Protein AF-0000000084982088 (afdb_homodimer)

InterPro domains:
  IPR003352 Phosphotransferase system, EIIC [PF13303] (12-335)

Radius of gyration: 28.14 Å; Cα contacts (8 Å, |Δi|>4): 1440; chains: 2; bounding box: 50×87×56 Å

Nearest PDB structures (foldseek):
  5lzr-assembly1_B  TM=1.682E-01  e=1.656E-01  Thermotoga maritima MSB8
  4av3-assembly1_B  TM=1.537E-01  e=1.515E-01  Thermotoga maritima
  4av3-assembly1_B  TM=1.585E-01  e=1.768E-01  Thermotoga maritima
  5lzr-assembly1_B  TM=1.644E-01  e=2.019E-01  Thermotoga maritima MSB8

Secondary structure (DSSP, 8-state):
-HHHHHHHHHHHHHHHHHHHHHIIIIIIHHHHHHHHHHHT-HHHHHHHHHHHHTHHHHHHHHHHHHTT--HHHHHHHHHHHHHHTT-EEE-TTS-EEE----HHHHHHHHHHHHHHHHHHTTSSTTHHHHHHHHHHHHHHHHHHHHHHHHHHHHHHHHHHHHHHHHHSHHHHHHHHHHHHHHHHTSSS-HHHHHHHH---HHHHHHHHHHHHHHHHHHHHHTTTTS-HHHHHIIIII-GGGGHHHHHH-GGGGHHHHHHHHHHHHIIIIIH-----HHHHTTTTGGGHHHHHHHHHHHHHHHHHHHIIIIIHHHHHHHHHHHHHHHTTSS-TTTT-----/-HHHHHHHHHHHHHHHHHHHHHIIIIIIHHHHHHHHHHHT-HHHHHHHHHHHHTHHHHHHHHHHHHTT--HHHHHHHHHHHHHHTT-EEE-TTS-EEE----HHHHHHHHHHHHHHHHHHTTSSTTHHHHHHHHHHHHHHHHHHHHHHHHHHHHHHHHHHHHHHHHHSHHHHHHHHHHHHHHHHTSSS-HHHHHHHH---HHHHHHHHHHHHHHHHHHHHHTTTTS-HHHHHIIIII-GGGGHHHHHH-GGGGHHHHHHHHHHHHIIIIIH-----HHHHTTTTGGGHHHHHHHHHHHHHHHHHHHIIIIIHHHHHHHHHHHHHHHTTSS-TTTT-----

Solvent-accessible surface area (backbone atoms only — not comparable to full-atom values): 30051 Å² total; per-residue (Å²): 110,67,63,60,50,50,51,52,51,49,49,51,37,37,36,50,18,39,47,50,25,45,42,46,13,46,43,47,10,45,36,39,20,46,50,11,62,72,73,64,39,63,68,42,25,50,45,9,50,53,22,28,43,41,30,23,34,30,36,7,34,20,35,22,58,55,66,65,54,57,68,53,38,23,51,23,7,17,36,5,0,25,38,2,13,53,16,63,44,78,42,92,87,68,46,28,37,44,42,49,47,35,53,61,24,9,51,53,8,14,52,51,10,35,52,51,20,57,68,48,54,84,71,49,98,53,38,85,54,50,37,33,52,52,16,31,50,56,7,20,52,43,0,48,54,33,24,68,50,44,50,58,51,31,52,51,49,19,51,51,51,38,50,53,23,68,75,36,49,55,62,32,19,18,51,46,1,33,52,33,32,49,30,46,54,38,85,54,51,26,36,54,49,26,46,41,37,49,46,43,39,53,55,15,22,7,20,22,27,5,25,19,10,40,16,36,21,54,23,62,72,24,46,86,49,34,55,72,64,55,30,48,38,18,42,34,61,38,49,43,73,47,36,70,38,40,70,76,40,58,67,72,48,52,27,39,43,50,23,10,32,58,26,10,23,49,34,29,74,67,68,60,37,60,34,50,27,79,39,9,31,46,21,42,33,77,46,29,36,52,52,46,29,37,70,75,53,29,68,62,42,34,47,48,46,44,42,34,11,30,53,48,14,36,52,45,19,50,56,43,43,54,52,33,45,72,69,62,73,45,61,95,59,56,61,45,65,80,83,125,111,68,63,58,52,49,50,53,50,50,50,50,36,37,36,51,19,40,46,50,25,45,43,44,13,47,43,48,10,46,36,38,22,46,50,11,62,71,73,63,39,63,67,43,26,50,46,9,50,53,22,28,40,40,32,21,35,30,35,7,34,21,36,23,57,57,67,66,54,58,69,54,37,23,52,22,7,17,37,4,0,27,37,1,13,54,16,60,43,78,40,94,88,67,48,30,38,45,43,47,46,34,54,62,24,9,49,53,8,12,51,50,10,35,52,52,20,57,68,49,56,83,72,48,99,53,36,85,55,51,35,34,50,50,16,30,50,54,7,23,53,47,0,48,51,34,23,68,52,45,51,58,51,33,51,50,49,20,50,52,52,38,51,52,22,69,73,37,49,54,62,32,19,18,52,47,1,33,51,32,33,49,30,45,53,40,83,52,50,25,38,52,50,26,46,40,36,50,45,43,40,53,54,17,22,7,20,22,27,5,26,19,12,39,16,36,20,53,24,61,71,24,47,85,47,34,55,72,64,53,31,47,38,19,42,34,62,38,49,45,74,48,35,69,37,40,71,77,41,57,67,71,48,52,27,37,44,51,24,10,33,57,27,10,22,48,34,27,72,66,67,61,35,59,36,51,27,79,40,10,31,47,19,43,32,77,46,28,36,52,52,46,28,39,72,75,52,29,67,62,43,32,47,46,46,43,42,36,11,31,53,48,15,36,54,45,18,50,55,45,44,56,52,33,44,72,70,63,72,43,59,94,59,56,60,45,65,82,82,125

Structure (mmCIF, N/CA/C/O backbone):
data_AF-0000000084982088-model_v1
#
loop_
_entity.id
_entity.type
_entity.pdbx_description
1 polymer 'Phosphotransferase system EIIC domain-containing protein'
#
loop_
_atom_site.group_PDB
_atom_site.id
_atom_site.type_symbol
_atom_site.label_atom_id
_atom_site.label_alt_id
_atom_site.label_comp_id
_atom_site.label_asym_id
_atom_site.label_entity_id
_atom_site.label_seq_id
_atom_site.pdbx_PDB_ins_code
_atom_site.Cartn_x
_atom_site.Cartn_y
_atom_site.Cartn_z
_atom_site.occupancy
_atom_site.B_iso_or_equiv
_atom_site.auth_seq_id
_atom_site.auth_comp_id
_atom_site.auth_asym_id
_atom_site.auth_atom_id
_atom_site.pdbx_PDB_model_num
ATOM 1 N N . MET A 1 1 ? 26.703 7.508 22.953 1 49.09 1 MET A N 1
ATOM 2 C CA . MET A 1 1 ? 26.531 8.617 22.031 1 49.09 1 MET A CA 1
ATOM 3 C C . MET A 1 1 ? 26.141 8.102 20.641 1 49.09 1 MET A C 1
ATOM 5 O O . MET A 1 1 ? 25.219 8.633 20.016 1 49.09 1 MET A O 1
ATOM 9 N N . LYS A 1 2 ? 26.688 6.973 20.234 1 59.88 2 LYS A N 1
ATOM 10 C CA . LYS A 1 2 ? 26.453 6.406 18.906 1 59.88 2 LYS A CA 1
ATOM 11 C C . LYS A 1 2 ? 25.047 5.809 18.812 1 59.88 2 LYS A C 1
ATOM 13 O O . LYS A 1 2 ? 24.344 6.012 17.828 1 59.88 2 LYS A O 1
ATOM 18 N N . ALA A 1 3 ? 24.641 5.242 19.906 1 64.31 3 ALA A N 1
ATOM 19 C CA . ALA A 1 3 ? 23.328 4.625 19.953 1 64.31 3 ALA A CA 1
ATOM 20 C C . ALA A 1 3 ? 22.219 5.684 19.906 1 64.31 3 ALA A C 1
ATOM 22 O O . ALA A 1 3 ? 21.203 5.5 19.25 1 64.31 3 ALA A O 1
ATOM 23 N N . LYS A 1 4 ? 22.359 6.664 20.656 1 67.31 4 LYS A N 1
ATOM 24 C CA . LYS A 1 4 ? 21.391 7.754 20.672 1 67.31 4 LYS A CA 1
ATOM 25 C C . LYS A 1 4 ? 21.297 8.422 19.297 1 67.31 4 LYS A C 1
ATOM 27 O O . LYS A 1 4 ? 20.203 8.734 18.828 1 67.31 4 LYS A O 1
ATOM 32 N N . GLN A 1 5 ? 22.359 8.625 18.75 1 73.88 5 GLN A N 1
ATOM 33 C CA . GLN A 1 5 ? 22.406 9.211 17.422 1 73.88 5 GLN A CA 1
ATOM 34 C C . GLN A 1 5 ? 21.734 8.305 16.391 1 73.88 5 GLN A C 1
ATOM 36 O O . GLN A 1 5 ? 21.062 8.773 15.484 1 73.88 5 GLN A O 1
ATOM 41 N N . TYR A 1 6 ? 22 7.035 16.609 1 75.12 6 TYR A N 1
ATOM 42 C CA . TYR A 1 6 ? 21.375 6.066 15.711 1 75.12 6 TYR A CA 1
ATOM 43 C C . TYR A 1 6 ? 19.859 6.086 15.844 1 75.12 6 TYR A C 1
ATOM 45 O O . TYR A 1 6 ? 19.141 6.109 14.844 1 75.12 6 TYR A O 1
ATOM 53 N N . VAL A 1 7 ? 19.422 6.199 17.047 1 77.81 7 VAL A N 1
ATOM 54 C CA . VAL A 1 7 ? 17.984 6.215 17.297 1 77.81 7 VAL A CA 1
ATOM 55 C C . VAL A 1 7 ? 17.375 7.496 16.734 1 77.81 7 VAL A C 1
ATOM 57 O O . VAL A 1 7 ? 16.297 7.469 16.141 1 77.81 7 VAL A O 1
ATOM 60 N N . GLN A 1 8 ? 18.016 8.562 16.938 1 78.44 8 GLN A N 1
ATOM 61 C CA . GLN A 1 8 ? 17.531 9.836 16.422 1 78.44 8 GLN A CA 1
ATOM 62 C C . GLN A 1 8 ? 17.469 9.828 14.891 1 78.44 8 GLN A C 1
ATOM 64 O O . GLN A 1 8 ? 16.531 10.375 14.305 1 78.44 8 GLN A O 1
ATOM 69 N N . GLU A 1 9 ? 18.406 9.242 14.344 1 78.62 9 GLU A N 1
ATOM 70 C CA . GLU A 1 9 ? 18.422 9.148 12.883 1 78.62 9 GLU A CA 1
ATOM 71 C C . GLU A 1 9 ? 17.281 8.281 12.367 1 78.62 9 GLU A C 1
ATOM 73 O O . GLU A 1 9 ? 16.672 8.594 11.344 1 78.62 9 GLU A O 1
ATOM 78 N N . GLN A 1 10 ? 17.094 7.246 13.109 1 79.75 10 GLN A N 1
ATOM 79 C CA . GLN A 1 10 ? 16.031 6.336 12.703 1 79.75 10 GLN A CA 1
ATOM 80 C C . GLN A 1 10 ? 14.656 6.984 12.883 1 79.75 10 GLN A C 1
ATOM 82 O O . GLN A 1 10 ? 13.766 6.805 12.055 1 79.75 10 GLN A O 1
ATOM 87 N N . VAL A 1 11 ? 14.57 7.73 13.891 1 79.19 11 VAL A N 1
ATOM 88 C CA . VAL A 1 11 ? 13.305 8.414 14.164 1 79.19 11 VAL A CA 1
ATOM 89 C C . VAL A 1 11 ? 13.047 9.469 13.094 1 79.19 11 VAL A C 1
ATOM 91 O O . VAL A 1 11 ? 11.914 9.633 12.641 1 79.19 11 VAL A O 1
ATOM 94 N N . MET A 1 12 ? 14 10.102 12.648 1 79.12 12 MET A N 1
ATOM 95 C CA . MET A 1 12 ? 13.852 11.125 11.617 1 79.12 12 MET A CA 1
ATOM 96 C C . MET A 1 12 ? 13.5 10.5 10.273 1 79.12 12 MET A C 1
ATOM 98 O O . MET A 1 12 ? 12.688 11.047 9.523 1 79.12 12 MET A O 1
ATOM 102 N N . LYS A 1 13 ? 14.133 9.375 10.055 1 80.38 13 LYS A N 1
ATOM 103 C CA . LYS A 1 13 ? 13.844 8.672 8.805 1 80.38 13 LYS A CA 1
ATOM 104 C C . LYS A 1 13 ? 12.391 8.203 8.766 1 80.38 13 LYS A C 1
ATOM 106 O O . LYS A 1 13 ? 11.688 8.414 7.773 1 80.38 13 LYS A O 1
ATOM 111 N N . VAL A 1 14 ? 12.039 7.637 9.875 1 83.69 14 VAL A N 1
ATOM 112 C CA . VAL A 1 14 ? 10.68 7.121 9.977 1 83.69 14 VAL A CA 1
ATOM 113 C C . VAL A 1 14 ? 9.688 8.273 9.914 1 83.69 14 VAL A C 1
ATOM 115 O O . VAL A 1 14 ? 8.656 8.18 9.234 1 83.69 14 VAL A O 1
ATOM 118 N N . SER A 1 15 ? 10.055 9.312 10.555 1 83.38 15 SER A N 1
ATOM 119 C CA . SER A 1 15 ? 9.172 10.477 10.578 1 83.38 15 SER A CA 1
ATOM 120 C C . SER A 1 15 ? 9.008 11.07 9.188 1 83.38 15 SER A C 1
ATOM 122 O O . SER A 1 15 ? 7.914 11.523 8.828 1 83.38 15 SER A O 1
ATOM 124 N N . SER A 1 16 ? 10.016 11.094 8.438 1 84.44 16 SER A N 1
ATOM 125 C CA . SER A 1 16 ? 9.938 11.617 7.078 1 84.44 16 SER A CA 1
ATOM 126 C C . SER A 1 16 ? 9.047 10.75 6.199 1 84.44 16 SER A C 1
ATOM 128 O O . SER A 1 16 ? 8.273 11.258 5.387 1 84.44 16 SER A O 1
ATOM 130 N N . GLY A 1 17 ? 9.227 9.453 6.395 1 86.94 17 GLY A N 1
ATOM 131 C CA . GLY A 1 17 ? 8.375 8.539 5.656 1 86.94 17 GLY A CA 1
ATOM 132 C C . GLY A 1 17 ? 6.902 8.711 5.973 1 86.94 17 GLY A C 1
ATOM 133 O O . GLY A 1 17 ? 6.062 8.688 5.066 1 86.94 17 GLY A O 1
ATOM 134 N N . VAL A 1 18 ? 6.656 8.914 7.18 1 89.19 18 VAL A N 1
ATOM 135 C CA . VAL A 1 18 ? 5.289 9.086 7.66 1 89.19 18 VAL A CA 1
ATOM 136 C C . VAL A 1 18 ? 4.719 10.398 7.129 1 89.19 18 VAL A C 1
ATOM 138 O O . VAL A 1 18 ? 3.58 10.445 6.66 1 89.19 18 VAL A O 1
ATOM 141 N N . ALA A 1 19 ? 5.539 11.406 7.152 1 86.88 19 ALA A N 1
ATOM 142 C CA . ALA A 1 19 ? 5.105 12.727 6.695 1 86.88 19 ALA A CA 1
ATOM 143 C C . ALA A 1 19 ? 4.754 12.703 5.211 1 86.88 19 ALA A C 1
ATOM 145 O O . ALA A 1 19 ? 3.748 13.289 4.797 1 86.88 19 ALA A O 1
ATOM 146 N N . PHE A 1 20 ? 5.551 12.055 4.469 1 91 20 PHE A N 1
ATOM 147 C CA . PHE A 1 20 ? 5.32 12 3.031 1 91 20 PHE A CA 1
ATOM 148 C C . PHE A 1 20 ? 4.07 11.188 2.711 1 91 20 PHE A C 1
ATOM 150 O O . PHE A 1 20 ? 3.314 11.539 1.803 1 91 20 PHE A O 1
ATOM 157 N N . ALA A 1 21 ? 3.893 10.125 3.451 1 93.44 21 ALA A N 1
ATOM 158 C CA . ALA A 1 21 ? 2.717 9.289 3.244 1 93.44 21 ALA A CA 1
ATOM 159 C C . ALA A 1 21 ? 1.433 10.062 3.527 1 93.44 21 ALA A C 1
ATOM 161 O O . ALA A 1 21 ? 0.47 9.984 2.76 1 93.44 21 ALA A O 1
ATOM 162 N N . ILE A 1 22 ? 1.455 10.781 4.566 1 90.88 22 ILE A N 1
ATOM 163 C CA . ILE A 1 22 ? 0.283 11.562 4.957 1 90.88 22 ILE A CA 1
ATOM 164 C C . ILE A 1 22 ? 0.061 12.695 3.957 1 90.88 22 ILE A C 1
ATOM 166 O O . ILE A 1 22 ? -1.077 12.992 3.586 1 90.88 22 ILE A O 1
ATOM 170 N N . PHE A 1 23 ? 1.141 13.281 3.559 1 91.31 23 PHE A N 1
ATOM 171 C CA . PHE A 1 23 ? 1.032 14.383 2.613 1 91.31 23 PHE A CA 1
ATOM 172 C C . PHE A 1 23 ? 0.395 13.922 1.31 1 91.31 23 PHE A C 1
ATOM 174 O O . PHE A 1 23 ? -0.474 14.602 0.76 1 91.31 23 PHE A O 1
ATOM 181 N N . VAL A 1 24 ? 0.773 12.805 0.823 1 93.31 24 VAL A N 1
ATOM 182 C CA . VAL A 1 24 ? 0.249 12.328 -0.452 1 93.31 24 VAL A CA 1
ATOM 183 C C . VAL A 1 24 ? -1.173 11.797 -0.262 1 93.31 24 VAL A C 1
ATOM 185 O O . VAL A 1 24 ? -2.084 12.18 -1.003 1 93.31 24 VAL A O 1
ATOM 188 N N . ALA A 1 25 ? -1.377 10.93 0.715 1 93 25 ALA A N 1
ATOM 189 C CA . ALA A 1 25 ? -2.658 10.25 0.883 1 93 25 ALA A CA 1
ATOM 190 C C . ALA A 1 25 ? -3.74 11.219 1.341 1 93 25 ALA A C 1
ATOM 192 O O . ALA A 1 25 ? -4.836 11.25 0.775 1 93 25 ALA A O 1
ATOM 193 N N . VAL A 1 26 ? -3.441 12.031 2.234 1 89.31 26 VAL A N 1
ATOM 194 C CA . VAL A 1 26 ? -4.465 12.898 2.803 1 89.31 26 VAL A CA 1
ATOM 195 C C . VAL A 1 26 ? -4.348 14.297 2.203 1 89.31 26 VAL A C 1
ATOM 197 O O . VAL A 1 26 ? -5.348 14.898 1.802 1 89.31 26 VAL A O 1
ATOM 200 N N . GLY A 1 27 ? -3.166 14.844 2.137 1 92.38 27 GLY A N 1
ATOM 201 C CA . GLY A 1 27 ? -3.01 16.172 1.558 1 92.38 27 GLY A CA 1
ATOM 202 C C . GLY A 1 27 ? -3.461 16.25 0.111 1 92.38 27 GLY A C 1
ATOM 203 O O . GLY A 1 27 ? -4.48 16.859 -0.194 1 92.38 27 GLY A O 1
ATOM 204 N N . ILE A 1 28 ? -2.764 15.578 -0.688 1 94 28 ILE A N 1
ATOM 205 C CA . ILE A 1 28 ? -3.021 15.648 -2.121 1 94 28 ILE A CA 1
ATOM 206 C C . ILE A 1 28 ? -4.305 14.891 -2.453 1 94 28 ILE A C 1
ATOM 208 O O . ILE A 1 28 ? -5.102 15.344 -3.281 1 94 28 ILE A O 1
ATOM 212 N N . GLY A 1 29 ? -4.504 13.734 -1.857 1 94.44 29 GLY A N 1
ATOM 213 C CA . GLY A 1 29 ? -5.734 12.984 -2.084 1 94.44 29 GLY A CA 1
ATOM 214 C C . GLY A 1 29 ? -6.984 13.781 -1.754 1 94.44 29 GLY A C 1
ATOM 215 O O . GLY A 1 29 ? -7.922 13.828 -2.549 1 94.44 29 GLY A O 1
ATOM 216 N N . PHE A 1 30 ? -6.922 14.344 -0.611 1 91.62 30 PHE A N 1
ATOM 217 C CA . PHE A 1 30 ? -8.062 15.133 -0.155 1 91.62 30 PHE A CA 1
ATOM 218 C C . PHE A 1 30 ? -8.266 16.359 -1.045 1 91.62 30 PHE A C 1
ATOM 220 O O . PHE A 1 30 ? -9.406 16.75 -1.307 1 91.62 30 PHE A O 1
ATOM 227 N N . LEU A 1 31 ? -7.223 16.938 -1.46 1 94.06 31 LEU A N 1
ATOM 228 C CA . LEU A 1 31 ? -7.289 18.078 -2.377 1 94.06 31 LEU A CA 1
ATOM 229 C C . LEU A 1 31 ? -7.98 17.688 -3.678 1 94.06 31 LEU A C 1
ATOM 231 O O . LEU A 1 31 ? -8.906 18.359 -4.125 1 94.06 31 LEU A O 1
ATOM 235 N N . ILE A 1 32 ? -7.562 16.641 -4.277 1 95.38 32 ILE A N 1
ATOM 236 C CA . ILE A 1 32 ? -8.117 16.172 -5.543 1 95.38 32 ILE A CA 1
ATOM 237 C C . ILE A 1 32 ? -9.578 15.766 -5.344 1 95.38 32 ILE A C 1
ATOM 239 O O . ILE A 1 32 ? -10.43 16.031 -6.199 1 95.38 32 ILE A O 1
ATOM 243 N N . GLN A 1 33 ? -9.836 15.141 -4.223 1 93.81 33 GLN A N 1
ATOM 244 C CA . GLN A 1 33 ? -11.211 14.766 -3.896 1 93.81 33 GLN A CA 1
ATOM 245 C C . GLN A 1 33 ? -12.117 16 -3.824 1 93.81 33 GLN A C 1
ATOM 247 O O . GLN A 1 33 ? -13.234 15.984 -4.344 1 93.81 33 GLN A O 1
ATOM 252 N N . THR A 1 34 ? -11.641 17.031 -3.172 1 93.69 34 THR A N 1
ATOM 253 C CA . THR A 1 34 ? -12.398 18.266 -3.01 1 93.69 34 THR A CA 1
ATOM 254 C C . THR A 1 34 ? -12.594 18.969 -4.352 1 93.69 34 THR A C 1
ATOM 256 O O . THR A 1 34 ? -13.672 19.5 -4.633 1 93.69 34 THR A O 1
ATOM 259 N N . LEU A 1 35 ? -11.562 18.953 -5.125 1 94.81 35 LEU A N 1
ATOM 260 C CA . LEU A 1 35 ? -11.68 19.531 -6.457 1 94.81 35 LEU A CA 1
ATOM 261 C C . LEU A 1 35 ? -12.703 18.766 -7.293 1 94.81 35 LEU A C 1
ATOM 263 O O . LEU A 1 35 ? -13.453 19.375 -8.062 1 94.81 35 LEU A O 1
ATOM 267 N N . GLY A 1 36 ? -12.672 17.5 -7.184 1 94.31 36 GLY A N 1
ATOM 268 C CA . GLY A 1 36 ? -13.695 16.703 -7.855 1 94.31 36 GLY A CA 1
ATOM 269 C C . GLY A 1 36 ? -15.102 17.047 -7.406 1 94.31 36 GLY A C 1
ATOM 270 O O . GLY A 1 36 ? -16.016 17.141 -8.227 1 94.31 36 GLY A O 1
ATOM 271 N N . ASN A 1 37 ? -15.227 17.203 -6.137 1 91.62 37 ASN A N 1
ATOM 272 C CA . ASN A 1 37 ? -16.531 17.562 -5.586 1 91.62 37 ASN A CA 1
ATOM 273 C C . ASN A 1 37 ? -16.984 18.938 -6.059 1 91.62 37 ASN A C 1
ATOM 275 O O . ASN A 1 37 ? -18.156 19.141 -6.383 1 91.62 37 ASN A O 1
ATOM 279 N N . MET A 1 38 ? -16.125 19.906 -6.121 1 93.5 38 MET A N 1
ATOM 280 C CA . MET A 1 38 ? -16.422 21.281 -6.508 1 93.5 38 MET A CA 1
ATOM 281 C C . MET A 1 38 ? -16.766 21.359 -7.988 1 93.5 38 MET A C 1
ATOM 283 O O . MET A 1 38 ? -17.656 22.109 -8.375 1 93.5 38 MET A O 1
ATOM 287 N N . THR A 1 39 ? -16.109 20.609 -8.859 1 94.06 39 THR A N 1
ATOM 288 C CA . THR A 1 39 ? -16.297 20.672 -10.305 1 94.06 39 THR A CA 1
ATOM 289 C C . THR A 1 39 ? -17.375 19.703 -10.766 1 94.06 39 THR A C 1
ATOM 291 O O . THR A 1 39 ? -17.906 19.828 -11.867 1 94.06 39 THR A O 1
ATOM 294 N N . GLY A 1 40 ? -17.641 18.688 -9.945 1 92.75 40 GLY A N 1
ATOM 295 C CA . GLY A 1 40 ? -18.641 17.688 -10.297 1 92.75 40 GLY A CA 1
ATOM 296 C C . GLY A 1 40 ? -18.094 16.578 -11.172 1 92.75 40 GLY A C 1
ATOM 297 O O . GLY A 1 40 ? -18.844 15.773 -11.719 1 92.75 40 GLY A O 1
ATOM 298 N N . ILE A 1 41 ? -16.812 16.562 -11.258 1 94.19 41 ILE A N 1
ATOM 299 C CA . ILE A 1 41 ? -16.188 15.508 -12.039 1 94.19 41 ILE A CA 1
ATOM 300 C C . ILE A 1 41 ? -16.016 14.266 -11.172 1 94.19 41 ILE A C 1
ATOM 302 O O . ILE A 1 41 ? -15.125 14.211 -10.328 1 94.19 41 ILE A O 1
ATOM 306 N N . GLU A 1 42 ? -16.766 13.266 -11.461 1 91.25 42 GLU A N 1
ATOM 307 C CA . GLU A 1 42 ? -16.797 12.047 -10.656 1 91.25 42 GLU A CA 1
ATOM 308 C C . GLU A 1 42 ? -15.453 11.336 -10.672 1 91.25 42 GLU A C 1
ATOM 310 O O . GLU A 1 42 ? -15.047 10.742 -9.672 1 91.25 42 GLU A O 1
ATOM 315 N N . MET A 1 43 ? -14.82 11.32 -11.781 1 92.56 43 MET A N 1
ATOM 316 C CA . MET A 1 43 ? -13.523 10.656 -11.906 1 92.56 43 MET A CA 1
ATOM 317 C C . MET A 1 43 ? -12.5 11.289 -10.961 1 92.56 43 MET A C 1
ATOM 319 O O . MET A 1 43 ? -11.734 10.578 -10.305 1 92.56 43 MET A O 1
ATOM 323 N N . LEU A 1 44 ? -12.523 12.562 -10.922 1 94.38 44 LEU A N 1
ATOM 324 C CA . LEU A 1 44 ? -11.609 13.273 -10.039 1 94.38 44 LEU A CA 1
ATOM 325 C C . LEU A 1 44 ? -11.914 12.961 -8.578 1 94.38 44 LEU A C 1
ATOM 327 O O . LEU A 1 44 ? -10.992 12.773 -7.773 1 94.38 44 LEU A O 1
ATOM 331 N N . PHE A 1 45 ? -13.188 12.922 -8.297 1 93.62 45 PHE A N 1
ATOM 332 C CA . PHE A 1 45 ? -13.602 12.586 -6.945 1 93.62 45 PHE A CA 1
ATOM 333 C C . PHE A 1 45 ? -13.156 11.18 -6.57 1 93.62 45 PHE A C 1
ATOM 335 O O . PHE A 1 45 ? -12.656 10.953 -5.469 1 93.62 45 PHE A O 1
ATOM 342 N N . LYS A 1 46 ? -13.312 10.273 -7.449 1 92.19 46 LYS A N 1
ATOM 343 C CA . LYS A 1 46 ? -12.938 8.883 -7.207 1 92.19 46 LYS A CA 1
ATOM 344 C C . LYS A 1 46 ? -11.43 8.75 -7 1 92.19 46 LYS A C 1
ATOM 346 O O . LYS A 1 46 ? -10.984 8.039 -6.102 1 92.19 46 LYS A O 1
ATOM 351 N N . ILE A 1 47 ? -10.664 9.406 -7.809 1 95.12 47 ILE A N 1
ATOM 352 C CA . ILE A 1 47 ? -9.203 9.367 -7.711 1 95.12 47 ILE A CA 1
ATOM 353 C C . ILE A 1 47 ? -8.766 9.891 -6.344 1 95.12 47 ILE A C 1
ATOM 355 O O . ILE A 1 47 ? -7.922 9.281 -5.68 1 95.12 47 ILE A O 1
ATOM 359 N N . GLY A 1 48 ? -9.312 10.984 -5.984 1 94.5 48 GLY A N 1
ATOM 360 C CA . GLY A 1 48 ? -8.984 11.562 -4.691 1 94.5 48 GLY A CA 1
ATOM 361 C C . GLY A 1 48 ? -9.383 10.68 -3.523 1 94.5 48 GLY A C 1
ATOM 362 O O . GLY A 1 48 ? -8.594 10.484 -2.59 1 94.5 48 GLY A O 1
ATOM 363 N N . LYS A 1 49 ? -10.578 10.172 -3.541 1 91.62 49 LYS A N 1
ATOM 364 C CA . LYS A 1 49 ? -11.094 9.344 -2.455 1 91.62 49 LYS A CA 1
ATOM 365 C C . LYS A 1 49 ? -10.258 8.086 -2.281 1 91.62 49 LYS A C 1
ATOM 367 O O . LYS A 1 49 ? -9.922 7.703 -1.157 1 91.62 49 LYS A O 1
ATOM 372 N N . VAL A 1 50 ? -9.93 7.434 -3.348 1 92 50 VAL A N 1
ATOM 373 C CA . VAL A 1 50 ? -9.125 6.215 -3.299 1 92 50 VAL A CA 1
ATOM 374 C C . VAL A 1 50 ? -7.738 6.531 -2.74 1 92 50 VAL A C 1
ATOM 376 O O . VAL A 1 50 ? -7.168 5.734 -1.989 1 92 50 VAL A O 1
ATOM 379 N N . THR A 1 51 ? -7.227 7.645 -3.139 1 94 51 THR A N 1
ATOM 380 C CA . THR A 1 51 ? -5.91 8.039 -2.645 1 94 51 THR A CA 1
ATOM 381 C C . THR A 1 51 ? -5.941 8.242 -1.132 1 94 51 THR A C 1
ATOM 383 O O . THR A 1 51 ? -5.008 7.855 -0.429 1 94 51 THR A O 1
ATOM 386 N N . THR A 1 52 ? -6.961 8.789 -0.617 1 91.12 52 THR A N 1
ATOM 387 C CA . THR A 1 52 ? -7.055 9.086 0.808 1 91.12 52 THR A CA 1
ATOM 388 C C . THR A 1 52 ? -7.133 7.805 1.629 1 91.12 52 THR A C 1
ATOM 390 O O . THR A 1 52 ? -6.598 7.738 2.738 1 91.12 52 THR A O 1
ATOM 393 N N . VAL A 1 53 ? -7.781 6.812 1.162 1 88.88 53 VAL A N 1
ATOM 394 C CA . VAL A 1 53 ? -7.992 5.598 1.941 1 88.88 53 VAL A CA 1
ATOM 395 C C . VAL A 1 53 ? -6.727 4.738 1.909 1 88.88 53 VAL A C 1
ATOM 397 O O . VAL A 1 53 ? -6.629 3.738 2.625 1 88.88 53 VAL A O 1
ATOM 400 N N . MET A 1 54 ? -5.742 5.121 1.14 1 92.75 54 MET A N 1
ATOM 401 C CA . MET A 1 54 ? -4.465 4.414 1.073 1 92.75 54 MET A CA 1
ATOM 402 C C . MET A 1 54 ? -3.529 4.875 2.186 1 92.75 54 MET A C 1
ATOM 404 O O . MET A 1 54 ? -2.369 4.461 2.24 1 92.75 54 MET A O 1
ATOM 408 N N . LEU A 1 55 ? -3.998 5.625 3.072 1 93.06 55 LEU A N 1
ATOM 409 C CA . LEU A 1 55 ? -3.158 6.188 4.125 1 93.06 55 LEU A CA 1
ATOM 410 C C . LEU A 1 55 ? -2.475 5.086 4.926 1 93.06 55 LEU A C 1
ATOM 412 O O . LEU A 1 55 ? -1.252 5.094 5.082 1 93.06 55 LEU A O 1
ATOM 416 N N . ALA A 1 56 ? -3.242 4.109 5.395 1 93.56 56 ALA A N 1
ATOM 417 C CA . ALA A 1 56 ? -2.705 3.082 6.281 1 93.56 56 ALA A CA 1
ATOM 418 C C . ALA A 1 56 ? -1.627 2.262 5.578 1 93.56 56 ALA A C 1
ATOM 420 O O . ALA A 1 56 ? -0.502 2.15 6.074 1 93.56 56 ALA A O 1
ATOM 421 N N . PRO A 1 57 ? -1.928 1.719 4.414 1 95 57 PRO A N 1
ATOM 422 C CA . PRO A 1 57 ? -0.858 0.992 3.725 1 95 57 PRO A CA 1
ATOM 423 C C . PRO A 1 57 ? 0.331 1.884 3.375 1 95 57 PRO A C 1
ATOM 425 O O . PRO A 1 57 ? 1.476 1.423 3.379 1 95 57 PRO A O 1
ATOM 428 N N . ALA A 1 58 ? 0.063 3.113 3.033 1 96.06 58 ALA A N 1
ATOM 429 C CA . ALA A 1 58 ? 1.143 4.039 2.695 1 96.06 58 ALA A CA 1
ATOM 430 C C . ALA A 1 58 ? 2.055 4.277 3.895 1 96.06 58 ALA A C 1
ATOM 432 O O . ALA A 1 58 ? 3.266 4.449 3.736 1 96.06 58 ALA A O 1
ATOM 433 N N . LEU A 1 59 ? 1.484 4.383 5.07 1 95.5 59 LEU A N 1
ATOM 434 C CA . LEU A 1 59 ? 2.287 4.535 6.277 1 95.5 59 LEU A CA 1
ATOM 435 C C . LEU A 1 59 ? 3.232 3.352 6.457 1 95.5 59 LEU A C 1
ATOM 437 O O . LEU A 1 59 ? 4.414 3.535 6.77 1 95.5 59 LEU A O 1
ATOM 441 N N . GLY A 1 60 ? 2.719 2.18 6.281 1 96.38 60 GLY A N 1
ATOM 442 C CA . GLY A 1 60 ? 3.561 0.995 6.348 1 96.38 60 GLY A CA 1
ATOM 443 C C . GLY A 1 60 ? 4.668 0.989 5.312 1 96.38 60 GLY A C 1
ATOM 444 O O . GLY A 1 60 ? 5.824 0.714 5.633 1 96.38 60 GLY A O 1
ATOM 445 N N . ALA A 1 61 ? 4.301 1.288 4.07 1 96.62 61 ALA A N 1
ATOM 446 C CA . ALA A 1 61 ? 5.277 1.338 2.986 1 96.62 61 ALA A CA 1
ATOM 447 C C . ALA A 1 61 ? 6.324 2.422 3.238 1 96.62 61 ALA A C 1
ATOM 449 O O . ALA A 1 61 ? 7.5 2.24 2.92 1 96.62 61 ALA A O 1
ATOM 450 N N . GLY A 1 62 ? 5.855 3.543 3.742 1 95.31 62 GLY A N 1
ATOM 451 C CA . GLY A 1 62 ? 6.758 4.652 4.004 1 95.31 62 GLY A CA 1
ATOM 452 C C . GLY A 1 62 ? 7.828 4.32 5.027 1 95.31 62 GLY A C 1
ATOM 453 O O . GLY A 1 62 ? 9.008 4.617 4.82 1 95.31 62 GLY A O 1
ATOM 454 N N . ILE A 1 63 ? 7.41 3.725 6.105 1 94.31 63 ILE A N 1
ATOM 455 C CA . ILE A 1 63 ? 8.367 3.326 7.137 1 94.31 63 ILE A CA 1
ATOM 456 C C . ILE A 1 63 ? 9.352 2.316 6.559 1 94.31 63 ILE A C 1
ATOM 458 O O . ILE A 1 63 ? 10.562 2.445 6.754 1 94.31 63 ILE A O 1
ATOM 462 N N . ALA A 1 64 ? 8.852 1.367 5.871 1 95.81 64 ALA A N 1
ATOM 463 C CA . ALA A 1 64 ? 9.695 0.328 5.285 1 95.81 64 ALA A CA 1
ATOM 464 C C . ALA A 1 64 ? 10.648 0.915 4.246 1 95.81 64 ALA A C 1
ATOM 466 O O . ALA A 1 64 ? 11.828 0.551 4.199 1 95.81 64 ALA A O 1
ATOM 467 N N . TYR A 1 65 ? 10.156 1.786 3.48 1 94.38 65 TYR A N 1
ATOM 468 C CA . TYR A 1 65 ? 10.938 2.414 2.422 1 94.38 65 TYR A CA 1
ATOM 469 C C . TYR A 1 65 ? 12.102 3.215 3.004 1 94.38 65 TYR A C 1
ATOM 471 O O . TYR A 1 65 ? 13.234 3.111 2.529 1 94.38 65 TYR A O 1
ATOM 479 N N . LYS A 1 66 ? 11.844 4.012 3.998 1 91.56 66 LYS A N 1
ATOM 480 C CA . LYS A 1 66 ? 12.867 4.867 4.594 1 91.56 66 LYS A CA 1
ATOM 481 C C . LYS A 1 66 ? 13.859 4.051 5.414 1 91.56 66 LYS A C 1
ATOM 483 O O . LYS A 1 66 ? 15.023 4.434 5.543 1 91.56 66 LYS A O 1
ATOM 488 N N . MET A 1 67 ? 13.391 2.932 5.926 1 92.19 67 MET A N 1
ATOM 489 C CA . MET A 1 67 ? 14.289 2.059 6.684 1 92.19 67 MET A CA 1
ATOM 490 C C . MET A 1 67 ? 15.094 1.168 5.746 1 92.19 67 MET A C 1
ATOM 492 O O . MET A 1 67 ? 15.93 0.381 6.199 1 92.19 67 MET A O 1
ATOM 496 N N . GLU A 1 68 ? 14.836 1.235 4.457 1 91.12 68 GLU A N 1
ATOM 497 C CA . GLU A 1 68 ? 15.586 0.545 3.412 1 91.12 68 GLU A CA 1
ATOM 498 C C . GLU A 1 68 ? 15.555 -0.966 3.621 1 91.12 68 GLU A C 1
ATOM 500 O O . GLU A 1 68 ? 16.609 -1.617 3.619 1 91.12 68 GLU A O 1
ATOM 505 N N . VAL A 1 69 ? 14.445 -1.44 3.914 1 92.88 69 VAL A N 1
ATOM 506 C CA . VAL A 1 69 ? 14.289 -2.885 4.039 1 92.88 69 VAL A CA 1
ATOM 507 C C . VAL A 1 69 ? 13.93 -3.484 2.68 1 92.88 69 VAL A C 1
ATOM 509 O O . VAL A 1 69 ? 13.719 -2.754 1.708 1 92.88 69 VAL A O 1
ATOM 512 N N . ASN A 1 70 ? 13.977 -4.809 2.582 1 93.44 70 ASN A N 1
ATOM 513 C CA . ASN A 1 70 ? 13.68 -5.441 1.3 1 93.44 70 ASN A CA 1
ATOM 514 C C . ASN A 1 70 ? 12.195 -5.391 0.976 1 93.44 70 ASN A C 1
ATOM 516 O O . ASN A 1 70 ? 11.383 -4.977 1.81 1 93.44 70 ASN A O 1
ATOM 520 N N . ALA A 1 71 ? 11.844 -5.777 -0.215 1 94.38 71 ALA A N 1
ATOM 521 C CA . ALA A 1 71 ? 10.492 -5.629 -0.75 1 94.38 71 ALA A CA 1
ATOM 522 C C . ALA A 1 71 ? 9.508 -6.523 -0.001 1 94.38 71 ALA A C 1
ATOM 524 O O . ALA A 1 71 ? 8.344 -6.148 0.195 1 94.38 71 ALA A O 1
ATOM 525 N N . LEU A 1 72 ? 9.953 -7.637 0.436 1 95.19 72 LEU A N 1
ATOM 526 C CA . LEU A 1 72 ? 9.086 -8.578 1.14 1 95.19 72 LEU A CA 1
ATOM 527 C C . LEU A 1 72 ? 8.617 -7.992 2.467 1 95.19 72 LEU A C 1
ATOM 529 O O . LEU A 1 72 ? 7.449 -8.133 2.83 1 95.19 72 LEU A O 1
ATOM 533 N N . VAL A 1 73 ? 9.531 -7.344 3.104 1 96.5 73 VAL A N 1
ATOM 534 C CA . VAL A 1 73 ? 9.195 -6.691 4.367 1 96.5 73 VAL A CA 1
ATOM 535 C C . VAL A 1 73 ? 8.281 -5.5 4.105 1 96.5 73 VAL A C 1
ATOM 537 O O . VAL A 1 73 ? 7.355 -5.238 4.883 1 96.5 73 VAL A O 1
ATOM 540 N N . LEU A 1 74 ? 8.523 -4.801 3.037 1 96.88 74 LEU A N 1
ATOM 541 C CA . LEU A 1 74 ? 7.734 -3.629 2.672 1 96.88 74 LEU A CA 1
ATOM 542 C C . LEU A 1 74 ? 6.266 -4.004 2.479 1 96.88 74 LEU A C 1
ATOM 544 O O . LEU A 1 74 ? 5.379 -3.359 3.043 1 96.88 74 LEU A O 1
ATOM 548 N N . PHE A 1 75 ? 5.992 -5.027 1.771 1 97.19 75 PHE A N 1
ATOM 549 C CA . PHE A 1 75 ? 4.621 -5.453 1.495 1 97.19 75 PHE A CA 1
ATOM 550 C C . PHE A 1 75 ? 3.949 -5.961 2.764 1 97.19 75 PHE A C 1
ATOM 552 O O . PHE A 1 75 ? 2.758 -5.73 2.977 1 97.19 75 PHE A O 1
ATOM 559 N N . SER A 1 76 ? 4.695 -6.645 3.541 1 97.25 76 SER A N 1
ATOM 560 C CA . SER A 1 76 ? 4.168 -7.145 4.809 1 97.25 76 SER A CA 1
ATOM 561 C C . SER A 1 76 ? 3.797 -5.996 5.742 1 97.25 76 SER A C 1
ATOM 563 O O . SER A 1 76 ? 2.793 -6.066 6.453 1 97.25 76 SER A O 1
ATOM 565 N N . ALA A 1 77 ? 4.648 -5 5.703 1 97.31 77 ALA A N 1
ATOM 566 C CA . ALA A 1 77 ? 4.398 -3.828 6.539 1 97.31 77 ALA A CA 1
ATOM 567 C C . ALA A 1 77 ? 3.137 -3.096 6.098 1 97.31 77 ALA A C 1
ATOM 569 O O . ALA A 1 77 ? 2.414 -2.537 6.926 1 97.31 77 ALA A O 1
ATOM 570 N N . MET A 1 78 ? 2.889 -3.045 4.828 1 97.12 78 MET A N 1
ATOM 571 C CA . MET A 1 78 ? 1.671 -2.434 4.305 1 97.12 78 MET A CA 1
ATOM 572 C C . MET A 1 78 ? 0.432 -3.109 4.883 1 97.12 78 MET A C 1
ATOM 574 O O . MET A 1 78 ? -0.507 -2.434 5.309 1 97.12 78 MET A O 1
ATOM 578 N N . SER A 1 79 ? 0.451 -4.391 4.879 1 96.12 79 SER A N 1
ATOM 579 C CA . SER A 1 79 ? -0.67 -5.16 5.41 1 96.12 79 SER A CA 1
ATOM 580 C C . SER A 1 79 ? -0.817 -4.961 6.914 1 96.12 79 SER A C 1
ATOM 582 O O . SER A 1 79 ? -1.929 -4.793 7.418 1 96.12 79 SER A O 1
ATOM 584 N N . SER A 1 80 ? 0.3 -5.023 7.605 1 96.75 80 SER A N 1
ATOM 585 C CA . SER A 1 80 ? 0.278 -4.863 9.055 1 96.75 80 SER A CA 1
ATOM 586 C C . SER A 1 80 ? -0.247 -3.486 9.453 1 96.75 80 SER A C 1
ATOM 588 O O . SER A 1 80 ? -1.004 -3.359 10.414 1 96.75 80 SER A O 1
ATOM 590 N N . ALA A 1 81 ? 0.235 -2.49 8.734 1 96.5 81 ALA A N 1
ATOM 591 C CA . ALA A 1 81 ? -0.222 -1.131 9.008 1 96.5 81 ALA A CA 1
ATOM 592 C C . ALA A 1 81 ? -1.726 -1.001 8.781 1 96.5 81 ALA A C 1
ATOM 594 O O . ALA A 1 81 ? -2.414 -0.299 9.523 1 96.5 81 ALA A O 1
ATOM 595 N N . THR A 1 82 ? -2.215 -1.581 7.762 1 94.94 82 THR A N 1
ATOM 596 C CA . THR A 1 82 ? -3.639 -1.546 7.445 1 94.94 82 THR A CA 1
ATOM 597 C C . THR A 1 82 ? -4.453 -2.193 8.562 1 94.94 82 THR A C 1
ATOM 599 O O . THR A 1 82 ? -5.523 -1.696 8.922 1 94.94 82 THR A O 1
ATOM 602 N N . LEU A 1 83 ? -3.98 -3.254 9.078 1 94.62 83 LEU A N 1
ATOM 603 C CA . LEU A 1 83 ? -4.629 -3.926 10.195 1 94.62 83 LEU A CA 1
ATOM 604 C C . LEU A 1 83 ? -4.578 -3.062 11.453 1 94.62 83 LEU A C 1
ATOM 606 O O . LEU A 1 83 ? -5.566 -2.961 12.18 1 94.62 83 LEU A O 1
ATOM 610 N N . GLY A 1 84 ? -3.459 -2.506 11.664 1 94.31 84 GLY A N 1
ATOM 611 C CA . GLY A 1 84 ? -3.273 -1.68 12.852 1 94.31 84 GLY A CA 1
ATOM 612 C C . GLY A 1 84 ? -4.133 -0.429 12.844 1 94.31 84 GLY A C 1
ATOM 613 O O . GLY A 1 84 ? -4.539 0.056 13.906 1 94.31 84 GLY A O 1
ATOM 614 N N . ALA A 1 85 ? -4.348 0.056 11.711 1 92.94 85 ALA A N 1
ATOM 615 C CA . ALA A 1 85 ? -5.16 1.263 11.57 1 92.94 85 ALA A CA 1
ATOM 616 C C . ALA A 1 85 ? -6.641 0.958 11.789 1 92.94 85 ALA A C 1
ATOM 618 O O . ALA A 1 85 ? -7.449 1.871 11.961 1 92.94 85 ALA A O 1
ATOM 619 N N . GLY A 1 86 ? -6.965 -0.329 11.844 1 87.56 86 GLY A N 1
ATOM 620 C CA . GLY A 1 86 ? -8.375 -0.671 11.859 1 87.56 86 GLY A CA 1
ATOM 621 C C . GLY A 1 86 ? -9.117 -0.199 10.625 1 87.56 86 GLY A C 1
ATOM 622 O O . GLY A 1 86 ? -10.289 0.189 10.703 1 87.56 86 GLY A O 1
ATOM 623 N N . ALA A 1 87 ? -8.445 -0.18 9.539 1 82.19 87 ALA A N 1
ATOM 624 C CA . ALA A 1 87 ? -8.953 0.424 8.312 1 82.19 87 ALA A CA 1
ATOM 625 C C . ALA A 1 87 ? -9.875 -0.536 7.57 1 82.19 87 ALA A C 1
ATOM 627 O O . ALA A 1 87 ? -10.617 -0.125 6.672 1 82.19 87 ALA A O 1
ATOM 628 N N . VAL A 1 88 ? -9.836 -1.777 7.961 1 83.44 88 VAL A N 1
ATOM 629 C CA . VAL A 1 88 ? -10.602 -2.748 7.184 1 83.44 88 VAL A CA 1
ATOM 630 C C . VAL A 1 88 ? -11.609 -3.455 8.086 1 83.44 88 VAL A C 1
ATOM 632 O O . VAL A 1 88 ? -11.281 -3.838 9.211 1 83.44 88 VAL A O 1
ATOM 635 N N . THR A 1 89 ? -12.789 -3.539 7.598 1 79.06 89 THR A N 1
ATOM 636 C CA . THR A 1 89 ? -13.836 -4.316 8.25 1 79.06 89 THR A CA 1
ATOM 637 C C . THR A 1 89 ? -14.453 -5.32 7.285 1 79.06 89 THR A C 1
ATOM 639 O O . THR A 1 89 ? -14.734 -4.992 6.133 1 79.06 89 THR A O 1
ATOM 642 N N . ILE A 1 90 ? -14.555 -6.496 7.742 1 77.69 90 ILE A N 1
ATOM 643 C CA . ILE A 1 90 ? -15.148 -7.539 6.914 1 77.69 90 ILE A CA 1
ATOM 644 C C . ILE A 1 90 ? -16.672 -7.414 6.941 1 77.69 90 ILE A C 1
ATOM 646 O O . ILE A 1 90 ? -17.281 -7.387 8.016 1 77.69 90 ILE A O 1
ATOM 650 N N . LEU A 1 91 ? -17.203 -7.258 5.809 1 75.56 91 LEU A N 1
ATOM 651 C CA . LEU A 1 91 ? -18.656 -7.125 5.688 1 75.56 91 LEU A CA 1
ATOM 652 C C . LEU A 1 91 ? -19.328 -8.492 5.629 1 75.56 91 LEU A C 1
ATOM 654 O O . LEU A 1 91 ? -18.641 -9.516 5.523 1 75.56 91 LEU A O 1
ATOM 658 N N . GLU A 1 92 ? -20.609 -8.484 5.754 1 67.38 92 GLU A N 1
ATOM 659 C CA . GLU A 1 92 ? -21.391 -9.719 5.812 1 67.38 92 GLU A CA 1
ATOM 660 C C . GLU A 1 92 ? -21.25 -10.523 4.523 1 67.38 92 GLU A C 1
ATOM 662 O O . GLU A 1 92 ? -21.25 -11.758 4.551 1 67.38 92 GLU A O 1
ATOM 667 N N . ASP A 1 93 ? -21.094 -9.812 3.455 1 61.62 93 ASP A N 1
ATOM 668 C CA . ASP A 1 93 ? -21 -10.508 2.174 1 61.62 93 ASP A CA 1
ATOM 669 C C . ASP A 1 93 ? -19.578 -10.992 1.915 1 61.62 93 ASP A C 1
ATOM 671 O O . ASP A 1 93 ? -19.297 -11.594 0.878 1 61.62 93 ASP A O 1
ATOM 675 N N . GLY A 1 94 ? -18.734 -10.742 2.877 1 64.62 94 GLY A N 1
ATOM 676 C CA . GLY A 1 94 ? -17.359 -11.203 2.711 1 64.62 94 GLY A CA 1
ATOM 677 C C . GLY A 1 94 ? -16.453 -10.156 2.121 1 64.62 94 GLY A C 1
ATOM 678 O O . GLY A 1 94 ? -15.227 -10.305 2.146 1 64.62 94 GLY A O 1
ATOM 679 N N . SER A 1 95 ? -17.094 -9.102 1.604 1 68.94 95 SER A N 1
ATOM 680 C CA . SER A 1 95 ? -16.266 -8 1.103 1 68.94 95 SER A CA 1
ATOM 681 C C . SER A 1 95 ? -15.711 -7.16 2.246 1 68.94 95 SER A C 1
ATOM 683 O O . SER A 1 95 ? -16.094 -7.352 3.404 1 68.94 95 SER A O 1
ATOM 685 N N . LEU A 1 96 ? -14.602 -6.414 1.863 1 80.88 96 LEU A N 1
ATOM 686 C CA . LEU A 1 96 ? -13.977 -5.617 2.912 1 80.88 96 LEU A CA 1
ATOM 687 C C . LEU A 1 96 ? -14.25 -4.129 2.701 1 80.88 96 LEU A C 1
ATOM 689 O O . LEU A 1 96 ? -14.25 -3.65 1.565 1 80.88 96 LEU A O 1
ATOM 693 N N . SER A 1 97 ? -14.688 -3.504 3.77 1 79 97 SER A N 1
ATOM 694 C CA . SER A 1 97 ? -14.812 -2.049 3.746 1 79 97 SER A CA 1
ATOM 695 C C . SER A 1 97 ? -13.5 -1.38 4.145 1 79 97 SER A C 1
ATOM 697 O O . SER A 1 97 ? -12.844 -1.812 5.094 1 79 97 SER A O 1
ATOM 699 N N . LEU A 1 98 ? -13.062 -0.498 3.338 1 79.69 98 LEU A N 1
ATOM 700 C CA . LEU A 1 98 ? -11.82 0.219 3.598 1 79.69 98 LEU A CA 1
ATOM 701 C C . LEU A 1 98 ? -12.094 1.667 3.988 1 79.69 98 LEU A C 1
ATOM 703 O O . LEU A 1 98 ? -12.844 2.365 3.303 1 79.69 98 LEU A O 1
ATOM 707 N N . VAL A 1 99 ? -11.594 2.051 5.102 1 76.25 99 VAL A N 1
ATOM 708 C CA . VAL A 1 99 ? -11.648 3.432 5.57 1 76.25 99 VAL A CA 1
ATOM 709 C C . VAL A 1 99 ? -10.234 3.943 5.844 1 76.25 99 VAL A C 1
ATOM 711 O O . VAL A 1 99 ? -9.266 3.193 5.727 1 76.25 99 VAL A O 1
ATOM 714 N N . GLY A 1 100 ? -10.016 5.246 6.016 1 76.5 100 GLY A N 1
ATOM 715 C CA . GLY A 1 100 ? -8.711 5.816 6.297 1 76.5 100 GLY A CA 1
ATOM 716 C C . GLY A 1 100 ? -8.055 5.234 7.535 1 76.5 100 GLY A C 1
ATOM 717 O O . GLY A 1 100 ? -6.844 5.004 7.551 1 76.5 100 GLY A O 1
ATOM 718 N N . GLY A 1 101 ? -8.719 4.859 8.562 1 80.88 101 GLY A N 1
ATOM 719 C CA . GLY A 1 101 ? -8.234 4.238 9.789 1 80.88 101 GLY A CA 1
ATOM 720 C C . GLY A 1 101 ? -7.43 5.184 10.656 1 80.88 101 GLY A C 1
ATOM 721 O O . GLY A 1 101 ? -7.281 6.363 10.336 1 80.88 101 GLY A O 1
ATOM 722 N N . ASP A 1 102 ? -6.938 4.723 11.75 1 87 102 ASP A N 1
ATOM 723 C CA . ASP A 1 102 ? -6.164 5.508 12.711 1 87 102 ASP A CA 1
ATOM 724 C C . ASP A 1 102 ? -4.664 5.387 12.438 1 87 102 ASP A C 1
ATOM 726 O O . ASP A 1 102 ? -4.125 4.277 12.398 1 87 102 ASP A O 1
ATOM 730 N N . PRO A 1 103 ? -4.047 6.562 12.242 1 90.12 103 PRO A N 1
ATOM 731 C CA . PRO A 1 103 ? -2.621 6.52 11.898 1 90.12 103 PRO A CA 1
ATOM 732 C C . PRO A 1 103 ? -1.757 5.992 13.047 1 90.12 103 PRO A C 1
ATOM 734 O O . PRO A 1 103 ? -0.674 5.449 12.805 1 90.12 103 PRO A O 1
ATOM 737 N N . VAL A 1 104 ? -2.158 6.137 14.258 1 91.62 104 VAL A N 1
ATOM 738 C CA . VAL A 1 104 ? -1.345 5.734 15.398 1 91.62 104 VAL A CA 1
ATOM 739 C C . VAL A 1 104 ? -1.223 4.215 15.438 1 91.62 104 VAL A C 1
ATOM 741 O O . VAL A 1 104 ? -0.118 3.676 15.547 1 91.62 104 VAL A O 1
ATOM 744 N N . GLY A 1 105 ? -2.318 3.566 15.406 1 93.12 105 GLY A N 1
ATOM 745 C CA . GLY A 1 105 ? -2.273 2.115 15.344 1 93.12 105 GLY A CA 1
ATOM 746 C C . GLY A 1 105 ? -1.488 1.592 14.156 1 93.12 105 GLY A C 1
ATOM 747 O O . GLY A 1 105 ? -0.771 0.596 14.266 1 93.12 105 GLY A O 1
ATOM 748 N N . ALA A 1 106 ? -1.674 2.211 13.031 1 94.56 106 ALA A N 1
ATOM 749 C CA . ALA A 1 106 ? -0.942 1.834 11.828 1 94.56 106 ALA A CA 1
ATOM 750 C C . ALA A 1 106 ? 0.564 1.948 12.039 1 94.56 106 ALA A C 1
ATOM 752 O O . ALA A 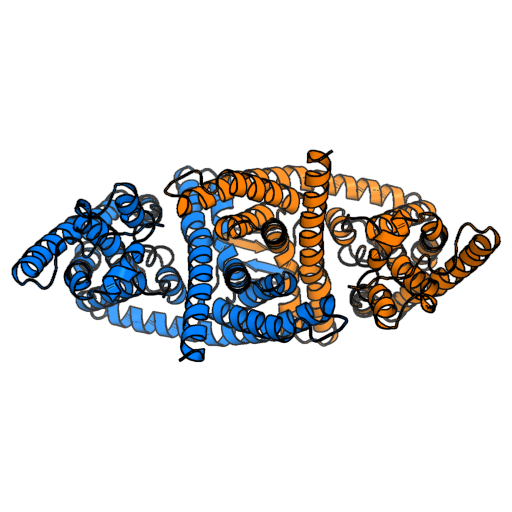1 106 ? 1.327 1.084 11.602 1 94.56 106 ALA A O 1
ATOM 753 N N . LEU A 1 107 ? 0.96 3.018 12.695 1 93.62 107 LEU A N 1
ATOM 754 C CA . LEU A 1 107 ? 2.381 3.271 12.906 1 93.62 107 LEU A CA 1
ATOM 755 C C . LEU A 1 107 ? 2.988 2.227 13.836 1 93.62 107 LEU A C 1
ATOM 757 O O . LEU A 1 107 ? 4.105 1.763 13.609 1 93.62 107 LEU A O 1
ATOM 761 N N . ILE A 1 108 ? 2.297 1.89 14.828 1 93.88 108 ILE A N 1
ATOM 762 C CA . ILE A 1 108 ? 2.785 0.892 15.773 1 93.88 108 ILE A CA 1
ATOM 763 C C . ILE A 1 108 ? 2.949 -0.451 15.07 1 93.88 108 ILE A C 1
ATOM 765 O O . ILE A 1 108 ? 4.004 -1.082 15.164 1 93.88 108 ILE A O 1
ATOM 769 N N . ALA A 1 109 ? 1.926 -0.877 14.398 1 96.19 109 ALA A N 1
ATOM 770 C CA . ALA A 1 109 ? 1.948 -2.164 13.703 1 96.19 109 ALA A CA 1
ATOM 771 C C . ALA A 1 109 ? 3.035 -2.193 12.633 1 96.19 109 ALA A C 1
ATOM 773 O O . ALA A 1 109 ? 3.76 -3.184 12.508 1 96.19 109 ALA A O 1
ATOM 774 N N . ALA A 1 110 ? 3.133 -1.139 11.867 1 96.19 110 ALA A N 1
ATOM 775 C CA . ALA A 1 110 ? 4.121 -1.056 10.797 1 96.19 110 ALA A CA 1
ATOM 776 C C . ALA A 1 110 ? 5.539 -1.076 11.359 1 96.19 110 ALA A C 1
ATOM 778 O O . ALA A 1 110 ? 6.43 -1.713 10.789 1 96.19 110 ALA A O 1
ATOM 779 N N . THR A 1 111 ? 5.773 -0.358 12.445 1 94.5 111 THR A N 1
ATOM 780 C CA . THR A 1 111 ? 7.102 -0.295 13.047 1 94.5 111 THR A CA 1
ATOM 781 C C . THR A 1 111 ? 7.535 -1.672 13.539 1 94.5 111 THR A C 1
ATOM 783 O O . THR A 1 111 ? 8.672 -2.086 13.312 1 94.5 111 THR A O 1
ATOM 786 N N . VAL A 1 112 ? 6.676 -2.336 14.148 1 96.19 112 VAL A N 1
ATOM 787 C CA . VAL A 1 112 ? 6.996 -3.674 14.641 1 96.19 112 VAL A CA 1
ATOM 788 C C . VAL A 1 112 ? 7.258 -4.609 13.469 1 96.19 112 VAL A C 1
ATOM 790 O O . VAL A 1 112 ? 8.211 -5.391 13.492 1 96.19 112 VAL A O 1
ATOM 793 N N . ALA A 1 113 ? 6.387 -4.566 12.484 1 96.88 113 ALA A N 1
ATOM 794 C CA . ALA A 1 113 ? 6.551 -5.414 11.305 1 96.88 113 ALA A CA 1
ATOM 795 C C . ALA A 1 113 ? 7.91 -5.184 10.648 1 96.88 113 ALA A C 1
ATOM 797 O O . ALA A 1 113 ? 8.609 -6.137 10.297 1 96.88 113 ALA A O 1
ATOM 798 N N . VAL A 1 114 ? 8.25 -3.936 10.477 1 96 114 VAL A N 1
ATOM 799 C CA . VAL A 1 114 ? 9.5 -3.586 9.812 1 96 114 VAL A CA 1
ATOM 800 C C . VAL A 1 114 ? 10.688 -4.039 10.664 1 96 114 VAL A C 1
ATOM 802 O O . VAL A 1 114 ? 11.68 -4.551 10.141 1 96 114 VAL A O 1
ATOM 805 N N . PHE A 1 115 ? 10.609 -3.852 11.953 1 94.81 115 PHE A N 1
ATOM 806 C CA . PHE A 1 115 ? 11.688 -4.238 12.852 1 94.81 115 PHE A CA 1
ATOM 807 C C . PHE A 1 115 ? 11.883 -5.75 12.844 1 94.81 115 PHE A C 1
ATOM 809 O O . PHE A 1 115 ? 13.016 -6.234 12.758 1 94.81 115 PHE A O 1
ATOM 816 N N . VAL A 1 116 ? 10.828 -6.469 12.922 1 96.38 116 VAL A N 1
ATOM 817 C CA . VAL A 1 116 ? 10.891 -7.926 12.914 1 96.38 116 VAL A CA 1
ATOM 818 C C . VAL A 1 116 ? 11.391 -8.414 11.555 1 96.38 116 VAL A C 1
ATOM 820 O O . VAL A 1 116 ? 12.227 -9.312 11.484 1 96.38 116 VAL A O 1
ATOM 823 N N . GLY A 1 117 ? 10.797 -7.867 10.5 1 95.81 117 GLY A N 1
ATOM 824 C CA . GLY A 1 117 ? 11.227 -8.242 9.164 1 95.81 117 GLY A CA 1
ATOM 825 C C . GLY A 1 117 ? 12.703 -8.008 8.922 1 95.81 117 GLY A C 1
ATOM 826 O O . GLY A 1 117 ? 13.383 -8.844 8.312 1 95.81 117 GLY A O 1
ATOM 827 N N . LYS A 1 118 ? 13.18 -6.883 9.383 1 93.75 118 LYS A N 1
ATOM 828 C CA . LYS A 1 118 ? 14.594 -6.555 9.242 1 93.75 118 LYS A CA 1
ATOM 829 C C . LYS A 1 118 ? 15.469 -7.535 10.008 1 93.75 118 LYS A C 1
ATOM 831 O O . LYS A 1 118 ? 16.531 -7.953 9.523 1 93.75 118 LYS A O 1
ATOM 836 N N . LYS A 1 119 ? 15.07 -7.922 11.156 1 94.25 119 LYS A N 1
ATOM 837 C CA . LYS A 1 119 ? 15.844 -8.812 12.023 1 94.25 119 LYS A CA 1
ATOM 838 C C . LYS A 1 119 ? 15.93 -10.219 11.43 1 94.25 119 LYS A C 1
ATOM 840 O O . LYS A 1 119 ? 16.938 -10.898 11.586 1 94.25 119 LYS A O 1
ATOM 845 N N . ILE A 1 120 ? 14.953 -10.617 10.75 1 94.19 120 ILE A N 1
ATOM 846 C CA . ILE A 1 120 ? 14.906 -12 10.289 1 94.19 120 ILE A CA 1
ATOM 847 C C . ILE A 1 120 ? 15.531 -12.102 8.898 1 94.19 120 ILE A C 1
ATOM 849 O O . ILE A 1 120 ? 15.82 -13.203 8.422 1 94.19 120 ILE A O 1
ATOM 853 N N . THR A 1 121 ? 15.641 -11.023 8.289 1 92.75 121 THR A N 1
ATOM 854 C CA . THR A 1 121 ? 16.219 -11.016 6.953 1 92.75 121 THR A CA 1
ATOM 855 C C . THR A 1 121 ? 17.641 -11.562 6.98 1 92.75 121 THR A C 1
ATOM 857 O O . THR A 1 121 ? 18.469 -11.117 7.77 1 92.75 121 THR A O 1
ATOM 860 N N . GLY A 1 122 ? 18 -12.562 6.172 1 89.5 122 GLY A N 1
ATOM 861 C CA . GLY A 1 122 ? 19.344 -13.133 6.066 1 89.5 122 GLY A CA 1
ATOM 862 C C . GLY A 1 122 ? 19.594 -14.25 7.062 1 89.5 122 GLY A C 1
ATOM 863 O O . GLY A 1 122 ? 20.688 -14.789 7.129 1 89.5 122 GLY A O 1
ATOM 864 N N . THR A 1 123 ? 18.578 -14.656 7.801 1 88.81 123 THR A N 1
ATOM 865 C CA . THR A 1 123 ? 18.781 -15.641 8.859 1 88.81 123 THR A CA 1
ATOM 866 C C . THR A 1 123 ? 18.422 -17.047 8.359 1 88.81 123 THR A C 1
ATOM 868 O O . THR A 1 123 ? 18.859 -18.031 8.938 1 88.81 123 THR A O 1
ATOM 871 N N . SER A 1 124 ? 17.641 -17.172 7.309 1 84.56 124 SER A N 1
ATOM 872 C CA . SER A 1 124 ? 17.188 -18.469 6.805 1 84.56 124 SER A CA 1
ATOM 873 C C . SER A 1 124 ? 17.531 -18.641 5.332 1 84.56 124 SER A C 1
ATOM 875 O O . SER A 1 124 ? 17.625 -17.656 4.594 1 84.56 124 SER A O 1
ATOM 877 N N . LYS A 1 125 ? 17.766 -19.859 4.945 1 82.5 125 LYS A N 1
ATOM 878 C CA . LYS A 1 125 ? 18 -20.188 3.541 1 82.5 125 LYS A CA 1
ATOM 879 C C . LYS A 1 125 ? 16.719 -20 2.715 1 82.5 125 LYS A C 1
ATOM 881 O O . LYS A 1 125 ? 16.781 -19.891 1.49 1 82.5 125 LYS A O 1
ATOM 886 N N . LEU A 1 126 ? 15.602 -19.922 3.363 1 88.62 126 LEU A N 1
ATOM 887 C CA . LEU A 1 126 ? 14.305 -19.719 2.725 1 88.62 126 LEU A CA 1
ATOM 888 C C . LEU A 1 126 ? 13.719 -18.359 3.092 1 88.62 126 LEU A C 1
ATOM 890 O O . LEU A 1 126 ? 12.547 -18.266 3.461 1 88.62 126 LEU A O 1
ATOM 894 N N . ASP A 1 127 ? 14.516 -17.422 3.08 1 88 127 ASP A N 1
ATOM 895 C CA . ASP A 1 127 ? 14.164 -16.062 3.482 1 88 127 ASP A CA 1
ATOM 896 C C . ASP A 1 127 ? 12.953 -15.562 2.703 1 88 127 ASP A C 1
ATOM 898 O O . ASP A 1 127 ? 12.133 -14.812 3.238 1 88 127 ASP A O 1
ATOM 902 N N . MET A 1 128 ? 12.836 -16.047 1.479 1 86.88 128 MET A N 1
ATOM 903 C CA . MET A 1 128 ? 11.75 -15.562 0.631 1 86.88 128 MET A CA 1
ATOM 904 C C . MET A 1 128 ? 10.391 -15.945 1.216 1 86.88 128 MET A C 1
ATOM 906 O O . MET A 1 128 ? 9.398 -15.25 0.997 1 86.88 128 MET A O 1
ATOM 910 N N . ILE A 1 129 ? 10.375 -16.984 1.97 1 90.56 129 ILE A N 1
ATOM 911 C CA . ILE A 1 129 ? 9.125 -17.453 2.549 1 90.56 129 ILE A CA 1
ATOM 912 C C . ILE A 1 129 ? 9.023 -17.016 4.008 1 90.56 129 ILE A C 1
ATOM 914 O O . ILE A 1 129 ? 7.98 -16.531 4.449 1 90.56 129 ILE A O 1
ATOM 918 N N . THR A 1 130 ? 10.07 -17.188 4.695 1 92.62 130 THR A N 1
ATOM 919 C CA . THR A 1 130 ? 10.07 -16.953 6.137 1 92.62 130 THR A CA 1
ATOM 920 C C . THR A 1 130 ? 9.805 -15.484 6.449 1 92.62 130 THR A C 1
ATOM 922 O O . THR A 1 130 ? 9.078 -15.164 7.391 1 92.62 130 THR A O 1
ATOM 925 N N . ILE A 1 131 ? 10.367 -14.602 5.668 1 94.25 131 ILE A N 1
ATOM 926 C CA . ILE A 1 131 ? 10.266 -13.172 5.938 1 94.25 131 ILE A CA 1
ATOM 927 C C . ILE A 1 131 ? 8.805 -12.734 5.895 1 94.25 131 ILE A C 1
ATOM 929 O O . ILE A 1 131 ? 8.273 -12.219 6.879 1 94.25 131 ILE A O 1
ATOM 933 N N . PRO A 1 132 ? 8.148 -13 4.805 1 94.31 132 PRO A N 1
ATOM 934 C CA . PRO A 1 132 ? 6.77 -12.516 4.746 1 94.31 132 PRO A CA 1
ATOM 935 C C . PRO A 1 132 ? 5.848 -13.234 5.73 1 94.31 132 PRO A C 1
ATOM 937 O O . PRO A 1 132 ? 4.93 -12.625 6.281 1 94.31 132 PRO A O 1
ATOM 940 N N . ILE A 1 133 ? 6.039 -14.508 5.98 1 95.56 133 ILE A N 1
ATOM 941 C CA . ILE A 1 133 ? 5.18 -15.242 6.902 1 95.56 133 ILE A CA 1
ATOM 942 C C . ILE A 1 133 ? 5.324 -14.672 8.312 1 95.56 133 ILE A C 1
ATOM 944 O O . ILE A 1 133 ? 4.328 -14.344 8.953 1 95.56 133 ILE A O 1
ATOM 948 N N . VAL A 1 134 ? 6.508 -14.516 8.742 1 96.06 134 VAL A N 1
ATOM 949 C CA . VAL A 1 134 ? 6.766 -14.055 10.102 1 96.06 134 VAL A CA 1
ATOM 950 C C . VAL A 1 134 ? 6.355 -12.594 10.234 1 96.06 134 VAL A C 1
ATOM 952 O O . VAL A 1 134 ? 5.746 -12.203 11.234 1 96.06 134 VAL A O 1
ATOM 955 N N . THR A 1 135 ? 6.699 -11.773 9.266 1 96.19 135 THR A N 1
ATOM 956 C CA . THR A 1 135 ? 6.441 -10.344 9.32 1 96.19 135 THR A CA 1
ATOM 957 C C . THR A 1 135 ? 4.941 -10.062 9.281 1 96.19 135 THR A C 1
ATOM 959 O O . THR A 1 135 ? 4.434 -9.242 10.039 1 96.19 135 THR A O 1
ATOM 962 N N . VAL A 1 136 ? 4.246 -10.734 8.406 1 96.19 136 VAL A N 1
ATOM 963 C CA . VAL A 1 136 ? 2.803 -10.539 8.289 1 96.19 136 VAL A CA 1
ATOM 964 C C . VAL A 1 136 ? 2.109 -11.047 9.547 1 96.19 136 VAL A C 1
ATOM 966 O O . VAL A 1 136 ? 1.183 -10.406 10.055 1 96.19 136 VAL A O 1
ATOM 969 N N . LEU A 1 137 ? 2.561 -12.164 10.047 1 97.06 137 LEU A N 1
ATOM 970 C CA . LEU A 1 137 ? 1.913 -12.75 11.219 1 97.06 137 LEU A CA 1
ATOM 971 C C . LEU A 1 137 ? 2.154 -11.898 12.461 1 97.06 137 LEU A C 1
ATOM 973 O O . LEU A 1 137 ? 1.208 -11.516 13.148 1 97.06 137 LEU A O 1
ATOM 977 N N . ILE A 1 138 ? 3.395 -11.594 12.734 1 97.12 138 ILE A N 1
ATOM 978 C CA . ILE A 1 138 ? 3.705 -10.812 13.93 1 97.12 138 ILE A CA 1
ATOM 979 C C . ILE A 1 138 ? 3.17 -9.391 13.766 1 97.12 138 ILE A C 1
ATOM 981 O O . ILE A 1 138 ? 2.551 -8.844 14.688 1 97.12 138 ILE A O 1
ATOM 985 N N . GLY A 1 139 ? 3.463 -8.781 12.633 1 95.75 139 GLY A N 1
ATOM 986 C CA . GLY A 1 139 ? 2.92 -7.453 12.375 1 95.75 139 GLY A CA 1
ATOM 987 C C . GLY A 1 139 ? 1.403 -7.414 12.406 1 95.75 139 GLY A C 1
ATOM 988 O O . GLY A 1 139 ? 0.809 -6.453 12.898 1 95.75 139 GLY A O 1
ATOM 989 N N . GLY A 1 140 ? 0.823 -8.422 11.82 1 96.06 140 GLY A N 1
ATOM 990 C CA . GLY A 1 140 ? -0.628 -8.516 11.797 1 96.06 140 GLY A CA 1
ATOM 991 C C . GLY A 1 140 ? -1.237 -8.672 13.18 1 96.06 140 GLY A C 1
ATOM 992 O O . GLY A 1 140 ? -2.242 -8.031 13.492 1 96.06 140 GLY A O 1
ATOM 993 N N . VAL A 1 141 ? -0.669 -9.5 13.984 1 96.69 141 VAL A N 1
ATOM 994 C CA . VAL A 1 141 ? -1.162 -9.711 15.344 1 96.69 141 VAL A CA 1
ATOM 995 C C . VAL A 1 141 ? -1.048 -8.414 16.141 1 96.69 141 VAL A C 1
ATOM 997 O O . VAL A 1 141 ? -1.994 -8.008 16.828 1 96.69 141 VAL A O 1
ATOM 1000 N N . VAL A 1 142 ? 0.056 -7.793 16.016 1 96.31 142 VAL A N 1
ATOM 1001 C CA . VAL A 1 142 ? 0.246 -6.516 16.703 1 96.31 142 VAL A CA 1
ATOM 1002 C C . VAL A 1 142 ? -0.733 -5.484 16.141 1 96.31 142 VAL A C 1
ATOM 1004 O O . VAL A 1 142 ? -1.246 -4.645 16.891 1 96.31 142 VAL A O 1
ATOM 1007 N N . GLY A 1 143 ? -0.899 -5.543 14.875 1 95.06 143 GLY A N 1
ATOM 1008 C CA . GLY A 1 143 ? -1.846 -4.633 14.25 1 95.06 143 GLY A CA 1
ATOM 1009 C C . GLY A 1 143 ? -3.258 -4.781 14.789 1 95.06 143 GLY A C 1
ATOM 101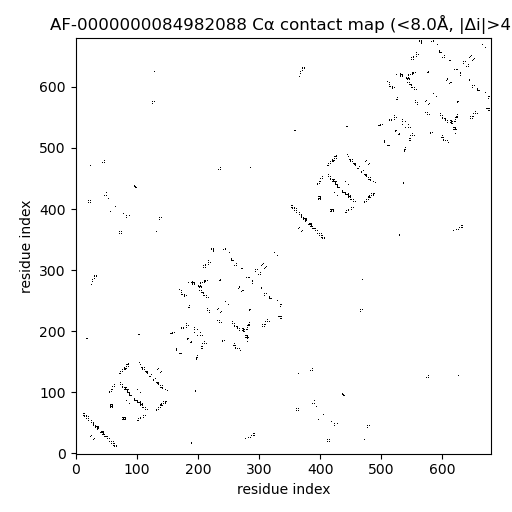0 O O . GLY A 1 143 ? -3.883 -3.797 15.188 1 95.06 143 GLY A O 1
ATOM 1011 N N . VAL A 1 144 ? -3.719 -5.984 14.875 1 92.69 144 VAL A N 1
ATOM 1012 C CA . VAL A 1 144 ? -5.074 -6.254 15.344 1 92.69 144 VAL A CA 1
ATOM 1013 C C . VAL A 1 144 ? -5.195 -5.859 16.812 1 92.69 144 VAL A C 1
ATOM 1015 O O . VAL A 1 144 ? -6.195 -5.266 17.219 1 92.69 144 VAL A O 1
ATOM 1018 N N . LEU A 1 145 ? -4.207 -6.133 17.578 1 92.69 145 LEU A N 1
ATOM 1019 C CA . LEU A 1 145 ? -4.223 -5.809 19 1 92.69 145 LEU A CA 1
ATOM 1020 C C . LEU A 1 145 ? -4.125 -4.301 19.219 1 92.69 145 LEU A C 1
ATOM 1022 O O . LEU A 1 145 ? -4.801 -3.748 20.078 1 92.69 145 LEU A O 1
ATOM 1026 N N . SER A 1 146 ? -3.273 -3.711 18.469 1 91.12 146 SER A N 1
ATOM 1027 C CA . SER A 1 146 ? -3.113 -2.266 18.578 1 91.12 146 SER A CA 1
ATOM 1028 C C . SER A 1 146 ? -4.402 -1.535 18.219 1 91.12 146 SER A C 1
ATOM 1030 O O . SER A 1 146 ? -4.793 -0.585 18.906 1 91.12 146 SER A O 1
ATOM 1032 N N . SER A 1 147 ? -4.977 -1.934 17.125 1 88.25 147 SER A N 1
ATOM 1033 C CA . SER A 1 147 ? -6.219 -1.278 16.734 1 88.25 147 SER A CA 1
ATOM 1034 C C . SER A 1 147 ? -7.297 -1.429 17.797 1 88.25 147 SER A C 1
ATOM 1036 O O . SER A 1 147 ? -8.07 -0.5 18.047 1 88.25 147 SER A O 1
ATOM 1038 N N . GLY A 1 148 ? -7.422 -2.572 18.422 1 88.19 148 GLY A N 1
ATOM 1039 C CA . GLY A 1 148 ? -8.414 -2.816 19.453 1 88.19 148 GLY A CA 1
ATOM 1040 C C . GLY A 1 148 ? -8.172 -2 20.703 1 88.19 148 GLY A C 1
ATOM 1041 O O . GLY A 1 148 ? -9.117 -1.656 21.422 1 88.19 148 GLY A O 1
ATOM 1042 N N . VAL A 1 149 ? -6.949 -1.633 20.906 1 89.81 149 VAL A N 1
ATOM 1043 C CA . VAL A 1 149 ? -6.598 -0.93 22.141 1 89.81 149 VAL A CA 1
ATOM 1044 C C . VAL A 1 149 ? -6.504 0.57 21.859 1 89.81 149 VAL A C 1
ATOM 1046 O O . VAL A 1 149 ? -7.004 1.382 22.641 1 89.81 149 VAL A O 1
ATOM 1049 N N . ILE A 1 150 ? -5.871 0.94 20.828 1 90.12 150 ILE A N 1
ATOM 1050 C CA . ILE A 1 150 ? -5.547 2.334 20.547 1 90.12 150 ILE A CA 1
ATOM 1051 C C . ILE A 1 150 ? -6.812 3.094 20.172 1 90.12 150 ILE A C 1
ATOM 1053 O O . ILE A 1 150 ? -6.996 4.25 20.562 1 90.12 150 ILE A O 1
ATOM 1057 N N . GLN A 1 151 ? -7.629 2.451 19.391 1 87.5 151 GLN A N 1
ATOM 1058 C CA . GLN A 1 151 ? -8.805 3.148 18.875 1 87.5 151 GLN A CA 1
ATOM 1059 C C . GLN A 1 151 ? -9.688 3.643 20.016 1 87.5 151 GLN A C 1
ATOM 1061 O O . GLN A 1 151 ? -10.078 4.812 20.047 1 87.5 151 GLN A O 1
ATOM 1066 N N . PRO A 1 152 ? -10.039 2.807 21 1 89.69 152 PRO A N 1
ATOM 1067 C CA . PRO A 1 152 ? -10.836 3.297 22.125 1 89.69 152 PRO A CA 1
ATOM 1068 C C . PRO A 1 152 ? -10.125 4.375 22.938 1 89.69 152 PRO A C 1
ATOM 1070 O O . PRO A 1 152 ? -10.766 5.293 23.453 1 89.69 152 PRO A O 1
ATOM 1073 N N . ILE A 1 153 ? -8.867 4.27 23.078 1 91.94 153 ILE A N 1
ATOM 1074 C CA . ILE A 1 153 ? -8.102 5.258 23.812 1 91.94 153 ILE A CA 1
ATOM 1075 C C . ILE A 1 153 ? -8.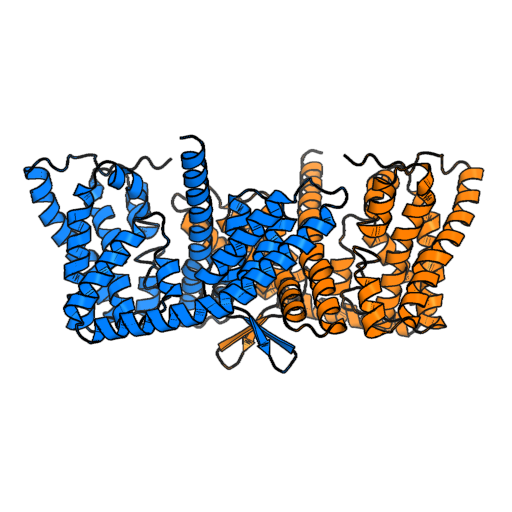172 6.609 23.109 1 91.94 153 ILE A C 1
ATOM 1077 O O . ILE A 1 153 ? -8.383 7.641 23.75 1 91.94 153 ILE A O 1
ATOM 1081 N N . LEU A 1 154 ? -7.992 6.59 21.828 1 90.75 154 LEU A N 1
ATOM 1082 C CA . LEU A 1 154 ? -8.047 7.824 21.047 1 90.75 154 LEU A CA 1
ATOM 1083 C C . LEU A 1 154 ? -9.445 8.445 21.125 1 90.75 154 LEU A C 1
ATOM 1085 O O . LEU A 1 154 ? -9.578 9.672 21.188 1 90.75 154 LEU A O 1
ATOM 1089 N N . LEU A 1 155 ? -10.422 7.609 21.062 1 90.5 155 LEU A N 1
ATOM 1090 C CA . LEU A 1 155 ? -11.797 8.094 21.156 1 90.5 155 LEU A CA 1
ATOM 1091 C C . LEU A 1 155 ? -12.039 8.766 22.516 1 90.5 155 LEU A C 1
ATOM 1093 O O . LEU A 1 155 ? -12.68 9.82 22.578 1 90.5 155 LEU A O 1
ATOM 1097 N N . GLN A 1 156 ? -11.594 8.164 23.516 1 93.44 156 GLN A N 1
ATOM 1098 C CA . GLN A 1 156 ? -11.734 8.75 24.859 1 93.44 156 GLN A CA 1
ATOM 1099 C C . GLN A 1 156 ? -10.977 10.062 24.969 1 93.44 156 GLN A C 1
ATOM 1101 O O . GLN A 1 156 ? -11.477 11.031 25.547 1 93.44 156 GLN A O 1
ATOM 1106 N N . LEU A 1 157 ? -9.797 10.07 24.453 1 92.75 157 LEU A N 1
ATOM 1107 C CA . LEU A 1 157 ? -9.008 11.297 24.453 1 92.75 157 LEU A CA 1
ATOM 1108 C C . LEU A 1 157 ? -9.695 12.398 23.672 1 92.75 157 LEU A C 1
ATOM 1110 O O . LEU A 1 157 ? -9.695 13.562 24.078 1 92.75 157 LEU A O 1
ATOM 1114 N N . SER A 1 158 ? -10.133 12.023 22.547 1 92.25 158 SER A N 1
ATOM 1115 C CA . SER A 1 158 ? -10.859 12.969 21.703 1 92.25 158 SER A CA 1
ATOM 1116 C C . SER A 1 158 ? -12.023 13.602 22.453 1 92.25 158 SER A C 1
ATOM 1118 O O . SER A 1 158 ? -12.203 14.82 22.422 1 92.25 158 SER A O 1
ATOM 1120 N N . GLN A 1 159 ? -12.82 12.789 23.156 1 93.88 159 GLN A N 1
ATOM 1121 C CA . GLN A 1 159 ? -13.977 13.266 23.906 1 93.88 159 GLN A CA 1
ATOM 1122 C C . GLN A 1 159 ? -13.547 14.156 25.078 1 93.88 159 GLN A C 1
ATOM 1124 O O . GLN A 1 159 ? -14.164 15.188 25.328 1 93.88 159 GLN A O 1
ATOM 1129 N N . MET A 1 160 ? -12.531 13.766 25.719 1 94.38 160 MET A N 1
ATOM 1130 C CA . MET A 1 160 ? -12.031 14.516 26.859 1 94.38 160 MET A CA 1
ATOM 1131 C C . MET A 1 160 ? -11.516 15.891 26.422 1 94.38 160 MET A C 1
ATOM 1133 O O . MET A 1 160 ? -11.844 16.906 27.047 1 94.38 160 MET A O 1
ATOM 1137 N N . ILE A 1 161 ? -10.773 15.93 25.391 1 93.44 161 ILE A N 1
ATOM 1138 C CA . ILE A 1 161 ? -10.188 17.172 24.922 1 93.44 161 ILE A CA 1
ATOM 1139 C C . ILE A 1 161 ? -11.273 18.078 24.359 1 93.44 161 ILE A C 1
ATOM 1141 O O . ILE A 1 161 ? -11.328 19.281 24.672 1 93.44 161 ILE A O 1
ATOM 1145 N N . SER A 1 162 ? -12.07 17.547 23.531 1 94.38 162 SER A N 1
ATOM 1146 C CA . SER A 1 162 ? -13.148 18.328 22.938 1 94.38 162 SER A CA 1
ATOM 1147 C C . SER A 1 162 ? -14.094 18.875 24 1 94.38 162 SER A C 1
ATOM 1149 O O . SER A 1 162 ? -14.547 20.016 23.891 1 94.38 162 SER A O 1
ATOM 1151 N N . GLY A 1 163 ? -14.406 18.047 24.953 1 93 163 GLY A N 1
ATOM 1152 C CA . GLY A 1 163 ? -15.234 18.5 26.062 1 93 163 GLY A CA 1
ATOM 1153 C C . GLY A 1 163 ? -14.602 19.625 26.859 1 93 163 GLY A C 1
ATOM 1154 O O . GLY A 1 163 ? -15.289 20.578 27.25 1 93 163 GLY A O 1
ATOM 1155 N N . ALA A 1 164 ? -13.359 19.516 27.078 1 90.69 164 ALA A N 1
ATOM 1156 C CA . ALA A 1 164 ? -12.633 20.547 27.828 1 90.69 164 ALA A CA 1
ATOM 1157 C C . ALA A 1 164 ? -12.602 21.859 27.062 1 90.69 164 ALA A C 1
ATOM 1159 O O . ALA A 1 164 ? -12.75 22.938 27.656 1 90.69 164 ALA A O 1
ATOM 1160 N N . VAL A 1 165 ? -12.414 21.812 25.859 1 91.38 165 VAL A N 1
ATOM 1161 C CA . VAL A 1 165 ? -12.344 23 25.031 1 91.38 165 VAL A CA 1
ATOM 1162 C C . VAL A 1 165 ? -13.719 23.656 24.922 1 91.38 165 VAL A C 1
ATOM 1164 O O . VAL A 1 165 ? -13.836 24.891 24.938 1 91.38 165 VAL A O 1
ATOM 1167 N N . GLU A 1 166 ? -14.695 22.859 24.797 1 90.25 166 GLU A N 1
ATOM 1168 C CA . GLU A 1 166 ? -16.047 23.391 24.703 1 90.25 166 GLU A CA 1
ATOM 1169 C C . GLU A 1 166 ? -16.484 24.031 26.016 1 90.25 166 GLU A C 1
ATOM 1171 O O . GLU A 1 166 ? -17.328 24.938 26.031 1 90.25 166 GLU A O 1
ATOM 1176 N N . GLY A 1 167 ? -15.961 23.531 27.094 1 92 167 GLY A N 1
ATOM 1177 C CA . GLY A 1 167 ? -16.219 24.156 28.391 1 92 167 GLY A CA 1
ATOM 1178 C C . GLY A 1 167 ? -15.602 25.531 28.516 1 92 167 GLY A C 1
ATOM 1179 O O . GLY A 1 167 ? -16.125 26.406 29.219 1 92 167 GLY A O 1
ATOM 1180 N N . SER A 1 168 ? -14.43 25.719 27.938 1 95.81 168 SER A N 1
ATOM 1181 C CA . SER A 1 168 ? -13.727 27 27.844 1 95.81 168 SER A CA 1
ATOM 1182 C C . SER A 1 168 ? -13.172 27.234 26.453 1 95.81 168 SER A C 1
ATOM 1184 O O . SER A 1 168 ? -11.969 27.156 26.234 1 95.81 168 SER A O 1
ATOM 1186 N N . PRO A 1 169 ? -14.07 27.688 25.656 1 94.94 169 PRO A N 1
ATOM 1187 C CA . PRO A 1 169 ? -13.711 27.719 24.234 1 94.94 169 PRO A CA 1
ATOM 1188 C C . PRO A 1 169 ? -12.555 28.672 23.938 1 94.94 169 PRO A C 1
ATOM 1190 O O . PRO A 1 169 ? -11.727 28.391 23.078 1 94.94 169 PRO A O 1
ATOM 1193 N N . VAL A 1 170 ? -12.477 29.75 24.609 1 96.81 170 VAL A N 1
ATOM 1194 C CA . VAL A 1 170 ? -11.43 30.734 24.359 1 96.81 170 VAL A CA 1
ATOM 1195 C C . VAL A 1 170 ? -10.078 30.156 24.766 1 96.81 170 VAL A C 1
ATOM 1197 O O . VAL A 1 170 ? -9.156 30.078 23.953 1 96.81 170 VAL A O 1
ATOM 1200 N N . VAL A 1 171 ? -9.945 29.672 25.969 1 97.06 171 VAL A N 1
ATOM 1201 C CA . VAL A 1 171 ? -8.688 29.141 26.484 1 97.06 171 VAL A CA 1
ATOM 1202 C C . VAL A 1 171 ? -8.336 27.844 25.766 1 97.06 171 VAL A C 1
ATOM 1204 O O . VAL A 1 171 ? -7.168 27.609 25.438 1 97.06 171 VAL A O 1
ATOM 1207 N N . GLY A 1 172 ? -9.328 27.078 25.578 1 96.62 172 GLY A N 1
ATOM 1208 C CA . GLY A 1 172 ? -9.109 25.812 24.875 1 96.62 172 GLY A CA 1
ATOM 1209 C C . GLY A 1 172 ? -8.562 25.984 23.484 1 96.62 172 GLY A C 1
ATOM 1210 O O . GLY A 1 172 ? -7.613 25.312 23.094 1 96.62 172 GLY A O 1
ATOM 1211 N N . SER A 1 173 ? -9.203 26.875 22.797 1 97.12 173 SER A N 1
ATOM 1212 C CA . SER A 1 173 ? -8.75 27.141 21.438 1 97.12 173 SER A CA 1
ATOM 1213 C C . SER A 1 173 ? -7.324 27.688 21.422 1 97.12 173 SER A C 1
ATOM 1215 O O . SER A 1 173 ? -6.531 27.344 20.531 1 97.12 173 SER A O 1
ATOM 1217 N N . MET A 1 174 ? -7.039 28.484 22.391 1 97.56 174 MET A N 1
ATOM 1218 C CA . MET A 1 174 ? -5.703 29.078 22.5 1 97.56 174 MET A CA 1
ATOM 1219 C C . MET A 1 174 ? -4.652 27.984 22.719 1 97.56 174 MET A C 1
ATOM 1221 O O . MET A 1 174 ? -3.637 27.953 22.016 1 97.56 174 MET A O 1
ATOM 1225 N N . ILE A 1 175 ? -4.883 27.141 23.578 1 97.31 175 ILE A N 1
ATOM 1226 C CA . ILE A 1 175 ? -3.928 26.094 23.953 1 97.31 175 ILE A CA 1
ATOM 1227 C C . ILE A 1 175 ? -3.742 25.125 22.797 1 97.31 175 ILE A C 1
ATOM 1229 O O . ILE A 1 175 ? -2.613 24.781 22.438 1 97.31 175 ILE A O 1
ATOM 1233 N N . MET A 1 176 ? -4.816 24.703 22.234 1 97.25 176 MET A N 1
ATOM 1234 C CA . MET A 1 176 ? -4.75 23.703 21.172 1 97.25 176 MET A CA 1
ATOM 1235 C C . MET A 1 176 ? -4.066 24.281 19.938 1 97.25 176 MET A C 1
ATOM 1237 O O . MET A 1 176 ? -3.324 23.578 19.25 1 97.25 176 MET A O 1
ATOM 1241 N N . SER A 1 177 ? -4.371 25.438 19.672 1 97.94 177 SER A N 1
ATOM 1242 C CA . SER A 1 177 ? -3.729 26.125 18.547 1 97.94 177 SER A CA 1
ATOM 1243 C C . SER A 1 177 ? -2.217 26.188 18.734 1 97.94 177 SER A C 1
ATOM 1245 O O . SER A 1 177 ? -1.461 25.875 17.812 1 97.94 177 SER A O 1
ATOM 1247 N N . VAL A 1 178 ? -1.778 26.562 19.906 1 97.25 178 VAL A N 1
ATOM 1248 C CA . VAL A 1 178 ? -0.353 26.688 20.188 1 97.25 178 VAL A CA 1
ATOM 1249 C C . VAL A 1 178 ? 0.306 25.312 20.141 1 97.25 178 VAL A C 1
ATOM 1251 O O . VAL A 1 178 ? 1.406 25.156 19.609 1 97.25 178 VAL A O 1
ATOM 1254 N N . LEU A 1 179 ? -0.365 24.375 20.672 1 96.31 179 LEU A N 1
ATOM 1255 C CA . LEU A 1 179 ? 0.166 23.016 20.688 1 96.31 179 LEU A CA 1
ATOM 1256 C C . LEU A 1 179 ? 0.381 22.516 19.266 1 96.31 179 LEU A C 1
ATOM 1258 O O . LEU A 1 179 ? 1.405 21.891 18.969 1 96.31 179 LEU A O 1
ATOM 1262 N N . PHE A 1 180 ? -0.542 22.75 18.438 1 96.62 180 PHE A N 1
ATOM 1263 C CA . PHE A 1 180 ? -0.438 22.234 17.078 1 96.62 180 PHE A CA 1
ATOM 1264 C C . PHE A 1 180 ? 0.514 23.094 16.25 1 96.62 180 PHE A C 1
ATOM 1266 O O . PHE A 1 180 ? 1.124 22.609 15.289 1 96.62 180 PHE A O 1
ATOM 1273 N N . ALA A 1 181 ? 0.645 24.344 16.625 1 96.12 181 ALA A N 1
ATOM 1274 C CA . ALA A 1 181 ? 1.694 25.156 16.016 1 96.12 181 ALA A CA 1
ATOM 1275 C C . ALA A 1 181 ? 3.076 24.594 16.312 1 96.12 181 ALA A C 1
ATOM 1277 O O . ALA A 1 181 ? 3.938 24.531 15.438 1 96.12 181 ALA A O 1
ATOM 1278 N N . ILE A 1 182 ? 3.215 24.156 17.531 1 93.81 182 ILE A N 1
ATOM 1279 C CA . ILE A 1 182 ? 4.477 23.547 17.953 1 93.81 182 ILE A CA 1
ATOM 1280 C C . ILE A 1 182 ? 4.664 22.203 17.281 1 93.81 182 ILE A C 1
ATOM 1282 O O . ILE A 1 182 ? 5.762 21.859 16.828 1 93.81 182 ILE A O 1
ATOM 1286 N N . ALA A 1 183 ? 3.6 21.453 17.234 1 92.25 183 ALA A N 1
ATOM 1287 C CA . ALA A 1 183 ? 3.662 20.141 16.609 1 92.25 183 ALA A CA 1
ATOM 1288 C C . ALA A 1 183 ? 4.062 20.25 15.141 1 92.25 183 ALA A C 1
ATOM 1290 O O . ALA A 1 183 ? 4.824 19.422 14.641 1 92.25 183 ALA A O 1
ATOM 1291 N N . LEU A 1 184 ? 3.527 21.188 14.484 1 91.5 184 LEU A N 1
ATOM 1292 C CA . LEU A 1 184 ? 3.848 21.406 13.078 1 91.5 184 LEU A CA 1
ATOM 1293 C C . LEU A 1 184 ? 5.34 21.641 12.891 1 91.5 184 LEU A C 1
ATOM 1295 O O . LEU A 1 184 ? 5.93 21.203 11.906 1 91.5 184 LEU A O 1
ATOM 1299 N N . MET A 1 185 ? 5.93 22.344 13.852 1 89.94 185 MET A N 1
ATOM 1300 C CA . MET A 1 185 ? 7.336 22.734 13.75 1 89.94 185 MET A CA 1
ATOM 1301 C C . MET A 1 185 ? 8.234 21.672 14.375 1 89.94 185 MET A C 1
ATOM 1303 O O . MET A 1 185 ? 9.453 21.844 14.445 1 89.94 185 MET A O 1
ATOM 1307 N N . SER A 1 186 ? 7.738 20.594 14.82 1 84.12 186 SER A N 1
ATOM 1308 C CA . SER A 1 186 ? 8.477 19.484 15.406 1 84.12 186 SER A CA 1
ATOM 1309 C C . SER A 1 186 ? 8.562 18.312 14.43 1 84.12 186 SER A C 1
ATOM 1311 O O . SER A 1 186 ? 7.984 18.344 13.352 1 84.12 186 SER A O 1
ATOM 1313 N N . PRO A 1 187 ? 9.375 17.375 14.805 1 79.31 187 PRO A N 1
ATOM 1314 C CA . PRO A 1 187 ? 9.469 16.203 13.938 1 79.31 187 PRO A CA 1
ATOM 1315 C C . PRO A 1 187 ? 8.195 15.352 13.953 1 79.31 187 PRO A C 1
ATOM 1317 O O . PRO A 1 187 ? 8.062 14.422 13.156 1 79.31 187 PRO A O 1
ATOM 1320 N N . LEU A 1 188 ? 7.258 15.758 14.711 1 81.5 188 LEU A N 1
ATOM 1321 C CA . LEU A 1 188 ? 5.961 15.086 14.719 1 81.5 188 LEU A CA 1
ATOM 1322 C C . LEU A 1 188 ? 5.098 15.547 13.555 1 81.5 188 LEU A C 1
ATOM 1324 O O . LEU A 1 188 ? 5.352 16.609 12.961 1 81.5 188 LEU A O 1
ATOM 1328 N N . SER A 1 189 ? 4.23 14.711 13.109 1 85.31 189 SER A N 1
ATOM 1329 C CA . SER A 1 189 ? 3.289 15.094 12.062 1 85.31 189 SER A CA 1
ATOM 1330 C C . SER A 1 189 ? 1.979 15.602 12.656 1 85.31 189 SER A C 1
ATOM 1332 O O . SER A 1 189 ? 1.176 14.82 13.164 1 85.31 189 SER A O 1
ATOM 1334 N N . SER A 1 190 ? 1.859 16.938 12.57 1 91.19 190 SER A N 1
ATOM 1335 C CA . SER A 1 190 ? 0.626 17.531 13.07 1 91.19 190 SER A CA 1
ATOM 1336 C C . SER A 1 190 ? -0.59 17 12.32 1 91.19 190 SER A C 1
ATOM 1338 O O . SER A 1 190 ? -1.671 16.859 12.898 1 91.19 190 SER A O 1
ATOM 1340 N N . ALA A 1 191 ? -0.406 16.703 11.055 1 89.69 191 ALA A N 1
ATOM 1341 C CA . ALA A 1 191 ? -1.496 16.141 10.258 1 89.69 191 ALA A CA 1
ATOM 1342 C C . ALA A 1 191 ? -1.898 14.758 10.773 1 89.69 191 ALA A C 1
ATOM 1344 O O . ALA A 1 191 ? -3.088 14.461 10.906 1 89.69 191 ALA A O 1
ATOM 1345 N N . ALA A 1 192 ? -0.907 13.977 11.062 1 88 192 ALA A N 1
ATOM 1346 C CA . ALA A 1 192 ? -1.171 12.641 11.602 1 88 192 ALA A CA 1
ATOM 1347 C C . ALA A 1 192 ? -1.908 12.727 12.93 1 88 192 ALA A C 1
ATOM 1349 O O . ALA A 1 192 ? -2.84 11.953 13.18 1 88 192 ALA A O 1
ATOM 1350 N N . LEU A 1 193 ? -1.485 13.688 13.758 1 90.94 193 LEU A N 1
ATOM 1351 C CA . LEU A 1 193 ? -2.074 13.844 15.078 1 90.94 193 LEU A CA 1
ATOM 1352 C C . LEU A 1 193 ? -3.52 14.32 14.984 1 90.94 193 LEU A C 1
ATOM 1354 O O . LEU A 1 193 ? -4.383 13.867 15.734 1 90.94 193 LEU A O 1
ATOM 1358 N N . SER A 1 194 ? -3.703 15.227 14.109 1 94.31 194 SER A N 1
ATOM 1359 C CA . SER A 1 194 ? -5.051 15.758 13.914 1 94.31 194 SER A CA 1
ATOM 1360 C C . SER A 1 194 ? -6.02 14.664 13.484 1 94.31 194 SER A C 1
ATOM 1362 O O . SER A 1 194 ? -7.133 14.578 14.008 1 94.31 194 SER A O 1
ATOM 1364 N N . ILE A 1 195 ? -5.586 13.852 12.609 1 90.81 195 ILE A N 1
ATOM 1365 C CA . ILE A 1 195 ? -6.43 12.766 12.133 1 90.81 195 ILE A CA 1
ATOM 1366 C C . ILE A 1 195 ? -6.625 11.734 13.25 1 90.81 195 ILE A C 1
ATOM 1368 O O . ILE A 1 195 ? -7.734 11.242 13.461 1 90.81 195 ILE A O 1
ATOM 1372 N N . ALA A 1 196 ? -5.594 11.461 13.938 1 90.31 196 ALA A N 1
ATOM 1373 C CA . ALA A 1 196 ? -5.633 10.453 14.992 1 90.31 196 ALA A CA 1
ATOM 1374 C C . ALA A 1 196 ? -6.59 10.859 16.109 1 90.31 196 ALA A C 1
ATOM 1376 O O . ALA A 1 196 ? -7.332 10.023 16.625 1 90.31 196 ALA A O 1
ATOM 1377 N N . LEU A 1 197 ? -6.598 12.117 16.484 1 92.19 197 LEU A N 1
ATOM 1378 C CA . LEU A 1 197 ? -7.395 12.562 17.625 1 92.19 197 LEU A CA 1
ATOM 1379 C C . LEU A 1 197 ? -8.828 12.852 17.203 1 92.19 197 LEU A C 1
ATOM 1381 O O . LEU A 1 197 ? -9.758 12.727 18 1 92.19 197 LEU A O 1
ATOM 1385 N N . ALA A 1 198 ? -8.953 13.18 15.922 1 92.44 198 ALA A N 1
ATOM 1386 C CA . ALA A 1 198 ? -10.281 13.414 15.375 1 92.44 198 ALA A CA 1
ATOM 1387 C C . ALA A 1 198 ? -11.141 14.227 16.328 1 92.44 198 ALA A C 1
ATOM 1389 O O . ALA A 1 198 ? -12.242 13.812 16.703 1 92.44 198 ALA A O 1
ATOM 1390 N N . LEU A 1 199 ? -10.711 15.43 16.672 1 95.12 199 LEU A N 1
ATOM 1391 C CA . LEU A 1 199 ? -11.391 16.266 17.656 1 95.12 199 LEU A CA 1
ATOM 1392 C C . LEU A 1 199 ? -12.625 16.922 17.062 1 95.12 199 LEU A C 1
ATOM 1394 O O . LEU A 1 199 ? -12.961 16.688 15.898 1 95.12 199 LEU A O 1
ATOM 1398 N N . SER A 1 200 ? -13.328 17.641 17.891 1 96.06 200 SER A N 1
ATOM 1399 C CA . SER A 1 200 ? -14.547 18.297 17.453 1 96.06 200 SER A CA 1
ATOM 1400 C C . SER A 1 200 ? -14.25 19.359 16.391 1 96.06 200 SER A C 1
ATOM 1402 O O . SER A 1 200 ? -13.125 19.844 16.297 1 96.06 200 SER A O 1
ATOM 1404 N N . PRO A 1 201 ? -15.172 19.688 15.594 1 96.44 201 PRO A N 1
ATOM 1405 C CA . PRO A 1 201 ? -14.969 20.656 14.516 1 96.44 201 PRO A CA 1
ATOM 1406 C C . PRO A 1 201 ? -14.43 22 15.016 1 96.44 201 PRO A C 1
ATOM 1408 O O . PRO A 1 201 ? -13.578 22.609 14.359 1 96.44 201 PRO A O 1
ATOM 1411 N N . LEU A 1 202 ? -14.938 22.406 16.094 1 96.38 202 LEU A N 1
ATOM 1412 C CA . LEU A 1 202 ? -14.477 23.672 16.672 1 96.38 202 LEU A CA 1
ATOM 1413 C C . LEU A 1 202 ? -12.992 23.594 17.031 1 96.38 202 LEU A C 1
ATOM 1415 O O . LEU A 1 202 ? -12.234 24.531 16.75 1 96.38 202 LEU A O 1
ATOM 1419 N N . VAL A 1 203 ? -12.625 22.5 17.656 1 97.12 203 VAL A N 1
ATOM 1420 C CA . VAL A 1 203 ? -11.234 22.312 18.062 1 97.12 203 VAL A CA 1
ATOM 1421 C C . VAL A 1 203 ? -10.344 22.188 16.812 1 97.12 203 VAL A C 1
ATOM 1423 O O . VAL A 1 203 ? -9.258 22.766 16.766 1 97.12 203 VAL A O 1
ATOM 1426 N N . ASN A 1 204 ? -10.844 21.484 15.828 1 97.75 204 ASN A N 1
ATOM 1427 C CA . ASN A 1 204 ? -10.094 21.344 14.586 1 97.75 204 ASN A CA 1
ATOM 1428 C C . ASN A 1 204 ? -9.891 22.688 13.898 1 97.75 204 ASN A C 1
ATOM 1430 O O . ASN A 1 204 ? -8.867 22.922 13.25 1 97.75 204 ASN A O 1
ATOM 1434 N N . GLY A 1 205 ? -10.914 23.516 14.039 1 97.69 205 GLY A N 1
ATOM 1435 C CA . GLY A 1 205 ? -10.75 24.859 13.531 1 97.69 205 GLY A CA 1
ATOM 1436 C C . GLY A 1 205 ? -9.602 25.609 14.188 1 97.69 205 GLY A C 1
ATOM 1437 O O . GLY A 1 205 ? -8.844 26.312 13.516 1 97.69 205 GLY A O 1
ATOM 1438 N N . ALA A 1 206 ? -9.5 25.453 15.445 1 97.88 206 ALA A N 1
ATOM 1439 C CA . ALA A 1 206 ? -8.414 26.094 16.203 1 97.88 206 ALA A CA 1
ATOM 1440 C C . ALA A 1 206 ? -7.059 25.547 15.766 1 97.88 206 ALA A C 1
ATOM 1442 O O . ALA A 1 206 ? -6.098 26.312 15.625 1 97.88 206 ALA A O 1
ATOM 1443 N N . LEU A 1 207 ? -6.996 24.219 15.594 1 98.06 207 LEU A N 1
ATOM 1444 C CA . LEU A 1 207 ? -5.762 23.594 15.133 1 98.06 207 LEU A CA 1
ATOM 1445 C C . LEU A 1 207 ? -5.32 24.172 13.797 1 98.06 207 LEU A C 1
ATOM 1447 O O . LEU A 1 207 ? -4.141 24.5 13.617 1 98.06 207 LEU A O 1
ATOM 1451 N N . LEU A 1 208 ? -6.262 24.297 12.922 1 98.19 208 LEU A N 1
ATOM 1452 C CA . LEU A 1 208 ? -5.977 24.766 11.57 1 98.19 208 LEU A CA 1
ATOM 1453 C C . LEU A 1 208 ? -5.449 26.203 11.586 1 98.19 208 LEU A C 1
ATOM 1455 O O . LEU A 1 208 ? -4.523 26.531 10.844 1 98.19 208 LEU A O 1
ATOM 1459 N N . ILE A 1 209 ? -6.031 27.047 12.398 1 98.12 209 ILE A N 1
ATOM 1460 C CA . ILE A 1 209 ? -5.582 28.422 12.5 1 98.12 209 ILE A CA 1
ATOM 1461 C C . ILE A 1 209 ? -4.16 28.469 13.055 1 98.12 209 ILE A C 1
ATOM 1463 O O . ILE A 1 209 ? -3.314 29.219 12.562 1 98.12 209 ILE A O 1
ATOM 1467 N N . GLY A 1 210 ? -3.904 27.703 14.031 1 97.44 210 GLY A N 1
ATOM 1468 C CA . GLY A 1 210 ? -2.574 27.641 14.617 1 97.44 210 GLY A CA 1
ATOM 1469 C C . GLY A 1 210 ? -1.512 27.188 13.625 1 97.44 210 GLY A C 1
ATOM 1470 O O . GLY A 1 210 ? -0.424 27.766 13.57 1 97.44 210 GLY A O 1
ATOM 1471 N N . THR A 1 211 ? -1.837 26.203 12.922 1 96.75 211 THR A N 1
ATOM 1472 C CA . THR A 1 211 ? -0.871 25.688 11.961 1 96.75 211 THR A CA 1
ATOM 1473 C C . THR A 1 211 ? -0.727 26.625 10.773 1 96.75 211 THR A C 1
ATOM 1475 O O . THR A 1 211 ? 0.383 26.859 10.281 1 96.75 211 THR A O 1
ATOM 1478 N N . THR A 1 212 ? -1.792 27.141 10.312 1 97.44 212 THR A N 1
ATOM 1479 C CA . THR A 1 212 ? -1.752 28.078 9.188 1 97.44 212 THR A CA 1
ATOM 1480 C C . THR A 1 212 ? -0.925 29.312 9.539 1 97.44 212 THR A C 1
ATOM 1482 O O . THR A 1 212 ? -0.181 29.828 8.703 1 97.44 212 THR A O 1
ATOM 1485 N N . SER A 1 213 ? -1.076 29.797 10.727 1 96.88 213 SER A N 1
ATOM 1486 C CA . SER A 1 213 ? -0.358 30.984 11.164 1 96.88 213 SER A CA 1
ATOM 1487 C C . SER A 1 213 ? 1.151 30.797 11.07 1 96.88 213 SER A C 1
ATOM 1489 O O . SER A 1 213 ? 1.892 31.734 10.781 1 96.88 213 SER A O 1
ATOM 1491 N N . GLN A 1 214 ? 1.605 29.562 11.266 1 95.69 214 GLN A N 1
ATOM 1492 C CA . GLN A 1 214 ? 3.037 29.281 11.188 1 95.69 214 GLN A CA 1
ATOM 1493 C C . GLN A 1 214 ? 3.543 29.422 9.758 1 95.69 214 GLN A C 1
ATOM 1495 O O . GLN A 1 214 ? 4.645 29.938 9.531 1 95.69 214 GLN A O 1
ATOM 1500 N N . PHE A 1 215 ? 2.781 29.016 8.805 1 95.56 215 PHE A N 1
ATOM 1501 C CA . PHE A 1 215 ? 3.16 29.109 7.402 1 95.56 215 PHE A CA 1
ATOM 1502 C C . PHE A 1 215 ? 3.393 30.562 7.004 1 95.56 215 PHE A C 1
ATOM 1504 O O . PHE A 1 215 ? 4.43 30.891 6.426 1 95.56 215 PHE A O 1
ATOM 1511 N N . PHE A 1 216 ? 2.537 31.406 7.355 1 95.81 216 PHE A N 1
ATOM 1512 C CA . PHE A 1 216 ? 2.586 32.781 6.922 1 95.81 216 PHE A CA 1
ATOM 1513 C C . PHE A 1 216 ? 3.555 33.594 7.781 1 95.81 216 PHE A C 1
ATOM 1515 O O . PHE A 1 216 ? 4.301 34.438 7.27 1 95.81 216 PHE A O 1
ATOM 1522 N N . ALA A 1 217 ? 3.551 33.312 9.031 1 93.75 217 ALA A N 1
ATOM 1523 C CA . ALA A 1 217 ? 4.43 34.062 9.93 1 93.75 217 ALA A CA 1
ATOM 1524 C C . ALA A 1 217 ? 5.895 33.844 9.562 1 93.75 217 ALA A C 1
ATOM 1526 O O . ALA A 1 217 ? 6.648 34.812 9.391 1 93.75 217 ALA A O 1
ATOM 1527 N N . TYR A 1 218 ? 6.27 32.656 9.383 1 92.25 218 TYR A N 1
ATOM 1528 C CA . TYR A 1 218 ? 7.668 32.375 9.086 1 92.25 218 TYR A CA 1
ATOM 1529 C C . TYR A 1 218 ? 8.031 32.812 7.672 1 92.25 218 TYR A C 1
ATOM 1531 O O . TYR A 1 218 ? 9.133 33.312 7.434 1 92.25 218 TYR A O 1
ATOM 1539 N N . ALA A 1 219 ? 7.156 32.594 6.746 1 92.12 219 ALA A N 1
ATOM 1540 C CA . ALA A 1 219 ? 7.43 32.938 5.359 1 92.12 219 ALA A CA 1
ATOM 1541 C C . ALA A 1 219 ? 7.629 34.469 5.215 1 92.12 219 ALA A C 1
ATOM 1543 O O . ALA A 1 219 ? 8.562 34.906 4.547 1 92.12 219 ALA A O 1
ATOM 1544 N N . PHE A 1 220 ? 6.828 35.25 5.844 1 91.44 220 PHE A N 1
ATOM 1545 C CA . PHE A 1 220 ? 6.863 36.688 5.641 1 91.44 220 PHE A CA 1
ATOM 1546 C C . PHE A 1 220 ? 7.922 37.344 6.531 1 91.44 220 PHE A C 1
ATOM 1548 O O . PHE A 1 220 ? 8.516 38.344 6.16 1 91.44 220 PHE A O 1
ATOM 1555 N N . VAL A 1 221 ? 8.148 36.781 7.652 1 84.75 221 VAL A N 1
ATOM 1556 C CA . VAL A 1 221 ? 9.172 37.312 8.531 1 84.75 221 VAL A CA 1
ATOM 1557 C C . VAL A 1 221 ? 10.555 37.031 7.957 1 84.75 221 VAL A C 1
ATOM 1559 O O . VAL A 1 221 ? 11.484 37.812 8.133 1 84.75 221 VAL A O 1
ATOM 1562 N N . SER A 1 222 ? 10.648 35.938 7.246 1 85.06 222 SER A N 1
ATOM 1563 C CA . SER A 1 222 ? 11.945 35.562 6.691 1 85.06 222 SER A CA 1
ATOM 1564 C C . SER A 1 222 ? 12.062 36 5.234 1 85.06 222 SER A C 1
ATOM 1566 O O . SER A 1 222 ? 12.938 35.531 4.508 1 85.06 222 SER A O 1
ATOM 1568 N N . TRP A 1 223 ? 11.188 36.812 4.793 1 85.25 223 TRP A N 1
ATOM 1569 C CA . TRP A 1 223 ? 11.133 37.219 3.389 1 85.25 223 TRP A CA 1
ATOM 1570 C C . TRP A 1 223 ? 12.43 37.875 2.959 1 85.25 223 TRP A C 1
ATOM 1572 O O . TRP A 1 223 ? 12.852 37.75 1.806 1 85.25 223 TRP A O 1
ATOM 1582 N N . ARG A 1 224 ? 13.117 38.531 3.818 1 81.31 224 ARG A N 1
ATOM 1583 C CA . ARG A 1 224 ? 14.336 39.25 3.49 1 81.31 224 ARG A CA 1
ATOM 1584 C C . ARG A 1 224 ? 15.547 38.312 3.508 1 81.31 224 ARG A C 1
ATOM 1586 O O . ARG A 1 224 ? 16.547 38.594 2.85 1 81.31 224 ARG A O 1
ATOM 1593 N N . ASP A 1 225 ? 15.414 37.281 4.164 1 84.81 225 ASP A N 1
ATOM 1594 C CA . ASP A 1 225 ? 16.547 36.375 4.355 1 84.81 225 ASP A CA 1
ATOM 1595 C C . ASP A 1 225 ? 16.547 35.281 3.301 1 84.81 225 ASP A C 1
ATOM 1597 O O . ASP A 1 225 ? 17.562 34.594 3.107 1 84.81 225 ASP A O 1
ATOM 1601 N N . ASN A 1 226 ? 15.453 35.094 2.574 1 85.69 226 ASN A N 1
ATOM 1602 C CA . ASN A 1 226 ? 15.336 33.938 1.711 1 85.69 226 ASN A CA 1
ATOM 1603 C C . ASN A 1 226 ? 14.969 34.312 0.281 1 85.69 226 ASN A C 1
ATOM 1605 O O . ASN A 1 226 ? 14.469 35.406 0.044 1 85.69 226 ASN A O 1
ATOM 1609 N N . ASP A 1 227 ? 15.297 33.5 -0.659 1 85.62 227 ASP A N 1
ATOM 1610 C CA . ASP A 1 227 ? 14.922 33.719 -2.055 1 85.62 227 ASP A CA 1
ATOM 1611 C C . ASP A 1 227 ? 13.477 33.281 -2.301 1 85.62 227 ASP A C 1
ATOM 1613 O O . ASP A 1 227 ? 12.781 32.875 -1.372 1 85.62 227 ASP A O 1
ATOM 1617 N N . MET A 1 228 ? 13.016 33.469 -3.459 1 86.56 228 MET A N 1
ATOM 1618 C CA . MET A 1 228 ? 11.625 33.156 -3.809 1 86.56 228 MET A CA 1
ATOM 1619 C C . MET A 1 228 ? 11.312 31.688 -3.602 1 86.56 228 MET A C 1
ATOM 1621 O O . MET A 1 228 ? 10.195 31.328 -3.227 1 86.56 228 MET A O 1
ATOM 1625 N N . GLY A 1 229 ? 12.305 30.844 -3.795 1 82.25 229 GLY A N 1
ATOM 1626 C CA . GLY A 1 229 ? 12.117 29.422 -3.557 1 82.25 229 GLY A CA 1
ATOM 1627 C C . GLY A 1 229 ? 11.883 29.094 -2.096 1 82.25 229 GLY A C 1
ATOM 1628 O O . GLY A 1 229 ? 11 28.281 -1.769 1 82.25 229 GLY A O 1
ATOM 1629 N N . GLY A 1 230 ? 12.727 29.641 -1.355 1 84.94 230 GLY A N 1
ATOM 1630 C CA . GLY A 1 230 ? 12.555 29.453 0.076 1 84.94 230 GLY A CA 1
ATOM 1631 C C . GLY A 1 230 ? 11.25 30.016 0.604 1 84.94 230 GLY A C 1
ATOM 1632 O O . GLY A 1 230 ? 10.609 29.406 1.459 1 84.94 230 GLY A O 1
ATOM 1633 N N . PHE A 1 231 ? 10.93 31.203 0.082 1 91.12 231 PHE A N 1
ATOM 1634 C CA . PHE A 1 231 ? 9.695 31.859 0.494 1 91.12 231 PHE A CA 1
ATOM 1635 C C . PHE A 1 231 ? 8.484 31 0.132 1 91.12 231 PHE A C 1
ATOM 1637 O O . PHE A 1 231 ? 7.637 30.734 0.983 1 91.12 231 PHE A O 1
ATOM 1644 N N . LEU A 1 232 ? 8.445 30.516 -1.056 1 90.19 232 LEU A N 1
ATOM 1645 C CA . LEU A 1 232 ? 7.312 29.719 -1.515 1 90.19 232 LEU A CA 1
ATOM 1646 C C . LEU A 1 232 ? 7.316 28.344 -0.861 1 90.19 232 LEU A C 1
ATOM 1648 O O . LEU A 1 232 ? 6.254 27.781 -0.597 1 90.19 232 LEU A O 1
ATOM 1652 N N . GLY A 1 233 ? 8.492 27.875 -0.66 1 88.94 233 GLY A N 1
ATOM 1653 C CA . GLY A 1 233 ? 8.594 26.594 0.016 1 88.94 233 GLY A CA 1
ATOM 1654 C C . GLY A 1 233 ? 7.973 26.594 1.399 1 88.94 233 GLY A C 1
ATOM 1655 O O . GLY A 1 233 ? 7.254 25.656 1.765 1 88.94 233 GLY A O 1
ATOM 1656 N N . GLN A 1 234 ? 8.234 27.656 2.072 1 90.38 234 GLN A N 1
ATOM 1657 C CA . GLN A 1 234 ? 7.688 27.766 3.422 1 90.38 234 GLN A CA 1
ATOM 1658 C C . GLN A 1 234 ? 6.191 28.062 3.389 1 90.38 234 GLN A C 1
ATOM 1660 O O . GLN A 1 234 ? 5.434 27.547 4.215 1 90.38 234 GLN A O 1
ATOM 1665 N N . LEU A 1 235 ? 5.766 28.844 2.459 1 91.69 235 LEU A N 1
ATOM 1666 C CA . LEU A 1 235 ? 4.391 29.328 2.395 1 91.69 235 LEU A CA 1
ATOM 1667 C C . LEU A 1 235 ? 3.455 28.234 1.898 1 91.69 235 LEU A C 1
ATOM 1669 O O . LEU A 1 235 ? 2.324 28.109 2.373 1 91.69 235 LEU A O 1
ATOM 1673 N N . ILE A 1 236 ? 3.965 27.391 1.027 1 90.81 236 ILE A N 1
ATOM 1674 C CA . ILE A 1 236 ? 3.053 26.5 0.312 1 90.81 236 ILE A CA 1
ATOM 1675 C C . ILE A 1 236 ? 3.354 25.047 0.68 1 90.81 236 ILE A C 1
ATOM 1677 O O . ILE A 1 236 ? 2.451 24.203 0.695 1 90.81 236 ILE A O 1
ATOM 1681 N N . VAL A 1 237 ? 4.613 24.766 0.968 1 86.94 237 VAL A N 1
ATOM 1682 C CA . VAL A 1 237 ? 4.984 23.375 1.194 1 86.94 237 VAL A CA 1
ATOM 1683 C C . VAL A 1 237 ? 4.961 23.062 2.689 1 86.94 237 VAL A C 1
ATOM 1685 O O . VAL A 1 237 ? 4.145 22.266 3.154 1 86.94 237 VAL A O 1
ATOM 1688 N N . THR A 1 238 ? 5.875 23.688 3.402 1 87.19 238 THR A N 1
ATOM 1689 C CA . THR A 1 238 ? 5.922 23.406 4.832 1 87.19 238 THR A CA 1
ATOM 1690 C C . THR A 1 238 ? 6.734 24.469 5.562 1 87.19 238 THR A C 1
ATOM 1692 O O . THR A 1 238 ? 7.758 24.938 5.059 1 87.19 238 THR A O 1
ATOM 1695 N N . ALA A 1 239 ? 6.145 24.812 6.676 1 89.94 239 ALA A N 1
ATOM 1696 C CA . ALA A 1 239 ? 6.859 25.75 7.539 1 89.94 239 ALA A CA 1
ATOM 1697 C C . ALA A 1 239 ? 8.023 25.062 8.25 1 89.94 239 ALA A C 1
ATOM 1699 O O . ALA A 1 239 ? 8.914 25.719 8.781 1 89.94 239 ALA A O 1
ATOM 1700 N N . LYS A 1 240 ? 8.07 23.812 8.195 1 85.06 240 LYS A N 1
ATOM 1701 C CA . LYS A 1 240 ? 9.078 23.016 8.883 1 85.06 240 LYS A CA 1
ATOM 1702 C C . LYS A 1 240 ? 10.477 23.297 8.336 1 85.06 240 LYS A C 1
ATOM 1704 O O . LYS A 1 240 ? 11.477 22.969 8.969 1 85.06 240 LYS A O 1
ATOM 1709 N N . LEU A 1 241 ? 10.57 23.906 7.215 1 83.56 241 LEU A N 1
ATOM 1710 C CA . LEU A 1 241 ? 11.867 24.25 6.629 1 83.56 241 LEU A CA 1
ATOM 1711 C C . LEU A 1 241 ? 12.688 25.109 7.578 1 83.56 241 LEU A C 1
ATOM 1713 O O . LEU A 1 241 ? 13.914 25.141 7.492 1 83.56 241 LEU A O 1
ATOM 1717 N N . GLN A 1 242 ? 12.039 25.672 8.492 1 87.06 242 GLN A N 1
ATOM 1718 C CA . GLN A 1 242 ? 12.703 26.578 9.422 1 87.06 242 GLN A CA 1
ATOM 1719 C C . GLN A 1 242 ? 13.133 25.859 10.688 1 87.06 242 GLN A C 1
ATOM 1721 O O . GLN A 1 242 ? 13.758 26.453 11.57 1 87.06 242 GLN A O 1
ATOM 1726 N N . LEU A 1 243 ? 12.938 24.578 10.695 1 84.12 243 LEU A N 1
ATOM 1727 C CA . LEU A 1 243 ? 13.188 23.828 11.914 1 84.12 243 LEU A CA 1
ATOM 1728 C C . LEU A 1 243 ? 14.648 23.938 12.336 1 84.12 243 LEU A C 1
ATOM 1730 O O . LEU A 1 243 ? 14.938 24.125 13.523 1 84.12 243 LEU A O 1
ATOM 1734 N N . PRO A 1 244 ? 15.586 23.844 11.453 1 83.31 244 PRO A N 1
ATOM 1735 C CA . PRO A 1 244 ? 16.984 23.984 11.875 1 83.31 244 PRO A CA 1
ATOM 1736 C C . PRO A 1 244 ? 17.281 25.328 12.508 1 83.31 244 PRO A C 1
ATOM 1738 O O . PRO A 1 244 ? 18.062 25.422 13.461 1 83.31 244 PRO A O 1
ATOM 1741 N N . ASN A 1 245 ? 16.672 26.312 11.992 1 86.88 245 ASN A N 1
ATOM 1742 C CA . ASN A 1 245 ? 16.875 27.656 12.531 1 86.88 245 ASN A CA 1
ATOM 1743 C C . ASN A 1 245 ? 16.219 27.812 13.898 1 86.88 245 ASN A C 1
ATOM 1745 O O . ASN A 1 245 ? 16.719 28.547 14.75 1 86.88 245 ASN A O 1
ATOM 1749 N N . LEU A 1 246 ? 15.117 27.109 14.023 1 87.38 246 LEU A N 1
ATOM 1750 C CA . LEU A 1 246 ? 14.414 27.156 15.305 1 87.38 246 LEU A CA 1
ATOM 1751 C C . LEU A 1 246 ? 15.219 26.469 16.406 1 87.38 246 LEU A C 1
ATOM 1753 O O . LEU A 1 246 ? 15.156 26.875 17.562 1 87.38 246 LEU A O 1
ATOM 1757 N N . ILE A 1 247 ? 15.891 25.516 16.016 1 83.88 247 ILE A N 1
ATOM 1758 C CA . ILE A 1 247 ? 16.719 24.797 16.984 1 83.88 247 ILE A CA 1
ATOM 1759 C C . ILE A 1 247 ? 17.906 25.656 17.391 1 83.88 247 ILE A C 1
ATOM 1761 O O . ILE A 1 247 ? 18.312 25.656 18.562 1 83.88 247 ILE A O 1
ATOM 1765 N N . LYS A 1 248 ? 18.438 26.406 16.484 1 84.56 248 LYS A N 1
ATOM 1766 C CA . LYS A 1 248 ? 19.578 27.297 16.75 1 84.56 248 LYS A CA 1
ATOM 1767 C C . LYS A 1 248 ? 19.172 28.469 17.625 1 84.56 248 LYS A C 1
ATOM 1769 O O . LYS A 1 248 ? 19.875 28.828 18.562 1 84.56 248 LYS A O 1
ATOM 1774 N N . ASN A 1 249 ? 18 29 17.219 1 88.19 249 ASN A N 1
ATOM 1775 C CA . ASN A 1 249 ? 17.5 30.141 17.984 1 88.19 249 ASN A CA 1
ATOM 1776 C C . ASN A 1 249 ? 16 30.016 18.266 1 88.19 249 ASN A C 1
ATOM 1778 O O . ASN A 1 249 ? 15.18 30.547 17.5 1 88.19 249 ASN A O 1
ATOM 1782 N N . PRO A 1 250 ? 15.625 29.531 19.375 1 89.56 250 PRO A N 1
ATOM 1783 C CA . PRO A 1 250 ? 14.211 29.297 19.719 1 89.56 250 PRO A CA 1
ATOM 1784 C C . PRO A 1 250 ? 13.445 30.609 19.938 1 89.56 250 PRO A C 1
ATOM 1786 O O . PRO A 1 250 ? 12.211 30.609 19.922 1 89.56 250 PRO A O 1
ATOM 1789 N N . THR A 1 251 ? 14.055 31.688 20.047 1 89.19 251 THR A N 1
ATOM 1790 C CA . THR A 1 251 ? 13.383 32.969 20.297 1 89.19 251 THR A CA 1
ATOM 1791 C C . THR A 1 251 ? 12.562 33.375 19.094 1 89.19 251 THR A C 1
ATOM 1793 O O . THR A 1 251 ? 11.617 34.156 19.219 1 89.19 251 THR A O 1
ATOM 1796 N N . VAL A 1 252 ? 12.914 32.812 17.969 1 87.25 252 VAL A N 1
ATOM 1797 C CA . VAL A 1 252 ? 12.242 33.219 16.734 1 87.25 252 VAL A CA 1
ATOM 1798 C C . VAL A 1 252 ? 10.82 32.656 16.719 1 87.25 252 VAL A C 1
ATOM 1800 O O . VAL A 1 252 ? 9.969 33.094 15.969 1 87.25 252 VAL A O 1
ATOM 1803 N N . MET A 1 253 ? 10.523 31.719 17.656 1 92.25 253 MET A N 1
ATOM 1804 C CA . MET A 1 253 ? 9.219 31.062 17.688 1 92.25 253 MET A CA 1
ATOM 1805 C C . MET A 1 253 ? 8.219 31.891 18.5 1 92.25 253 MET A C 1
ATOM 1807 O O . MET A 1 253 ? 7.008 31.672 18.391 1 92.25 253 MET A O 1
ATOM 1811 N N . ILE A 1 254 ? 8.664 32.812 19.234 1 92.88 254 ILE A N 1
ATOM 1812 C CA . ILE A 1 254 ? 7.812 33.531 20.156 1 92.88 254 ILE A CA 1
ATOM 1813 C C . ILE A 1 254 ? 6.727 34.281 19.391 1 92.88 254 ILE A C 1
ATOM 1815 O O . ILE A 1 254 ? 5.547 34.219 19.75 1 92.88 254 ILE A O 1
ATOM 1819 N N . GLY A 1 255 ? 7.086 35.031 18.375 1 93 255 GLY A N 1
ATOM 1820 C CA . GLY A 1 255 ? 6.137 35.812 17.578 1 93 255 GLY A CA 1
ATOM 1821 C C . GLY A 1 255 ? 5.039 34.938 16.969 1 93 255 GLY A C 1
ATOM 1822 O O . GLY A 1 255 ? 3.857 35.156 17.25 1 93 255 GLY A O 1
ATOM 1823 N N . PRO A 1 256 ? 5.504 33.938 16.219 1 94.88 256 PRO A N 1
ATOM 1824 C CA . PRO A 1 256 ? 4.52 33.062 15.562 1 94.88 256 PRO A CA 1
ATOM 1825 C C . PRO A 1 256 ? 3.635 32.312 16.562 1 94.88 256 PRO A C 1
ATOM 1827 O O . PRO A 1 256 ? 2.443 32.125 16.312 1 94.88 256 PRO A O 1
ATOM 1830 N N . LEU A 1 257 ? 4.121 31.906 17.703 1 96.12 257 LEU A N 1
ATOM 1831 C CA . LEU A 1 257 ? 3.332 31.172 18.688 1 96.12 257 LEU A CA 1
ATOM 1832 C C . LEU A 1 257 ? 2.314 32.094 19.344 1 96.12 257 LEU A C 1
ATOM 1834 O O . LEU A 1 257 ? 1.189 31.688 19.641 1 96.12 257 LEU A O 1
ATOM 1838 N N . LEU A 1 258 ? 2.736 33.281 19.594 1 96.44 258 LEU A N 1
ATOM 1839 C CA . LEU A 1 258 ? 1.817 34.25 20.172 1 96.44 258 LEU A CA 1
ATOM 1840 C C . LEU A 1 258 ? 0.682 34.562 19.188 1 96.44 258 LEU A C 1
ATOM 1842 O O . LEU A 1 258 ? -0.462 34.75 19.609 1 96.44 258 LEU A O 1
ATOM 1846 N N . SER A 1 259 ? 1.05 34.688 17.984 1 96.5 259 SER A N 1
ATOM 1847 C CA . SER A 1 259 ? 0.02 34.938 16.969 1 96.5 259 SER A CA 1
ATOM 1848 C C . SER A 1 259 ? -0.989 33.781 16.922 1 96.5 259 SER A C 1
ATOM 1850 O O . SER A 1 259 ? -2.189 34.031 16.781 1 96.5 259 SER A O 1
ATOM 1852 N N . ALA A 1 260 ? -0.511 32.562 17 1 97.25 260 ALA A N 1
ATOM 1853 C CA . ALA A 1 260 ? -1.392 31.406 17 1 97.25 260 ALA A CA 1
ATOM 1854 C C . ALA A 1 260 ? -2.328 31.438 18.203 1 97.25 260 ALA A C 1
ATOM 1856 O O . ALA A 1 260 ? -3.508 31.094 18.094 1 97.25 260 ALA A O 1
ATOM 1857 N N . ALA A 1 261 ? -1.846 31.828 19.328 1 97.5 261 ALA A N 1
ATOM 1858 C CA . ALA A 1 261 ? -2.613 31.859 20.578 1 97.5 261 ALA A CA 1
ATOM 1859 C C . ALA A 1 261 ? -3.73 32.906 20.5 1 97.5 261 ALA A C 1
ATOM 1861 O O . ALA A 1 261 ? -4.844 32.656 20.984 1 97.5 261 ALA A O 1
ATOM 1862 N N . ILE A 1 262 ? -3.484 34 19.906 1 97.19 262 ILE A N 1
ATOM 1863 C CA . ILE A 1 262 ? -4.422 35.094 19.906 1 97.19 262 ILE A CA 1
ATOM 1864 C C . ILE A 1 262 ? -5.457 34.906 18.797 1 97.19 262 ILE A C 1
ATOM 1866 O O . ILE A 1 262 ? -6.645 35.188 19 1 97.19 262 ILE A O 1
ATOM 1870 N N . CYS A 1 263 ? -5.09 34.469 17.672 1 97.75 263 CYS A N 1
ATOM 1871 C CA . CYS A 1 263 ? -5.941 34.438 16.484 1 97.75 263 CYS A CA 1
ATOM 1872 C C . CYS A 1 263 ? -6.906 33.25 16.516 1 97.75 263 CYS A C 1
ATOM 1874 O O . CYS A 1 263 ? -7.988 33.312 15.938 1 97.75 263 CYS A O 1
ATOM 1876 N N . ALA A 1 264 ? -6.504 32.188 17.172 1 97.81 264 ALA A N 1
ATOM 1877 C CA . ALA A 1 264 ? -7.336 30.969 17.156 1 97.81 264 ALA A CA 1
ATOM 1878 C C . ALA A 1 264 ? -8.68 31.234 17.828 1 97.81 264 ALA A C 1
ATOM 1880 O O . ALA A 1 264 ? -9.734 30.922 17.281 1 97.81 264 ALA A O 1
ATOM 1881 N N . PRO A 1 265 ? -8.734 31.828 19.094 1 97.31 265 PRO A N 1
ATOM 1882 C CA . PRO A 1 265 ? -10.039 32.125 19.703 1 97.31 265 PRO A CA 1
ATOM 1883 C C . PRO A 1 265 ? -10.836 33.156 18.922 1 97.31 265 PRO A C 1
ATOM 1885 O O . PRO A 1 265 ? -12.07 33.125 18.906 1 97.31 265 PRO A O 1
ATOM 1888 N N . LEU A 1 266 ? -10.172 34.062 18.312 1 97.56 266 LEU A N 1
ATOM 1889 C CA . LEU A 1 266 ? -10.852 35.031 17.484 1 97.56 266 LEU A CA 1
ATOM 1890 C C . LEU A 1 266 ? -11.594 34.344 16.344 1 97.56 266 LEU A C 1
ATOM 1892 O O . LEU A 1 266 ? -12.727 34.719 16.016 1 97.56 266 LEU A O 1
ATOM 1896 N N . ALA A 1 267 ? -11.008 33.406 15.719 1 97.94 267 ALA A N 1
ATOM 1897 C CA . ALA A 1 267 ? -11.602 32.719 14.586 1 97.94 267 ALA A CA 1
ATOM 1898 C C . ALA A 1 267 ? -12.695 31.75 15.055 1 97.94 267 ALA A C 1
ATOM 1900 O O . ALA A 1 267 ? -13.781 31.719 14.469 1 97.94 267 ALA A O 1
ATOM 1901 N N . THR A 1 268 ? -12.43 30.969 16.078 1 96.69 268 THR A N 1
ATOM 1902 C CA . THR A 1 268 ? -13.352 29.906 16.484 1 96.69 268 THR A CA 1
ATOM 1903 C C . THR A 1 268 ? -14.531 30.484 17.266 1 96.69 268 THR A C 1
ATOM 1905 O O . THR A 1 268 ? -15.688 30.219 16.938 1 96.69 268 THR A O 1
ATOM 1908 N N . VAL A 1 269 ? -14.234 31.266 18.312 1 95.88 269 VAL A N 1
ATOM 1909 C CA . VAL A 1 269 ? -15.281 31.812 19.156 1 95.88 269 VAL A CA 1
ATOM 1910 C C . VAL A 1 269 ? -15.898 33.031 18.5 1 95.88 269 VAL A C 1
ATOM 1912 O O . VAL A 1 269 ? 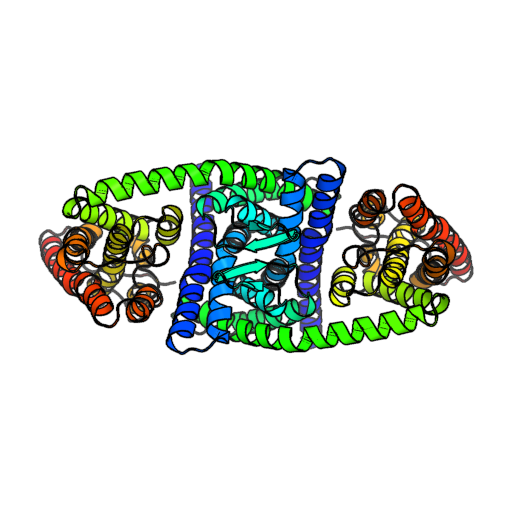-17.109 33.25 18.562 1 95.88 269 VAL A O 1
ATOM 1915 N N . GLY A 1 270 ? -15.117 33.812 17.875 1 96.25 270 GLY A N 1
ATOM 1916 C CA . GLY A 1 270 ? -15.602 35.031 17.266 1 96.25 270 GLY A CA 1
ATOM 1917 C C . GLY A 1 270 ? -16.375 34.781 15.984 1 96.25 270 GLY A C 1
ATOM 1918 O O . GLY A 1 270 ? -17.453 35.375 15.789 1 96.25 270 GLY A O 1
ATOM 1919 N N . PHE A 1 271 ? -15.875 33.969 15.125 1 96.88 271 PHE A N 1
ATOM 1920 C CA . PHE A 1 271 ? -16.484 33.812 13.805 1 96.88 271 PHE A CA 1
ATOM 1921 C C . PHE A 1 271 ? -17.078 32.406 13.641 1 96.88 271 PHE A C 1
ATOM 1923 O O . PHE A 1 271 ? -17.688 32.125 12.617 1 96.88 271 PHE A O 1
ATOM 1930 N N . GLY A 1 272 ? -16.906 31.516 14.562 1 95.06 272 GLY A N 1
ATOM 1931 C CA . GLY A 1 272 ? -17.438 30.172 14.469 1 95.06 272 GLY A CA 1
ATOM 1932 C C . GLY A 1 272 ? -16.703 29.297 13.477 1 95.06 272 GLY A C 1
ATOM 1933 O O . GLY A 1 272 ? -17.312 28.453 12.805 1 95.06 272 GLY A O 1
ATOM 1934 N N . PHE A 1 273 ? -15.484 29.516 13.367 1 96.81 273 PHE A N 1
ATOM 1935 C CA . PHE A 1 273 ? -14.641 28.812 12.414 1 96.81 273 PHE A CA 1
ATOM 1936 C C . PHE A 1 273 ? -14.492 27.344 12.805 1 96.81 273 PHE A C 1
ATOM 1938 O O . PHE A 1 273 ? -14.195 27.031 13.961 1 96.81 273 PHE A O 1
ATOM 1945 N N . GLN A 1 274 ? -14.781 26.438 11.859 1 96.62 274 GLN A N 1
ATOM 1946 C CA . GLN A 1 274 ? -14.719 24.984 12.086 1 96.62 274 GLN A CA 1
ATOM 1947 C C . GLN A 1 274 ? -13.977 24.281 10.961 1 96.62 274 GLN A C 1
ATOM 1949 O O . GLN A 1 274 ? -13.82 24.844 9.867 1 96.62 274 GLN A O 1
ATOM 1954 N N . ALA A 1 275 ? -13.43 23.141 11.234 1 96.44 275 ALA A N 1
ATOM 1955 C CA . ALA A 1 275 ? -12.719 22.344 10.242 1 96.44 275 ALA A CA 1
ATOM 1956 C C . ALA A 1 275 ? -12.82 20.859 10.57 1 96.44 275 ALA A C 1
ATOM 1958 O O . ALA A 1 275 ? -13.32 20.484 11.633 1 96.44 275 ALA A O 1
ATOM 1959 N N . VAL A 1 276 ? -12.43 20.031 9.625 1 94.62 276 VAL A N 1
ATOM 1960 C CA . VAL A 1 276 ? -12.43 18.594 9.82 1 94.62 276 VAL A CA 1
ATOM 1961 C C . VAL A 1 276 ? -11.031 18.125 10.211 1 94.62 276 VAL A C 1
ATOM 1963 O O . VAL A 1 276 ? -10.055 18.828 10 1 94.62 276 VAL A O 1
ATOM 1966 N N . PRO A 1 277 ? -10.93 16.969 10.797 1 93.94 277 PRO A N 1
ATOM 1967 C CA . PRO A 1 277 ? -9.641 16.453 11.258 1 93.94 277 PRO A CA 1
ATOM 1968 C C . PRO A 1 277 ? -8.602 16.375 10.148 1 93.94 277 PRO A C 1
ATOM 1970 O O . PRO A 1 277 ? -7.406 16.578 10.398 1 93.94 277 PRO A O 1
ATOM 1973 N N . GLU A 1 278 ? -8.992 16.172 8.938 1 90.75 278 GLU A N 1
ATOM 1974 C CA . GLU A 1 278 ? -8.078 15.984 7.805 1 90.75 278 GLU A CA 1
ATOM 1975 C C . GLU A 1 278 ? -7.324 17.266 7.492 1 90.75 278 GLU A C 1
ATOM 1977 O O . GLU A 1 278 ? -6.184 17.234 7.031 1 90.75 278 GLU A O 1
ATOM 1982 N N . VAL A 1 279 ? -7.949 18.422 7.797 1 94.94 279 VAL A N 1
ATOM 1983 C CA . VAL A 1 279 ? -7.297 19.672 7.426 1 94.94 279 VAL A CA 1
ATOM 1984 C C . VAL A 1 279 ? -6.746 20.359 8.672 1 94.94 279 VAL A C 1
ATOM 1986 O O . VAL A 1 279 ? -5.898 21.25 8.578 1 94.94 279 VAL A O 1
ATOM 1989 N N . GLY A 1 280 ? -7.195 19.906 9.805 1 94.75 280 GLY A N 1
ATOM 1990 C CA . GLY A 1 280 ? -6.828 20.562 11.047 1 94.75 280 GLY A CA 1
ATOM 1991 C C . GLY A 1 280 ? -5.328 20.688 11.234 1 94.75 280 GLY A C 1
ATOM 1992 O O . GLY A 1 280 ? -4.84 21.734 11.695 1 94.75 280 GLY A O 1
ATOM 1993 N N . GLY A 1 281 ? -4.641 19.656 10.859 1 93.44 281 GLY A N 1
ATOM 1994 C CA . GLY A 1 281 ? -3.201 19.656 11.078 1 93.44 281 GLY A CA 1
ATOM 1995 C C . GLY A 1 281 ? -2.406 19.969 9.82 1 93.44 281 GLY A C 1
ATOM 1996 O O . GLY A 1 281 ? -1.18 19.844 9.812 1 93.44 281 GLY A O 1
ATOM 1997 N N . MET A 1 282 ? -3.004 20.438 8.781 1 91.75 282 MET A N 1
ATOM 1998 C CA . MET A 1 282 ? -2.334 20.578 7.488 1 91.75 282 MET A CA 1
ATOM 1999 C C . MET A 1 282 ? -1.823 22.016 7.297 1 91.75 282 MET A C 1
ATOM 2001 O O . MET A 1 282 ? -0.919 22.25 6.496 1 91.75 282 MET A O 1
ATOM 2005 N N . GLY A 1 283 ? -2.438 22.969 8.008 1 94.25 283 GLY A N 1
ATOM 2006 C CA . GLY A 1 283 ? -2.088 24.359 7.789 1 94.25 283 GLY A CA 1
ATOM 2007 C C . GLY A 1 283 ? -2.48 24.859 6.418 1 94.25 283 GLY A C 1
ATOM 2008 O O . GLY A 1 283 ? -3.629 24.719 5.996 1 94.25 283 GLY A O 1
ATOM 2009 N N . PHE A 1 284 ? -1.535 25.453 5.738 1 94.62 284 PHE A N 1
ATOM 2010 C CA . PHE A 1 284 ? -1.787 26.031 4.418 1 94.62 284 PHE A CA 1
ATOM 2011 C C . PHE A 1 284 ? -1.131 25.188 3.33 1 94.62 284 PHE A C 1
ATOM 2013 O O . PHE A 1 284 ? -1.041 25.609 2.178 1 94.62 284 PHE A O 1
ATOM 2020 N N . SER A 1 285 ? -0.742 23.984 3.639 1 91.62 285 SER A N 1
ATOM 2021 C CA . SER A 1 285 ? 0.058 23.125 2.773 1 91.62 285 SER A CA 1
ATOM 2022 C C . SER A 1 285 ? -0.69 22.781 1.489 1 91.62 285 SER A C 1
ATOM 2024 O O . SER A 1 285 ? -1.83 22.312 1.534 1 91.62 285 SER A O 1
ATOM 2026 N N . ALA A 1 286 ? -0.074 23.078 0.32 1 91.12 286 ALA A N 1
ATOM 2027 C CA . ALA A 1 286 ? -0.551 22.734 -1.015 1 91.12 286 ALA A CA 1
ATOM 2028 C C . ALA A 1 286 ? -1.964 23.25 -1.249 1 91.12 286 ALA A C 1
ATOM 2030 O O . ALA A 1 286 ? -2.717 22.703 -2.051 1 91.12 286 ALA A O 1
ATOM 2031 N N . PHE A 1 287 ? -2.418 24.219 -0.427 1 94.25 287 PHE A N 1
ATOM 2032 C CA . PHE A 1 287 ? -3.709 24.875 -0.551 1 94.25 287 PHE A CA 1
ATOM 2033 C C . PHE A 1 287 ? -4.848 23.906 -0.282 1 94.25 287 PHE A C 1
ATOM 2035 O O . PHE A 1 287 ? -5.957 24.078 -0.796 1 94.25 287 PHE A O 1
ATOM 2042 N N . VAL A 1 288 ? -4.531 22.922 0.454 1 93.38 288 VAL A N 1
ATOM 2043 C CA . VAL A 1 288 ? -5.535 21.922 0.765 1 93.38 288 VAL A CA 1
ATOM 2044 C C . VAL A 1 288 ? -6.648 22.531 1.608 1 93.38 288 VAL A C 1
ATOM 2046 O O . VAL A 1 288 ? -7.832 22.406 1.279 1 93.38 288 VAL A O 1
ATOM 2049 N N . SER A 1 289 ? -6.227 23.188 2.648 1 95.5 289 SER A N 1
ATOM 2050 C CA . SER A 1 289 ? -7.211 23.75 3.574 1 95.5 289 SER A CA 1
ATOM 2051 C C . SER A 1 289 ? -8.008 24.875 2.924 1 95.5 289 SER A C 1
ATOM 2053 O O . SER A 1 289 ? -9.234 24.938 3.068 1 95.5 289 SER A O 1
ATOM 2055 N N . PRO A 1 290 ? -7.371 25.797 2.113 1 95.75 290 PRO A N 1
ATOM 2056 C CA . PRO A 1 290 ? -8.148 26.844 1.47 1 95.75 290 PRO A CA 1
ATOM 2057 C C . PRO A 1 290 ? -9.203 26.312 0.503 1 95.75 290 PRO A C 1
ATOM 2059 O O . PRO A 1 290 ? -10.328 26.812 0.461 1 95.75 290 PRO A O 1
ATOM 2062 N N . ILE A 1 291 ? -8.797 25.344 -0.187 1 95.12 291 ILE A N 1
ATOM 2063 C CA . ILE A 1 291 ? -9.719 24.781 -1.174 1 95.12 291 ILE A CA 1
ATOM 2064 C C . ILE A 1 291 ? -10.852 24.047 -0.466 1 95.12 291 ILE A C 1
ATOM 2066 O O . ILE A 1 291 ? -12.016 24.141 -0.872 1 95.12 291 ILE A O 1
ATOM 2070 N N . TRP A 1 292 ? -10.531 23.328 0.531 1 94.69 292 TRP A N 1
ATOM 2071 C CA . TRP A 1 292 ? -11.57 22.641 1.289 1 94.69 292 TRP A CA 1
ATOM 2072 C C . TRP A 1 292 ? -12.531 23.625 1.929 1 94.69 292 TRP A C 1
ATOM 2074 O O . TRP A 1 292 ? -13.75 23.422 1.915 1 94.69 292 TRP A O 1
ATOM 2084 N N . LEU A 1 293 ? -12 24.672 2.502 1 96.38 293 LEU A N 1
ATOM 2085 C CA . LEU A 1 293 ? -12.828 25.688 3.15 1 96.38 293 LEU A CA 1
ATOM 2086 C C . LEU A 1 293 ? -13.734 26.391 2.139 1 96.38 293 LEU A C 1
ATOM 2088 O O . LEU A 1 293 ? -14.883 26.703 2.441 1 96.38 293 LEU A O 1
ATOM 2092 N N . LEU A 1 294 ? -13.156 26.641 1.019 1 95.31 294 LEU A N 1
ATOM 2093 C CA . LEU A 1 294 ? -13.945 27.266 -0.037 1 95.31 294 LEU A CA 1
ATOM 2094 C C . LEU A 1 294 ? -15.117 26.375 -0.432 1 95.31 294 LEU A C 1
ATOM 2096 O O . LEU A 1 294 ? -16.234 26.859 -0.655 1 95.31 294 LEU A O 1
ATOM 2100 N N . ASN A 1 295 ? -14.883 25.125 -0.534 1 94.44 295 ASN A N 1
ATOM 2101 C CA . ASN A 1 295 ? -15.906 24.172 -0.946 1 94.44 295 ASN A CA 1
ATOM 2102 C C . ASN A 1 295 ? -16.969 23.984 0.137 1 94.44 295 ASN A C 1
ATOM 2104 O O . ASN A 1 295 ? -18.141 23.766 -0.168 1 94.44 295 ASN A O 1
ATOM 2108 N N . ASN A 1 296 ? -16.609 24.031 1.409 1 92.25 296 ASN A N 1
ATOM 2109 C CA . ASN A 1 296 ? -17.531 23.656 2.48 1 92.25 296 ASN A CA 1
ATOM 2110 C C . ASN A 1 296 ? -18.094 24.891 3.186 1 92.25 296 ASN A C 1
ATOM 2112 O O . ASN A 1 296 ? -19.203 24.844 3.721 1 92.25 296 ASN A O 1
ATOM 2116 N N . GLY A 1 297 ? -17.359 25.984 3.34 1 93.31 297 GLY A N 1
ATOM 2117 C CA . GLY A 1 297 ? -17.797 27.188 4.043 1 93.31 297 GLY A CA 1
ATOM 2118 C C . GLY A 1 297 ? -17.859 28.406 3.154 1 93.31 297 GLY A C 1
ATOM 2119 O O . GLY A 1 297 ? -18.281 29.484 3.592 1 93.31 297 GLY A O 1
ATOM 2120 N N . GLY A 1 298 ? -17.453 28.234 1.963 1 93.38 298 GLY A N 1
ATOM 2121 C CA . GLY A 1 298 ? -17.5 29.344 1.02 1 93.38 298 GLY A CA 1
ATOM 2122 C C . GLY A 1 298 ? -16.406 30.375 1.246 1 93.38 298 GLY A C 1
ATOM 2123 O O . GLY A 1 298 ? -15.391 30.078 1.871 1 93.38 298 GLY A O 1
ATOM 2124 N N . LEU A 1 299 ? -16.641 31.547 0.768 1 94.69 299 LEU A N 1
ATOM 2125 C CA . LEU A 1 299 ? -15.664 32.625 0.833 1 94.69 299 LEU A CA 1
ATOM 2126 C C . LEU A 1 299 ? -15.523 33.156 2.262 1 94.69 299 LEU A C 1
ATOM 2128 O O . LEU A 1 299 ? -14.461 33.656 2.641 1 94.69 299 LEU A O 1
ATOM 2132 N N . SER A 1 300 ? -16.562 32.969 2.977 1 96.06 300 SER A N 1
ATOM 2133 C CA . SER A 1 300 ? -16.516 33.438 4.363 1 96.06 300 SER A CA 1
ATOM 2134 C C . SER A 1 300 ? -15.5 32.625 5.176 1 96.06 300 SER A C 1
ATOM 2136 O O . SER A 1 300 ? -14.695 33.188 5.91 1 96.06 300 SER A O 1
ATOM 2138 N N . ALA A 1 301 ? -15.578 31.312 5.008 1 96.19 301 ALA A N 1
ATOM 2139 C CA . ALA A 1 301 ? -14.648 30.453 5.742 1 96.19 301 ALA A CA 1
ATOM 2140 C C . ALA A 1 301 ? -13.211 30.703 5.297 1 96.19 301 ALA A C 1
ATOM 2142 O O . ALA A 1 301 ? -12.297 30.734 6.125 1 96.19 301 ALA A O 1
ATOM 2143 N N . LEU A 1 302 ? -13.031 30.844 4.031 1 97.06 302 LEU A N 1
ATOM 2144 C CA . LEU A 1 302 ? -11.703 31.141 3.498 1 97.06 302 LEU A CA 1
ATOM 2145 C C . LEU A 1 302 ? -11.211 32.5 3.996 1 97.06 302 LEU A C 1
ATOM 2147 O O . LEU A 1 302 ? -10.039 32.656 4.332 1 97.06 302 LEU A O 1
ATOM 2151 N N . GLY A 1 303 ? -12.094 33.438 4.012 1 97.19 303 GLY A N 1
ATOM 2152 C CA . GLY A 1 303 ? -11.742 34.75 4.504 1 97.19 303 GLY A CA 1
ATOM 2153 C C . GLY A 1 303 ? -11.289 34.75 5.949 1 97.19 303 GLY A C 1
ATOM 2154 O O . GLY A 1 303 ? -10.359 35.469 6.316 1 97.19 303 GLY A O 1
ATOM 2155 N N . ILE A 1 304 ? -11.977 33.969 6.719 1 97.31 304 ILE A N 1
ATOM 2156 C CA . ILE A 1 304 ? -11.625 33.875 8.133 1 97.31 304 ILE A CA 1
ATOM 2157 C C . ILE A 1 304 ? -10.234 33.281 8.273 1 97.31 304 ILE A C 1
ATOM 2159 O O . ILE A 1 304 ? -9.438 33.719 9.109 1 97.31 304 ILE A O 1
ATOM 2163 N N . GLN A 1 305 ? -9.984 32.188 7.492 1 97.38 305 GLN A N 1
ATOM 2164 C CA . GLN A 1 305 ? -8.656 31.578 7.566 1 97.38 305 GLN A CA 1
ATOM 2165 C C . GLN A 1 305 ? -7.574 32.594 7.18 1 97.38 305 GLN A C 1
ATOM 2167 O O . GLN A 1 305 ? -6.512 32.625 7.805 1 97.38 305 GLN A O 1
ATOM 2172 N N . LEU A 1 306 ? -7.832 33.344 6.129 1 97.25 306 LEU A N 1
ATOM 2173 C CA . LEU A 1 306 ? -6.832 34.312 5.645 1 97.25 306 LEU A CA 1
ATOM 2174 C C . LEU A 1 306 ? -6.66 35.469 6.621 1 97.25 306 LEU A C 1
ATOM 2176 O O . LEU A 1 306 ? -5.543 35.938 6.824 1 97.25 306 LEU A O 1
ATOM 2180 N N . LEU A 1 307 ? -7.688 35.844 7.191 1 97.56 307 LEU A N 1
ATOM 2181 C CA . LEU A 1 307 ? -7.621 36.938 8.141 1 97.56 307 LEU A CA 1
ATOM 2182 C C . LEU A 1 307 ? -6.93 36.531 9.43 1 97.56 307 LEU A C 1
ATOM 2184 O O . LEU A 1 307 ? -5.965 37.156 9.867 1 97.56 307 LEU A O 1
ATOM 2188 N N . CYS A 1 308 ? -7.43 35.406 10 1 97.56 308 CYS A N 1
ATOM 2189 C CA . CYS A 1 308 ? -6.957 34.969 11.305 1 97.56 308 CYS A CA 1
ATOM 2190 C C . CYS A 1 308 ? -5.727 34.094 11.18 1 97.56 308 CYS A C 1
ATOM 2192 O O . CYS A 1 308 ? -4.973 33.906 12.141 1 97.56 308 CYS A O 1
ATOM 2194 N N . GLY A 1 309 ? -5.555 33.5 10.031 1 96.75 309 GLY A N 1
ATOM 2195 C CA . GLY A 1 309 ? -4.43 32.594 9.836 1 96.75 309 GLY A CA 1
ATOM 2196 C C . GLY A 1 309 ? -3.271 33.25 9.094 1 96.75 309 GLY A C 1
ATOM 2197 O O . GLY A 1 309 ? -2.146 32.75 9.141 1 96.75 309 GLY A O 1
ATOM 2198 N N . ALA A 1 310 ? -3.488 34.281 8.43 1 96.75 310 ALA A N 1
ATOM 2199 C CA . ALA A 1 310 ? -2.436 34.875 7.598 1 96.75 310 ALA A CA 1
ATOM 2200 C C . ALA A 1 310 ? -2.195 36.344 7.961 1 96.75 310 ALA A C 1
ATOM 2202 O O . ALA A 1 310 ? -1.199 36.656 8.609 1 96.75 310 ALA A O 1
ATOM 2203 N N . VAL A 1 311 ? -3.186 37.219 7.801 1 97.12 311 VAL A N 1
ATOM 2204 C CA . VAL A 1 311 ? -3.02 38.688 7.926 1 97.12 311 VAL A CA 1
ATOM 2205 C C . VAL A 1 311 ? -2.674 39.031 9.367 1 97.12 311 VAL A C 1
ATOM 2207 O O . VAL A 1 311 ? -1.656 39.688 9.625 1 97.12 311 VAL A O 1
ATOM 2210 N N . LEU A 1 312 ? -3.471 38.656 10.258 1 97.31 312 LEU A N 1
ATOM 2211 C CA . LEU A 1 312 ? -3.27 39.031 11.656 1 97.31 312 LEU A CA 1
ATOM 2212 C C . LEU A 1 312 ? -1.98 38.406 12.195 1 97.31 312 LEU A C 1
ATOM 2214 O O . LEU A 1 312 ? -1.215 39.094 12.891 1 97.31 312 LEU A O 1
ATOM 2218 N N . PRO A 1 313 ? -1.795 37.188 11.891 1 96.88 313 PRO A N 1
ATOM 2219 C CA . PRO A 1 313 ? -0.548 36.594 12.383 1 96.88 313 PRO A CA 1
ATOM 2220 C C . PRO A 1 313 ? 0.693 37.281 11.836 1 96.88 313 PRO A C 1
ATOM 2222 O O . PRO A 1 313 ? 1.696 37.406 12.539 1 96.88 313 PRO A O 1
ATOM 2225 N N . ILE A 1 314 ? 0.674 37.688 10.578 1 96.25 314 ILE A N 1
ATOM 2226 C CA . ILE A 1 314 ? 1.794 38.406 10 1 96.25 314 ILE A CA 1
ATOM 2227 C C . ILE A 1 314 ? 2.016 39.719 10.773 1 96.25 314 ILE A C 1
ATOM 2229 O O . ILE A 1 314 ? 3.148 40.031 11.141 1 96.25 314 ILE A O 1
ATOM 2233 N N . LEU A 1 315 ? 0.97 40.406 11.07 1 95.75 315 LEU A N 1
ATOM 2234 C CA . LEU A 1 315 ? 1.046 41.688 11.766 1 95.75 315 LEU A CA 1
ATOM 2235 C C . LEU A 1 315 ? 1.537 41.531 13.195 1 95.75 315 LEU A C 1
ATOM 2237 O O . LEU A 1 315 ? 2.387 42.281 13.664 1 95.75 315 LEU A O 1
ATOM 2241 N N . ILE A 1 316 ? 0.988 40.531 13.844 1 95.56 316 ILE A N 1
ATOM 2242 C CA . ILE A 1 316 ? 1.365 40.312 15.234 1 95.56 316 ILE A CA 1
ATOM 2243 C C . ILE A 1 316 ? 2.834 39.875 15.305 1 95.56 316 ILE A C 1
ATOM 2245 O O . ILE A 1 316 ? 3.586 40.375 16.141 1 95.56 316 ILE A O 1
ATOM 2249 N N . THR A 1 317 ? 3.215 38.938 14.461 1 94 317 THR A N 1
ATOM 2250 C CA . THR A 1 317 ? 4.59 38.469 14.469 1 94 317 THR A CA 1
ATOM 2251 C C . THR A 1 317 ? 5.562 39.594 14.109 1 94 317 THR A C 1
ATOM 2253 O O . THR A 1 317 ? 6.664 39.656 14.664 1 94 317 THR A O 1
ATOM 2256 N N . TYR A 1 318 ? 5.164 40.438 13.18 1 91.69 318 TYR A N 1
ATOM 2257 C CA . TYR A 1 318 ? 5.996 41.562 12.82 1 91.69 318 TYR A CA 1
ATOM 2258 C C . TYR A 1 318 ? 6.176 42.5 14.008 1 91.69 318 TYR A C 1
ATOM 2260 O O . TYR A 1 318 ? 7.27 43.031 14.227 1 91.69 318 TYR A O 1
ATOM 2268 N N . GLY A 1 319 ? 5.133 42.781 14.656 1 92.62 319 GLY A N 1
ATOM 2269 C CA . GLY A 1 319 ? 5.223 43.594 15.844 1 92.62 319 GLY A CA 1
ATOM 2270 C C . GLY A 1 319 ? 6.125 43.031 16.922 1 92.62 319 GLY A C 1
ATOM 2271 O O . GLY A 1 319 ? 6.938 43.75 17.5 1 92.62 319 GLY A O 1
ATOM 2272 N N . VAL A 1 320 ? 5.973 41.781 17.156 1 91.62 320 VAL A N 1
ATOM 2273 C CA . VAL A 1 320 ? 6.766 41.125 18.172 1 91.62 320 VAL A CA 1
ATOM 2274 C C . VAL A 1 320 ? 8.227 41.062 17.75 1 91.62 320 VAL A C 1
ATOM 2276 O O . VAL A 1 320 ? 9.133 41.25 18.562 1 91.62 320 VAL A O 1
ATOM 2279 N N . ASN A 1 321 ? 8.477 40.781 16.516 1 87.94 321 ASN A N 1
ATOM 2280 C CA . ASN A 1 321 ? 9.844 40.656 16.016 1 87.94 321 ASN A CA 1
ATOM 2281 C C . ASN A 1 321 ? 10.578 42 16.078 1 87.94 321 ASN A C 1
ATOM 2283 O O . ASN A 1 321 ? 11.797 42.031 16.25 1 87.94 321 ASN A O 1
ATOM 2287 N N . LYS A 1 322 ? 9.844 43.094 15.859 1 87.69 322 LYS A N 1
ATOM 2288 C CA . LYS A 1 322 ? 10.469 44.406 16 1 87.69 322 LYS A CA 1
ATOM 2289 C C . LYS A 1 322 ? 11.047 44.594 17.406 1 87.69 322 LYS A C 1
ATOM 2291 O O . LYS A 1 322 ? 12.133 45.156 17.562 1 87.69 322 LYS A O 1
ATOM 2296 N N . VAL A 1 323 ? 10.312 44.031 18.344 1 88.88 323 VAL A N 1
ATOM 2297 C CA . VAL A 1 323 ? 10.766 44.125 19.719 1 88.88 323 VAL A CA 1
ATOM 2298 C C . VAL A 1 323 ? 11.953 43.188 19.938 1 88.88 323 VAL A C 1
ATOM 2300 O O . VAL A 1 323 ? 12.906 43.531 20.641 1 88.88 323 VAL A O 1
ATOM 2303 N N . LEU A 1 324 ? 11.898 42.031 19.328 1 87.06 324 LEU A N 1
ATOM 2304 C CA . LEU A 1 324 ? 12.961 41.062 19.516 1 87.06 324 LEU A CA 1
ATOM 2305 C C . LEU A 1 324 ? 14.25 41.5 18.828 1 87.06 324 LEU A C 1
ATOM 2307 O O . LEU A 1 324 ? 15.344 41.219 19.328 1 87.06 324 LEU A O 1
ATOM 2311 N N . TYR A 1 325 ? 14.125 42.188 17.734 1 83.06 325 TYR A N 1
ATOM 2312 C CA . TYR A 1 325 ? 15.305 42.75 17.078 1 83.06 325 TYR A CA 1
ATOM 2313 C C . TYR A 1 325 ? 15.914 43.875 17.906 1 83.06 325 TYR A C 1
ATOM 2315 O O . TYR A 1 325 ? 17.141 44 18 1 83.06 325 TYR A O 1
ATOM 2323 N N . ALA A 1 326 ? 15.078 44.594 18.469 1 84.75 326 ALA A N 1
ATOM 2324 C CA . ALA A 1 326 ? 15.539 45.75 19.266 1 84.75 326 ALA A CA 1
ATOM 2325 C C . ALA A 1 326 ? 16.25 45.25 20.531 1 84.75 326 ALA A C 1
ATOM 2327 O O . ALA A 1 326 ? 17.188 45.906 21 1 84.75 326 ALA A O 1
ATOM 2328 N N . THR A 1 327 ? 15.828 44.125 21.016 1 85.06 327 THR A N 1
ATOM 2329 C CA . THR A 1 327 ? 16.422 43.594 22.25 1 85.06 327 THR A CA 1
ATOM 2330 C C . THR A 1 327 ? 17.594 42.688 21.922 1 85.06 327 THR A C 1
ATOM 2332 O O . THR A 1 327 ? 18.203 42.094 22.828 1 85.06 327 THR A O 1
ATOM 2335 N N . HIS A 1 328 ? 17.906 42.406 20.672 1 80.12 328 HIS A N 1
ATOM 2336 C CA . HIS A 1 328 ? 19.047 41.656 20.188 1 80.12 328 HIS A CA 1
ATOM 2337 C C . HIS A 1 328 ? 18.891 40.156 20.484 1 80.12 328 HIS A C 1
ATOM 2339 O O . HIS A 1 328 ? 19.875 39.469 20.672 1 80.12 328 HIS A O 1
ATOM 2345 N N . PHE A 1 329 ? 17.719 39.812 20.641 1 81.94 329 PHE A N 1
ATOM 2346 C CA . PHE A 1 329 ? 17.453 38.375 20.781 1 81.94 329 PHE A CA 1
ATOM 2347 C C . PHE A 1 329 ? 17.406 37.688 19.438 1 81.94 329 PHE A C 1
ATOM 2349 O O . PHE A 1 329 ? 17.625 36.469 19.344 1 81.94 329 PHE A O 1
ATOM 2356 N N . MET A 1 330 ? 17.094 38.531 18.453 1 80.44 330 MET A N 1
ATOM 2357 C CA . MET A 1 330 ? 17.078 38.062 17.078 1 80.44 330 MET A CA 1
ATOM 2358 C C . MET A 1 330 ? 17.953 38.906 16.172 1 80.44 330 MET A C 1
ATOM 2360 O O . MET A 1 330 ? 18.125 40.094 16.422 1 80.44 330 MET A O 1
ATOM 2364 N N . ARG A 1 331 ? 18.734 38.219 15.32 1 80.44 331 ARG A N 1
ATOM 2365 C CA . ARG A 1 331 ? 19.562 38.938 14.344 1 80.44 331 ARG A CA 1
ATOM 2366 C C . ARG A 1 331 ? 19.109 38.594 12.922 1 80.44 331 ARG A C 1
ATOM 2368 O O . ARG A 1 331 ? 18.5 37.562 12.68 1 80.44 331 ARG A O 1
ATOM 2375 N N . PHE A 1 332 ? 19.359 39.656 12.086 1 77.75 332 PHE A N 1
ATOM 2376 C CA . PHE A 1 332 ? 19.062 39.406 10.68 1 77.75 332 PHE A CA 1
ATOM 2377 C C . PHE A 1 332 ? 19.875 38.219 10.148 1 77.75 332 PHE A C 1
ATOM 2379 O O . PHE A 1 332 ? 21.047 38.094 10.477 1 77.75 332 PHE A O 1
ATOM 2386 N N . GLY A 1 333 ? 19.156 37.219 9.508 1 78.5 333 GLY A N 1
ATOM 2387 C CA . GLY A 1 333 ? 19.844 36.062 8.977 1 78.5 333 GLY A CA 1
ATOM 2388 C C . GLY A 1 333 ? 19.531 34.781 9.75 1 78.5 333 GLY A C 1
ATOM 2389 O O . GLY A 1 333 ? 19.812 33.688 9.281 1 78.5 333 GLY A O 1
ATOM 2390 N N . ASP A 1 334 ? 18.953 35 10.82 1 81.69 334 ASP A N 1
ATOM 2391 C CA . ASP A 1 334 ? 18.641 33.844 11.656 1 81.69 334 ASP A CA 1
ATOM 2392 C C . ASP A 1 334 ? 17.641 32.906 10.969 1 81.69 334 ASP A C 1
ATOM 2394 O O . ASP A 1 334 ? 17.594 31.719 11.273 1 81.69 334 ASP A O 1
ATOM 2398 N N . LEU A 1 335 ? 16.906 33.406 10.016 1 83.75 335 LEU A N 1
ATOM 2399 C CA . LEU A 1 335 ? 15.859 32.625 9.383 1 83.75 335 LEU A CA 1
ATOM 2400 C C . LEU A 1 335 ? 16.234 32.25 7.945 1 83.75 335 LEU A C 1
ATOM 2402 O O . LEU A 1 335 ? 15.375 31.875 7.148 1 83.75 335 LEU A O 1
ATOM 2406 N N . ALA A 1 336 ? 17.516 32.344 7.645 1 83.25 336 ALA A N 1
ATOM 2407 C CA . ALA A 1 336 ? 17.984 32 6.301 1 83.25 336 ALA A CA 1
ATOM 2408 C C . ALA A 1 336 ? 17.953 30.5 6.07 1 83.25 336 ALA A C 1
ATOM 2410 O O . ALA A 1 336 ? 18.406 29.734 6.918 1 83.25 336 ALA A O 1
ATOM 2411 N N . LEU A 1 337 ? 17.312 30.172 4.93 1 79.94 337 LEU A N 1
ATOM 2412 C CA . LEU A 1 337 ? 17.188 28.766 4.598 1 79.94 337 LEU A CA 1
ATOM 2413 C C . LEU A 1 337 ? 18.328 28.312 3.689 1 79.94 337 LEU A C 1
ATOM 2415 O O . LEU A 1 337 ? 18.797 29.078 2.848 1 79.94 337 LEU A O 1
ATOM 2419 N N . SER A 1 338 ? 19.094 27.234 4.047 1 62 338 SER A N 1
ATOM 2420 C CA . SER A 1 338 ? 20 26.594 3.094 1 62 338 SER A CA 1
ATOM 2421 C C . SER A 1 338 ? 19.281 25.531 2.27 1 62 338 SER A C 1
ATOM 2423 O O . SER A 1 338 ? 19.016 24.438 2.766 1 62 338 SER A O 1
ATOM 2425 N N . VAL A 1 339 ? 18.391 25.891 1.491 1 52.34 339 VAL A N 1
ATOM 2426 C CA . VAL A 1 339 ? 17.641 24.891 0.745 1 52.34 339 VAL A CA 1
ATOM 2427 C C . VAL A 1 339 ? 18.578 24.078 -0.128 1 52.34 339 VAL A C 1
ATOM 2429 O O . VAL A 1 339 ? 19.297 24.625 -0.968 1 52.34 339 VAL A O 1
ATOM 2432 N N . GLU A 1 340 ? 19.234 23 0.378 1 41.72 340 GLU A N 1
ATOM 2433 C CA . GLU A 1 340 ? 19.922 22.078 -0.526 1 41.72 340 GLU A CA 1
ATOM 2434 C C . GLU A 1 340 ? 18.938 21.375 -1.452 1 41.72 340 GLU A C 1
ATOM 2436 O O . GLU A 1 340 ? 17.797 21.109 -1.066 1 41.72 340 GLU A O 1
ATOM 2441 N N . MET B 1 1 ? 21.969 -1.305 -28.891 1 48.22 1 MET B N 1
ATOM 2442 C CA . MET B 1 1 ? 22.297 -2.393 -27.969 1 48.22 1 MET B CA 1
ATOM 2443 C C . MET B 1 1 ? 22.109 -1.952 -26.531 1 48.22 1 MET B C 1
ATOM 2445 O O . MET B 1 1 ? 21.516 -2.674 -25.719 1 48.22 1 MET B O 1
ATOM 2449 N N . LYS B 1 2 ? 22.453 -0.716 -26.219 1 59.94 2 LYS B N 1
ATOM 2450 C CA . LYS B 1 2 ? 22.375 -0.192 -24.859 1 59.94 2 LYS B CA 1
ATOM 2451 C C . LYS B 1 2 ? 20.922 0.045 -24.438 1 59.94 2 LYS B C 1
ATOM 2453 O O . LYS B 1 2 ? 20.531 -0.3 -23.328 1 59.94 2 LYS B O 1
ATOM 2458 N N . ALA B 1 3 ? 20.172 0.469 -25.375 1 63.81 3 ALA B N 1
ATOM 2459 C CA . ALA B 1 3 ? 18.75 0.734 -25.109 1 63.81 3 ALA B CA 1
ATOM 2460 C C . ALA B 1 3 ? 18 -0.563 -24.859 1 63.81 3 ALA B C 1
ATOM 2462 O O . ALA B 1 3 ? 17.141 -0.627 -23.969 1 63.81 3 ALA B O 1
ATOM 2463 N N . LYS B 1 4 ? 18.188 -1.487 -25.641 1 66.69 4 LYS B N 1
ATOM 2464 C CA . LYS B 1 4 ? 17.547 -2.783 -25.469 1 66.69 4 LYS B CA 1
ATOM 2465 C C . LYS B 1 4 ? 17.922 -3.416 -24.125 1 66.69 4 LYS B C 1
ATOM 2467 O O . LYS B 1 4 ? 17.078 -3.979 -23.438 1 66.69 4 LYS B O 1
ATOM 2472 N N . GLN B 1 5 ? 19.094 -3.346 -23.844 1 73.56 5 GLN B N 1
ATOM 2473 C CA . GLN B 1 5 ? 19.562 -3.867 -22.578 1 73.56 5 GLN B CA 1
ATOM 2474 C C . GLN B 1 5 ? 18.938 -3.119 -21.406 1 73.56 5 GLN B C 1
ATOM 2476 O O . GLN B 1 5 ? 18.609 -3.721 -20.375 1 73.56 5 GLN B O 1
ATOM 2481 N N . TYR B 1 6 ? 18.828 -1.818 -21.625 1 74.81 6 TYR B N 1
ATOM 2482 C CA . TYR B 1 6 ? 18.203 -1.007 -20.594 1 74.81 6 TYR B CA 1
ATOM 2483 C C . TYR B 1 6 ? 16.75 -1.399 -20.391 1 74.81 6 TYR B C 1
ATOM 2485 O O . TYR B 1 6 ? 16.281 -1.571 -19.266 1 74.81 6 TYR B O 1
ATOM 2493 N N . VAL B 1 7 ? 16.094 -1.652 -21.469 1 77.5 7 VAL B N 1
ATOM 2494 C CA . VAL B 1 7 ? 14.688 -2.023 -21.406 1 77.5 7 VAL B CA 1
ATOM 2495 C C . VAL B 1 7 ? 14.547 -3.402 -20.766 1 77.5 7 VAL B C 1
ATOM 2497 O O . VAL B 1 7 ? 13.648 -3.621 -19.938 1 77.5 7 VAL B O 1
ATOM 2500 N N . GLN B 1 8 ? 15.367 -4.277 -21.125 1 78 8 GLN B N 1
ATOM 2501 C CA . GLN B 1 8 ? 15.336 -5.621 -20.562 1 78 8 GLN B CA 1
ATOM 2502 C C . GLN B 1 8 ? 15.609 -5.59 -19.047 1 78 8 GLN B C 1
ATOM 2504 O O . GLN B 1 8 ? 14.984 -6.328 -18.297 1 78 8 GLN B O 1
ATOM 2509 N N . GLU B 1 9 ? 16.484 -4.777 -18.703 1 78.44 9 GLU B N 1
ATOM 2510 C CA . GLU B 1 9 ? 16.797 -4.648 -17.281 1 78.44 9 GLU B CA 1
ATOM 2511 C C . GLU B 1 9 ? 15.625 -4.066 -16.5 1 78.44 9 GLU B C 1
ATOM 2513 O O . GLU B 1 9 ? 15.336 -4.496 -15.391 1 78.44 9 GLU B O 1
ATOM 2518 N N . GLN B 1 10 ? 15.016 -3.133 -17.156 1 79.44 10 GLN B N 1
ATOM 2519 C CA . GLN B 1 10 ? 13.883 -2.502 -16.5 1 79.44 10 GLN B CA 1
ATOM 2520 C C . GLN B 1 10 ? 12.703 -3.467 -16.391 1 79.44 10 GLN B C 1
ATOM 2522 O O . GLN B 1 10 ? 12 -3.49 -15.383 1 79.44 10 GLN B O 1
ATOM 2527 N N . VAL B 1 11 ? 12.578 -4.23 -17.375 1 78.94 11 VAL B N 1
ATOM 2528 C CA . VAL B 1 11 ? 11.492 -5.203 -17.391 1 78.94 11 VAL B CA 1
ATOM 2529 C C . VAL B 1 11 ? 11.734 -6.266 -16.312 1 78.94 11 VAL B C 1
ATOM 2531 O O . VAL B 1 11 ? 10.805 -6.688 -15.625 1 78.94 11 VAL B O 1
ATOM 2534 N N . MET B 1 12 ? 12.891 -6.641 -16.125 1 78.88 12 MET B N 1
ATOM 2535 C CA . MET B 1 12 ? 13.227 -7.645 -15.109 1 78.88 12 MET B CA 1
ATOM 2536 C C . MET B 1 12 ? 13.031 -7.086 -13.703 1 78.88 12 MET B C 1
ATOM 2538 O O . MET B 1 12 ? 12.57 -7.797 -12.812 1 78.88 12 MET B O 1
ATOM 2542 N N . LYS B 1 13 ? 13.406 -5.84 -13.586 1 80.19 13 LYS B N 1
ATOM 2543 C CA . LYS B 1 13 ? 13.227 -5.199 -12.289 1 80.19 13 LYS B CA 1
ATOM 2544 C C . LYS B 1 13 ? 11.75 -5.102 -11.922 1 80.19 13 LYS B C 1
ATOM 2546 O O . LYS B 1 13 ? 11.359 -5.453 -10.805 1 80.19 13 LYS B O 1
ATOM 2551 N N . VAL B 1 14 ? 11.039 -4.652 -12.906 1 83.5 14 VAL B N 1
ATOM 2552 C CA . VAL B 1 14 ? 9.602 -4.488 -12.688 1 83.5 14 VAL B CA 1
ATOM 2553 C C . VAL B 1 14 ? 8.961 -5.852 -12.445 1 83.5 14 VAL B C 1
ATOM 2555 O O . VAL B 1 14 ? 8.109 -5.992 -11.562 1 83.5 14 VAL B O 1
ATOM 2558 N N . SER B 1 15 ? 9.422 -6.789 -13.172 1 83.12 15 SER B N 1
ATOM 2559 C CA . SER B 1 15 ? 8.859 -8.133 -13.047 1 83.12 15 SER B CA 1
ATOM 2560 C C . SER B 1 15 ? 9.156 -8.719 -11.664 1 83.12 15 SER B C 1
ATOM 2562 O O . SER B 1 15 ? 8.312 -9.406 -11.094 1 83.12 15 SER B O 1
ATOM 2564 N N . SER B 1 16 ? 10.289 -8.477 -11.156 1 84.25 16 SER B N 1
ATOM 2565 C CA . SER B 1 16 ? 10.641 -8.961 -9.828 1 84.25 16 SER B CA 1
ATOM 2566 C C . SER B 1 16 ? 9.773 -8.312 -8.758 1 84.25 16 SER B C 1
ATOM 2568 O O . SER B 1 16 ? 9.344 -8.977 -7.809 1 84.25 16 SER B O 1
ATOM 2570 N N . GLY B 1 17 ? 9.586 -7.027 -8.953 1 86.94 17 GLY B N 1
ATOM 2571 C CA . GLY B 1 17 ? 8.719 -6.324 -8.016 1 86.94 17 GLY B CA 1
ATOM 2572 C C . GLY B 1 17 ? 7.301 -6.859 -8.008 1 86.94 17 GLY B C 1
ATOM 2573 O O . GLY B 1 17 ? 6.695 -7.016 -6.945 1 86.94 17 GLY B O 1
ATOM 2574 N N . VAL B 1 18 ? 6.855 -7.145 -9.133 1 89.25 18 VAL B N 1
ATOM 2575 C CA . VAL B 1 18 ? 5.5 -7.656 -9.312 1 89.25 18 VAL B CA 1
ATOM 2576 C C . VAL B 1 18 ? 5.395 -9.055 -8.711 1 89.25 18 VAL B C 1
ATOM 2578 O O . VAL B 1 18 ? 4.434 -9.359 -8 1 89.25 18 VAL B O 1
ATOM 2581 N N . ALA B 1 19 ? 6.41 -9.828 -8.938 1 86.81 19 ALA B N 1
ATOM 2582 C CA . ALA B 1 19 ? 6.418 -11.203 -8.438 1 86.81 19 ALA B CA 1
ATOM 2583 C C . ALA B 1 19 ? 6.402 -11.227 -6.914 1 86.81 19 ALA B C 1
ATOM 2585 O O . ALA B 1 19 ? 5.684 -12.023 -6.305 1 86.81 19 ALA B O 1
ATOM 2586 N N . PHE B 1 20 ? 7.156 -10.391 -6.336 1 91 20 PHE B N 1
ATOM 2587 C CA . PHE B 1 20 ? 7.238 -10.359 -4.879 1 91 20 PHE B CA 1
ATOM 2588 C C . PHE B 1 20 ? 5.93 -9.867 -4.273 1 91 20 PHE B C 1
ATOM 2590 O O . PHE B 1 20 ? 5.492 -10.359 -3.236 1 91 20 PHE B O 1
ATOM 2597 N N . ALA B 1 21 ? 5.336 -8.898 -4.934 1 93.44 21 ALA B N 1
ATOM 2598 C CA . ALA B 1 21 ? 4.066 -8.367 -4.453 1 93.44 21 ALA B CA 1
ATOM 2599 C C . ALA B 1 21 ? 2.979 -9.438 -4.477 1 93.44 21 ALA B C 1
ATOM 2601 O O . ALA B 1 21 ? 2.215 -9.578 -3.518 1 93.44 21 ALA B O 1
ATOM 2602 N N . ILE B 1 22 ? 2.957 -10.156 -5.512 1 90.94 22 ILE B N 1
ATOM 2603 C CA . ILE B 1 22 ? 1.954 -11.203 -5.66 1 90.94 22 ILE B CA 1
ATOM 2604 C C . ILE B 1 22 ? 2.236 -12.336 -4.672 1 90.94 22 ILE B C 1
ATOM 2606 O O . ILE B 1 22 ? 1.312 -12.883 -4.07 1 90.94 22 ILE B O 1
ATOM 2610 N N . PHE B 1 23 ? 3.486 -12.625 -4.535 1 91.12 23 PHE B N 1
ATOM 2611 C CA . PHE B 1 23 ? 3.855 -13.703 -3.623 1 91.12 23 PHE B CA 1
ATOM 2612 C C . PHE B 1 23 ? 3.424 -13.367 -2.199 1 91.12 23 PHE B C 1
ATOM 2614 O O . PHE B 1 23 ? 2.885 -14.227 -1.494 1 91.12 23 PHE B O 1
ATOM 2621 N N . VAL B 1 24 ? 3.615 -12.188 -1.765 1 93.31 24 VAL B N 1
ATOM 2622 C CA . VAL B 1 24 ? 3.279 -11.82 -0.393 1 93.31 24 VAL B CA 1
ATOM 2623 C C . VAL B 1 24 ? 1.766 -11.664 -0.256 1 93.31 24 VAL B C 1
ATOM 2625 O O . VAL B 1 24 ? 1.156 -12.234 0.653 1 93.31 24 VAL B O 1
ATOM 2628 N N . ALA B 1 25 ? 1.144 -10.891 -1.139 1 93 25 ALA B N 1
ATOM 2629 C CA . ALA B 1 25 ? -0.271 -10.547 -1.007 1 93 25 ALA B CA 1
ATOM 2630 C C . ALA B 1 25 ? -1.154 -11.766 -1.245 1 93 25 ALA B C 1
ATOM 2632 O O . ALA B 1 25 ? -2.057 -12.055 -0.455 1 93 25 ALA B O 1
ATOM 2633 N N . VAL B 1 26 ? -0.865 -12.5 -2.205 1 89.38 26 VAL B N 1
ATOM 2634 C CA . VAL B 1 26 ? -1.746 -13.609 -2.564 1 89.38 26 VAL B CA 1
ATOM 2635 C C . VAL B 1 26 ? -1.165 -14.922 -2.043 1 89.38 26 VAL B C 1
ATOM 2637 O O . VAL B 1 26 ? -1.883 -15.734 -1.457 1 89.38 26 VAL B O 1
ATOM 2640 N N . GLY B 1 27 ? 0.1 -15.156 -2.242 1 92.44 27 GLY B N 1
ATOM 2641 C CA . GLY B 1 27 ? 0.697 -16.391 -1.749 1 92.44 27 GLY B CA 1
ATOM 2642 C C . GLY B 1 27 ? 0.602 -16.531 -0.242 1 92.44 27 GLY B C 1
ATOM 2643 O O . GLY B 1 27 ? -0.14 -17.391 0.259 1 92.44 27 GLY B O 1
ATOM 2644 N N . ILE B 1 28 ? 1.272 -15.695 0.401 1 94 28 ILE B N 1
ATOM 2645 C CA . ILE B 1 28 ? 1.356 -15.781 1.854 1 94 28 ILE B CA 1
ATOM 2646 C C . ILE B 1 28 ? 0.029 -15.352 2.475 1 94 28 ILE B C 1
ATOM 2648 O O . ILE B 1 28 ? -0.437 -15.961 3.443 1 94 28 ILE B O 1
ATOM 2652 N N . GLY B 1 29 ? -0.578 -14.297 1.982 1 94.44 29 GLY B N 1
ATOM 2653 C CA . GLY B 1 29 ? -1.871 -13.867 2.49 1 94.44 29 GLY B CA 1
ATOM 2654 C C . GLY B 1 29 ? -2.93 -14.945 2.416 1 94.44 29 GLY B C 1
ATOM 2655 O O . GLY B 1 29 ? -3.633 -15.203 3.395 1 94.44 29 GLY B O 1
ATOM 2656 N N . PHE B 1 30 ? -2.984 -15.5 1.271 1 91.62 30 PHE B N 1
ATOM 2657 C CA . PHE B 1 30 ? -3.969 -16.562 1.054 1 91.62 30 PHE B CA 1
ATOM 2658 C C . PHE B 1 30 ? -3.672 -17.766 1.934 1 91.62 30 PHE B C 1
ATOM 2660 O O . PHE B 1 30 ? -4.594 -18.422 2.426 1 91.62 30 PHE B O 1
ATOM 2667 N N . LEU B 1 31 ? -2.445 -18.078 2.094 1 94.12 31 LEU B N 1
ATOM 2668 C CA . LEU B 1 31 ? -2.033 -19.172 2.971 1 94.12 31 LEU B CA 1
ATOM 2669 C C . LEU B 1 31 ? -2.498 -18.922 4.402 1 94.12 31 LEU B C 1
ATOM 2671 O O . LEU B 1 31 ? -3.113 -19.797 5.02 1 94.12 31 LEU B O 1
ATOM 2675 N N . ILE B 1 32 ? -2.23 -17.781 4.922 1 95.44 32 ILE B N 1
ATOM 2676 C CA . ILE B 1 32 ? -2.598 -17.438 6.289 1 95.44 32 ILE B CA 1
ATOM 2677 C C . ILE B 1 32 ? -4.117 -17.406 6.426 1 95.44 32 ILE B C 1
ATOM 2679 O O . ILE B 1 32 ? -4.664 -17.859 7.434 1 95.44 32 ILE B O 1
ATOM 2683 N N . GLN B 1 33 ? -4.762 -16.891 5.41 1 93.81 33 GLN B N 1
ATOM 2684 C CA . GLN B 1 33 ? -6.219 -16.875 5.398 1 93.81 33 GLN B CA 1
ATOM 2685 C C . GLN B 1 33 ? -6.789 -18.281 5.492 1 93.81 33 GLN B C 1
ATOM 2687 O O . GLN B 1 33 ? -7.738 -18.531 6.242 1 93.81 33 GLN B O 1
ATOM 2692 N N . THR B 1 34 ? -6.227 -19.188 4.727 1 93.69 34 THR B N 1
ATOM 2693 C CA . THR B 1 34 ? -6.688 -20.578 4.699 1 93.69 34 THR B CA 1
ATOM 2694 C C . THR B 1 34 ? -6.41 -21.266 6.031 1 93.69 34 THR B C 1
ATOM 2696 O O . THR B 1 34 ? -7.238 -22.031 6.523 1 93.69 34 THR B O 1
ATOM 2699 N N . LEU B 1 35 ? -5.266 -20.984 6.551 1 94.81 35 LEU B N 1
ATOM 2700 C CA . LEU B 1 35 ? -4.945 -21.547 7.859 1 94.81 35 LEU B CA 1
ATOM 2701 C C . LEU B 1 35 ? -5.918 -21.031 8.922 1 94.81 35 LEU B C 1
ATOM 2703 O O . LEU B 1 35 ? -6.316 -21.781 9.812 1 94.81 35 LEU B O 1
ATOM 2707 N N . GLY B 1 36 ? -6.223 -19.797 8.844 1 94.38 36 GLY B N 1
ATOM 2708 C CA . GLY B 1 36 ? -7.227 -19.266 9.75 1 94.38 36 GLY B CA 1
ATOM 2709 C C . GLY B 1 36 ? -8.578 -19.938 9.609 1 94.38 36 GLY B C 1
ATOM 2710 O O . GLY B 1 36 ? -9.242 -20.234 10.609 1 94.38 36 GLY B O 1
ATOM 2711 N N . ASN B 1 37 ? -8.938 -20.156 8.391 1 91.62 37 ASN B N 1
ATOM 2712 C CA . ASN B 1 37 ? -10.203 -20.828 8.125 1 91.62 37 ASN B CA 1
ATOM 2713 C C . ASN B 1 37 ? -10.188 -22.266 8.648 1 91.62 37 ASN B C 1
ATOM 2715 O O . ASN B 1 37 ? -11.18 -22.734 9.211 1 91.62 37 ASN B O 1
ATOM 2719 N N . MET B 1 38 ? -9.133 -22.984 8.492 1 93.5 38 MET B N 1
ATOM 2720 C CA . MET B 1 38 ? -8.992 -24.375 8.891 1 93.5 38 MET B CA 1
ATOM 2721 C C . MET B 1 38 ? -8.984 -24.516 10.414 1 93.5 38 MET B C 1
ATOM 2723 O O . MET B 1 38 ? -9.562 -25.453 10.961 1 93.5 38 MET B O 1
ATOM 2727 N N . THR B 1 39 ? -8.352 -23.594 11.141 1 94.12 39 THR B N 1
ATOM 2728 C CA . THR B 1 39 ? -8.195 -23.672 12.594 1 94.12 39 THR B CA 1
ATOM 2729 C C . THR B 1 39 ? -9.359 -22.969 13.297 1 94.12 39 THR B C 1
ATOM 2731 O O . THR B 1 39 ? -9.578 -23.188 14.492 1 94.12 39 THR B O 1
ATOM 2734 N N . GLY B 1 40 ? -10.039 -22.078 12.586 1 92.81 40 GLY B N 1
ATOM 2735 C CA . GLY B 1 40 ? -11.141 -21.344 13.172 1 92.81 40 GLY B CA 1
ATOM 2736 C C . GLY B 1 40 ? -10.695 -20.109 13.938 1 92.81 40 GLY B C 1
ATOM 2737 O O . GLY B 1 40 ? -11.484 -19.5 14.656 1 92.81 40 GLY B O 1
ATOM 2738 N N . ILE B 1 41 ? -9.484 -19.797 13.742 1 94.25 41 ILE B N 1
ATOM 2739 C CA . ILE B 1 41 ? -8.969 -18.594 14.398 1 94.25 41 ILE B CA 1
ATOM 2740 C C . ILE B 1 41 ? -9.289 -17.359 13.555 1 94.25 41 ILE B C 1
ATOM 2742 O O . ILE B 1 41 ? -8.648 -17.109 12.531 1 94.25 41 ILE B O 1
ATOM 2746 N N . GLU B 1 42 ? -10.18 -16.562 14.023 1 91.31 42 GLU B N 1
ATOM 2747 C CA . GLU B 1 42 ? -10.688 -15.422 13.281 1 91.31 42 GLU B CA 1
ATOM 2748 C C . GLU B 1 42 ? -9.586 -14.398 13.023 1 91.31 42 GLU B C 1
ATOM 2750 O O . GLU B 1 42 ? -9.562 -13.75 11.977 1 91.31 42 GLU B O 1
ATOM 2755 N N . MET B 1 43 ? -8.742 -14.195 13.961 1 92.62 43 MET B N 1
ATOM 2756 C CA . MET B 1 43 ? -7.656 -13.242 13.812 1 92.62 43 MET B CA 1
ATOM 2757 C C . MET B 1 43 ? -6.742 -13.625 12.656 1 92.62 43 MET B C 1
ATOM 2759 O O . MET B 1 43 ? -6.336 -12.766 11.867 1 92.62 43 MET B O 1
ATOM 2763 N N . LEU B 1 44 ? -6.457 -14.875 12.594 1 94.44 44 LEU B N 1
ATOM 2764 C CA . LEU B 1 44 ? -5.613 -15.367 11.508 1 94.44 44 LEU B CA 1
ATOM 2765 C C . LEU B 1 44 ? -6.297 -15.172 10.156 1 94.44 44 LEU B C 1
ATOM 2767 O O . LEU B 1 44 ? -5.648 -14.789 9.18 1 94.44 44 LEU B O 1
ATOM 2771 N N . PHE B 1 45 ? -7.586 -15.453 10.172 1 93.69 45 PHE B N 1
ATOM 2772 C CA . PHE B 1 45 ? -8.359 -15.266 8.953 1 93.69 45 PHE B CA 1
ATOM 2773 C C . PHE B 1 45 ? -8.359 -13.797 8.531 1 93.69 45 PHE B C 1
ATOM 2775 O O . PHE B 1 45 ? -8.18 -13.492 7.348 1 93.69 45 PHE B O 1
ATOM 2782 N N . LYS B 1 46 ? -8.523 -12.938 9.438 1 92.25 46 LYS B N 1
ATOM 2783 C CA . LYS B 1 46 ? -8.555 -11.5 9.164 1 92.25 46 LYS B CA 1
ATOM 2784 C C . LYS B 1 46 ? -7.211 -11.008 8.641 1 92.25 46 LYS B C 1
ATOM 2786 O O . LYS B 1 46 ? -7.156 -10.234 7.684 1 92.25 46 LYS B O 1
ATOM 2791 N N . ILE B 1 47 ? -6.152 -11.438 9.242 1 95.12 47 ILE B N 1
ATOM 2792 C CA . ILE B 1 47 ? -4.809 -11.047 8.828 1 95.12 47 ILE B CA 1
ATOM 2793 C C . ILE B 1 47 ? -4.559 -11.484 7.387 1 95.12 47 ILE B C 1
ATOM 2795 O O . ILE B 1 47 ? -4.055 -10.703 6.574 1 95.12 47 ILE B O 1
ATOM 2799 N N . GLY B 1 48 ? -4.883 -12.68 7.125 1 94.56 48 GLY B N 1
ATOM 2800 C CA . GLY B 1 48 ? -4.711 -13.195 5.777 1 94.56 48 GLY B CA 1
ATOM 2801 C C . GLY B 1 48 ? -5.555 -12.469 4.746 1 94.56 48 GLY B C 1
ATOM 2802 O O . GLY B 1 48 ? -5.062 -12.117 3.67 1 94.56 48 GLY B O 1
ATOM 2803 N N . LYS B 1 49 ? -6.801 -12.266 5.035 1 91.69 49 LYS B N 1
ATOM 2804 C CA . LYS B 1 49 ? -7.727 -11.617 4.109 1 91.69 49 LYS B CA 1
ATOM 2805 C C . LYS B 1 49 ? -7.281 -10.195 3.793 1 91.69 49 LYS B C 1
ATOM 2807 O O . LYS B 1 49 ? -7.301 -9.773 2.635 1 91.69 49 LYS B O 1
ATOM 2812 N N . VAL B 1 50 ? -6.895 -9.453 4.785 1 92.12 50 VAL B N 1
ATOM 2813 C CA . VAL B 1 50 ? -6.441 -8.086 4.594 1 92.12 50 VAL B CA 1
ATOM 2814 C C . VAL B 1 50 ? -5.176 -8.07 3.738 1 92.12 50 VAL B C 1
ATOM 2816 O O . VAL B 1 50 ? -4.992 -7.18 2.906 1 92.12 50 VAL B O 1
ATOM 2819 N N . THR B 1 51 ? -4.336 -9.016 3.986 1 94 51 THR B N 1
ATOM 2820 C CA . THR B 1 51 ? -3.107 -9.094 3.205 1 94 51 THR B CA 1
ATOM 2821 C C . THR B 1 51 ? -3.418 -9.344 1.731 1 94 51 THR B C 1
ATOM 2823 O O . THR B 1 51 ? -2.783 -8.758 0.852 1 94 51 THR B O 1
ATOM 2826 N N . THR B 1 52 ? -4.363 -10.133 1.436 1 91.31 52 THR B N 1
ATOM 2827 C CA . THR B 1 52 ? -4.688 -10.484 0.059 1 91.31 52 THR B CA 1
ATOM 2828 C C . THR B 1 52 ? -5.25 -9.281 -0.692 1 91.31 52 THR B C 1
ATOM 2830 O O . THR B 1 52 ? -5 -9.117 -1.889 1 91.31 52 THR B O 1
ATOM 2833 N N . VAL B 1 53 ? -6.016 -8.461 -0.067 1 88.94 53 VAL B N 1
ATOM 2834 C CA . VAL B 1 53 ? -6.676 -7.355 -0.748 1 88.94 53 VAL B CA 1
ATOM 2835 C C . VAL B 1 53 ? -5.68 -6.219 -0.97 1 88.94 53 VAL B C 1
ATOM 2837 O O . VAL B 1 53 ? -5.988 -5.238 -1.656 1 88.94 53 VAL B O 1
ATOM 2840 N N . MET B 1 54 ? -4.488 -6.328 -0.446 1 92.88 54 MET B N 1
ATOM 2841 C CA . MET B 1 54 ? -3.438 -5.332 -0.641 1 92.88 54 MET B CA 1
ATOM 2842 C C . MET B 1 54 ? -2.682 -5.586 -1.941 1 92.88 54 MET B C 1
ATOM 2844 O O . MET B 1 54 ? -1.698 -4.902 -2.234 1 92.88 54 MET B O 1
ATOM 2848 N N . LEU B 1 55 ? -3.133 -6.445 -2.723 1 93.19 55 LEU B N 1
ATOM 2849 C CA . LEU B 1 55 ? -2.43 -6.816 -3.945 1 93.19 55 LEU B CA 1
ATOM 2850 C C . LEU B 1 55 ? -2.225 -5.602 -4.844 1 93.19 55 LEU B C 1
ATOM 2852 O O . LEU B 1 55 ? -1.1 -5.316 -5.266 1 93.19 55 LEU B O 1
ATOM 2856 N N . ALA B 1 56 ? -3.291 -4.855 -5.117 1 93.62 56 ALA B N 1
ATOM 2857 C CA . ALA B 1 56 ? -3.225 -3.752 -6.07 1 93.62 56 ALA B CA 1
ATOM 2858 C C . ALA B 1 56 ? -2.252 -2.676 -5.594 1 93.62 56 ALA B C 1
ATOM 2860 O O . ALA B 1 56 ? -1.324 -2.305 -6.316 1 93.62 56 ALA B O 1
ATOM 2861 N N . PRO B 1 57 ? -2.408 -2.188 -4.371 1 94.94 57 PRO B N 1
ATOM 2862 C CA . PRO B 1 57 ? -1.427 -1.204 -3.906 1 94.94 57 PRO B CA 1
ATOM 2863 C C . PRO B 1 57 ? -0.009 -1.77 -3.85 1 94.94 57 PRO B C 1
ATOM 2865 O O . PRO B 1 57 ? 0.959 -1.044 -4.094 1 94.94 57 PRO B O 1
ATOM 2868 N N . ALA B 1 58 ? 0.104 -3.018 -3.5 1 96.12 58 ALA B N 1
ATOM 2869 C CA . ALA B 1 58 ? 1.423 -3.643 -3.432 1 96.12 58 ALA B CA 1
ATOM 2870 C C . ALA B 1 58 ? 2.082 -3.686 -4.805 1 96.12 58 ALA B C 1
ATOM 2872 O O . ALA B 1 58 ? 3.305 -3.561 -4.922 1 96.12 58 ALA B O 1
ATOM 2873 N N . LEU B 1 59 ? 1.314 -3.955 -5.836 1 95.56 59 LEU B N 1
ATOM 2874 C CA . LEU B 1 59 ? 1.849 -3.941 -7.191 1 95.56 59 LEU B CA 1
ATOM 2875 C C . LEU B 1 59 ? 2.418 -2.57 -7.539 1 95.56 59 LEU B C 1
ATOM 2877 O O . LEU B 1 59 ? 3.51 -2.471 -8.102 1 95.56 59 LEU B O 1
ATOM 2881 N N . GLY B 1 60 ? 1.682 -1.55 -7.219 1 96.38 60 GLY B N 1
ATOM 2882 C CA . GLY B 1 60 ? 2.176 -0.199 -7.434 1 96.38 60 GLY B CA 1
ATOM 2883 C C . GLY B 1 60 ? 3.447 0.101 -6.66 1 96.38 60 GLY B C 1
ATOM 2884 O O . GLY B 1 60 ? 4.406 0.639 -7.219 1 96.38 60 GLY B O 1
ATOM 2885 N N . ALA B 1 61 ? 3.439 -0.247 -5.383 1 96.56 61 ALA B N 1
ATOM 2886 C CA . ALA B 1 61 ? 4.609 -0.03 -4.535 1 96.56 61 ALA B CA 1
ATOM 2887 C C . ALA B 1 61 ? 5.809 -0.834 -5.039 1 96.56 61 ALA B C 1
ATOM 2889 O O . ALA B 1 61 ? 6.945 -0.366 -4.977 1 96.56 61 ALA B O 1
ATOM 2890 N N . GLY B 1 62 ? 5.527 -2.043 -5.469 1 95.31 62 GLY B N 1
ATOM 2891 C CA . GLY B 1 62 ? 6.594 -2.906 -5.949 1 95.31 62 GLY B CA 1
ATOM 2892 C C . GLY B 1 62 ? 7.305 -2.35 -7.168 1 95.31 62 GLY B C 1
ATOM 2893 O O . GLY B 1 62 ? 8.539 -2.352 -7.23 1 95.31 62 GLY B O 1
ATOM 2894 N N . ILE B 1 63 ? 6.535 -1.906 -8.117 1 94.31 63 ILE B N 1
ATOM 2895 C CA . ILE B 1 63 ? 7.117 -1.315 -9.312 1 94.31 63 ILE B CA 1
ATOM 2896 C C . ILE B 1 63 ? 7.934 -0.081 -8.938 1 94.31 63 ILE B C 1
ATOM 2898 O O . ILE B 1 63 ? 9.07 0.083 -9.391 1 94.31 63 ILE B O 1
ATOM 2902 N N . ALA B 1 64 ? 7.375 0.741 -8.125 1 95.88 64 ALA B N 1
ATOM 2903 C CA . ALA B 1 64 ? 8.047 1.968 -7.707 1 95.88 64 ALA B CA 1
ATOM 2904 C C . ALA B 1 64 ? 9.312 1.656 -6.918 1 95.88 64 ALA B C 1
ATOM 2906 O O . ALA B 1 64 ? 10.352 2.297 -7.113 1 95.88 64 ALA B O 1
ATOM 2907 N N . TYR B 1 65 ? 9.234 0.702 -6.086 1 94.38 65 TYR B N 1
ATOM 2908 C CA . TYR B 1 65 ? 10.352 0.308 -5.242 1 94.38 65 TYR B CA 1
ATOM 2909 C C . TYR B 1 65 ? 11.516 -0.197 -6.082 1 94.38 65 TYR B C 1
ATOM 2911 O O . TYR B 1 65 ? 12.664 0.195 -5.867 1 94.38 65 TYR B O 1
ATOM 2919 N N . LYS B 1 66 ? 11.258 -1.045 -7.023 1 91.56 66 LYS B N 1
ATOM 2920 C CA . LYS B 1 66 ? 12.297 -1.643 -7.852 1 91.56 66 LYS B CA 1
ATOM 2921 C C . LYS B 1 66 ? 12.859 -0.629 -8.844 1 91.56 66 LYS B C 1
ATOM 2923 O O . LYS B 1 66 ? 14.031 -0.716 -9.234 1 91.56 66 LYS B O 1
ATOM 2928 N N . MET B 1 67 ? 12.031 0.325 -9.211 1 92.19 67 MET B N 1
ATOM 2929 C CA . MET B 1 67 ? 12.5 1.373 -10.117 1 92.19 67 MET B CA 1
ATOM 2930 C C . MET B 1 67 ? 13.25 2.457 -9.352 1 92.19 67 MET B C 1
ATOM 2932 O O . MET B 1 67 ? 13.75 3.412 -9.945 1 92.19 67 MET B O 1
ATOM 2936 N N . GLU B 1 68 ? 13.297 2.361 -8.039 1 91.06 68 GLU B N 1
ATOM 2937 C CA . GLU B 1 68 ? 14.062 3.242 -7.164 1 91.06 68 GLU B CA 1
ATOM 2938 C C . GLU B 1 68 ? 13.625 4.695 -7.32 1 91.06 68 GLU B C 1
ATOM 2940 O O . GLU B 1 68 ? 14.461 5.582 -7.527 1 91.06 68 GLU B O 1
ATOM 2945 N N . VAL B 1 69 ? 12.398 4.879 -7.348 1 92.81 69 VAL B N 1
ATOM 2946 C CA . VAL B 1 69 ? 11.867 6.238 -7.395 1 92.81 69 VAL B CA 1
ATOM 2947 C C . VAL B 1 69 ? 11.68 6.77 -5.977 1 92.81 69 VAL B C 1
ATOM 2949 O O . VAL B 1 69 ? 11.875 6.039 -5.004 1 92.81 69 VAL B O 1
ATOM 2952 N N . ASN B 1 70 ? 11.422 8.062 -5.855 1 93.38 70 ASN B N 1
ATOM 2953 C CA . ASN B 1 70 ? 11.273 8.641 -4.523 1 93.38 70 ASN B CA 1
ATOM 2954 C C . ASN B 1 70 ? 9.945 8.242 -3.887 1 93.38 70 ASN B C 1
ATOM 2956 O O . ASN B 1 70 ? 9.102 7.625 -4.535 1 93.38 70 ASN B O 1
ATOM 2960 N N . ALA B 1 71 ? 9.773 8.562 -2.633 1 94.38 71 ALA B N 1
ATOM 2961 C CA . ALA B 1 71 ? 8.648 8.109 -1.823 1 94.38 71 ALA B CA 1
ATOM 2962 C C . ALA B 1 71 ? 7.336 8.711 -2.318 1 94.38 71 ALA B C 1
ATOM 2964 O O . ALA B 1 71 ? 6.289 8.062 -2.271 1 94.38 71 ALA B O 1
ATOM 2965 N N . LEU B 1 72 ? 7.398 9.891 -2.816 1 95.19 72 LEU B N 1
ATOM 2966 C CA . LEU B 1 72 ? 6.199 10.57 -3.291 1 95.19 72 LEU B CA 1
ATOM 2967 C C . LEU B 1 72 ? 5.609 9.852 -4.5 1 95.19 72 LEU B C 1
ATOM 2969 O O . LEU B 1 72 ? 4.391 9.688 -4.598 1 95.19 72 LEU B O 1
ATOM 2973 N N . VAL B 1 73 ? 6.484 9.422 -5.332 1 96.5 73 VAL B N 1
ATOM 2974 C CA . VAL B 1 73 ? 6.059 8.68 -6.508 1 96.5 73 VAL B CA 1
ATOM 2975 C C . VAL B 1 73 ? 5.539 7.305 -6.086 1 96.5 73 VAL B C 1
ATOM 2977 O O . VAL B 1 73 ? 4.562 6.801 -6.652 1 96.5 73 VAL B O 1
ATOM 2980 N N . LEU B 1 74 ? 6.18 6.719 -5.117 1 96.88 74 LEU B N 1
ATOM 2981 C CA . LEU B 1 74 ? 5.797 5.402 -4.621 1 96.88 74 LEU B CA 1
ATOM 2982 C C . LEU B 1 74 ? 4.363 5.41 -4.105 1 96.88 74 LEU B C 1
ATOM 2984 O O . LEU B 1 74 ? 3.557 4.555 -4.484 1 96.88 74 LEU B O 1
ATOM 2988 N N . PHE B 1 75 ? 4.004 6.355 -3.328 1 97.19 75 PHE B N 1
ATOM 2989 C CA . PHE B 1 75 ? 2.666 6.434 -2.752 1 97.19 75 PHE B CA 1
ATOM 2990 C C . PHE B 1 75 ? 1.631 6.738 -3.83 1 97.19 75 PHE B C 1
ATOM 2992 O O . PHE B 1 75 ? 0.513 6.219 -3.785 1 97.19 75 PHE B O 1
ATOM 2999 N N . SER B 1 76 ? 1.996 7.559 -4.727 1 97.25 76 SER B N 1
ATOM 3000 C CA . SER B 1 76 ? 1.103 7.879 -5.832 1 97.25 76 SER B CA 1
ATOM 3001 C C . SER B 1 76 ? 0.83 6.652 -6.695 1 97.25 76 SER B C 1
ATOM 3003 O O . SER B 1 76 ? -0.292 6.457 -7.172 1 97.25 76 SER B O 1
ATOM 3005 N N . ALA B 1 77 ? 1.883 5.895 -6.875 1 97.31 77 ALA B N 1
ATOM 3006 C CA . ALA B 1 77 ? 1.751 4.676 -7.672 1 97.31 77 ALA B CA 1
ATOM 3007 C C . ALA B 1 77 ? 0.831 3.67 -6.984 1 97.31 77 ALA B C 1
ATOM 3009 O O . ALA B 1 77 ? 0.103 2.93 -7.652 1 97.31 77 ALA B O 1
ATOM 3010 N N . MET B 1 78 ? 0.887 3.594 -5.699 1 97.12 78 MET B N 1
ATOM 3011 C CA . MET B 1 78 ? -0.003 2.719 -4.941 1 97.12 78 MET B CA 1
ATOM 3012 C C . MET B 1 78 ? -1.464 3.057 -5.215 1 97.12 78 MET B C 1
ATOM 3014 O O . MET B 1 78 ? -2.279 2.164 -5.449 1 97.12 78 MET B O 1
ATOM 3018 N N . SER B 1 79 ? -1.763 4.305 -5.184 1 96.06 79 SER B N 1
ATOM 3019 C CA . SER B 1 79 ? -3.125 4.766 -5.434 1 96.06 79 SER B CA 1
ATOM 3020 C C . SER B 1 79 ? -3.543 4.496 -6.875 1 96.06 79 SER B C 1
ATOM 3022 O O . SER B 1 79 ? -4.66 4.047 -7.129 1 96.06 79 SER B O 1
ATOM 3024 N N . SER B 1 80 ? -2.65 4.809 -7.789 1 96.75 80 SER B N 1
ATOM 3025 C CA . SER B 1 80 ? -2.945 4.609 -9.203 1 96.75 80 SER B CA 1
ATOM 3026 C C . SER B 1 80 ? -3.191 3.135 -9.508 1 96.75 80 SER B C 1
ATOM 3028 O O . SER B 1 80 ? -4.086 2.799 -10.289 1 96.75 80 SER B O 1
ATOM 3030 N N . ALA B 1 81 ? -2.34 2.299 -8.945 1 96.56 81 ALA B N 1
ATOM 3031 C CA . ALA B 1 81 ? -2.498 0.862 -9.156 1 96.56 81 ALA B CA 1
ATOM 3032 C C . ALA B 1 81 ? -3.838 0.375 -8.609 1 96.56 81 ALA B C 1
ATOM 3034 O O . ALA B 1 81 ? -4.477 -0.494 -9.203 1 96.56 81 ALA B O 1
ATOM 3035 N N . THR B 1 82 ? -4.215 0.851 -7.492 1 94.94 82 THR B N 1
ATOM 3036 C CA . THR B 1 82 ? -5.484 0.478 -6.879 1 94.94 82 THR B CA 1
ATOM 3037 C C . THR B 1 82 ? -6.656 0.875 -7.773 1 94.94 82 THR B C 1
ATOM 3039 O O . THR B 1 82 ? -7.621 0.121 -7.91 1 94.94 82 THR B O 1
ATOM 3042 N N . LEU B 1 83 ? -6.582 2.01 -8.344 1 94.69 83 LEU B N 1
ATOM 3043 C CA . LEU B 1 83 ? -7.602 2.473 -9.281 1 94.69 83 LEU B CA 1
ATOM 3044 C C . LEU B 1 83 ? -7.613 1.615 -10.539 1 94.69 83 LEU B C 1
ATOM 3046 O O . LEU B 1 83 ? -8.68 1.254 -11.039 1 94.69 83 LEU B O 1
ATOM 3050 N N . GLY B 1 84 ? -6.465 1.34 -11.008 1 94.31 84 GLY B N 1
ATOM 3051 C CA . GLY B 1 84 ? -6.348 0.553 -12.227 1 94.31 84 GLY B CA 1
ATOM 3052 C C . GLY B 1 84 ? -6.852 -0.869 -12.07 1 94.31 84 GLY B C 1
ATOM 3053 O O . GLY B 1 84 ? -7.344 -1.467 -13.023 1 94.31 84 GLY B O 1
ATOM 3054 N N . ALA B 1 85 ? -6.691 -1.363 -10.93 1 93.06 85 ALA B N 1
ATOM 3055 C CA . ALA B 1 85 ? -7.133 -2.727 -10.648 1 93.06 85 ALA B CA 1
ATOM 3056 C C . ALA B 1 85 ? -8.648 -2.797 -10.523 1 93.06 85 ALA B C 1
ATOM 3058 O O . ALA B 1 85 ? -9.234 -3.885 -10.539 1 93.06 85 ALA B O 1
ATOM 3059 N N . GLY B 1 86 ? -9.289 -1.635 -10.469 1 87.69 86 GLY B N 1
ATOM 3060 C CA . GLY B 1 86 ? -10.711 -1.646 -10.156 1 87.69 86 GLY B CA 1
ATOM 3061 C C . GLY B 1 86 ? -11.023 -2.248 -8.805 1 87.69 86 GLY B C 1
ATOM 3062 O O . GLY B 1 86 ? -12.055 -2.908 -8.633 1 87.69 86 GLY B O 1
ATOM 3063 N N . ALA B 1 87 ? -10.141 -2.076 -7.895 1 82.38 87 ALA B N 1
ATOM 3064 C CA . ALA B 1 87 ? -10.203 -2.75 -6.598 1 82.38 87 ALA B CA 1
ATOM 3065 C C . ALA B 1 87 ? -11.148 -2.023 -5.648 1 82.38 87 ALA B C 1
ATOM 3067 O O . ALA B 1 87 ? -11.555 -2.578 -4.625 1 82.38 87 ALA B O 1
ATOM 3068 N N . VAL B 1 88 ? -11.484 -0.817 -6.004 1 83.56 88 VAL B N 1
ATOM 3069 C CA . VAL B 1 88 ? -12.273 -0.042 -5.055 1 83.56 88 VAL B CA 1
ATOM 3070 C C . VAL B 1 88 ? -13.594 0.372 -5.703 1 83.56 88 VAL B C 1
ATOM 3072 O O . VAL B 1 88 ? -13.617 0.8 -6.859 1 83.56 88 VAL B O 1
ATOM 3075 N N . THR B 1 89 ? -14.633 0.182 -4.969 1 79.12 89 THR B N 1
ATOM 3076 C CA . THR B 1 89 ? -15.953 0.657 -5.367 1 79.12 89 THR B CA 1
ATOM 3077 C C . THR B 1 89 ? -16.578 1.509 -4.266 1 79.12 89 THR B C 1
ATOM 3079 O O . THR B 1 89 ? -16.516 1.152 -3.086 1 79.12 89 THR B O 1
ATOM 3082 N N . ILE B 1 90 ? -17.062 2.604 -4.66 1 77.62 90 ILE B N 1
ATOM 3083 C CA . ILE B 1 90 ? -17.703 3.492 -3.699 1 77.62 90 ILE B CA 1
ATOM 3084 C C . ILE B 1 90 ? -19.125 2.998 -3.41 1 77.62 90 ILE B C 1
ATOM 3086 O O . ILE B 1 90 ? -19.906 2.799 -4.332 1 77.62 90 ILE B O 1
ATOM 3090 N N . LEU B 1 91 ? -19.344 2.746 -2.189 1 75.75 91 LEU B N 1
ATOM 3091 C CA . LEU B 1 91 ? -20.656 2.264 -1.772 1 75.75 91 LEU B CA 1
ATOM 3092 C C . LEU B 1 91 ? -21.609 3.426 -1.541 1 75.75 91 LEU B C 1
ATOM 3094 O O . LEU B 1 91 ? -21.203 4.59 -1.552 1 75.75 91 LEU B O 1
ATOM 3098 N N . GLU B 1 92 ? -22.859 3.094 -1.394 1 67.38 92 GLU B N 1
ATOM 3099 C CA . GLU B 1 92 ? -23.906 4.098 -1.254 1 67.38 92 GLU B CA 1
ATOM 3100 C C . GLU B 1 92 ? -23.703 4.941 -0.001 1 67.38 92 GLU B C 1
ATOM 3102 O O . GLU B 1 92 ? -24.016 6.137 0.006 1 67.38 92 GLU B O 1
ATOM 3107 N N . ASP B 1 93 ? -23.172 4.336 0.995 1 61.72 93 ASP B N 1
ATOM 3108 C CA . ASP B 1 93 ? -22.984 5.062 2.248 1 61.72 93 ASP B CA 1
ATOM 3109 C C . ASP B 1 93 ? -21.688 5.883 2.217 1 61.72 93 ASP B C 1
ATOM 3111 O O . ASP B 1 93 ? -21.359 6.555 3.193 1 61.72 93 ASP B O 1
ATOM 3115 N N . GLY B 1 94 ? -21.047 5.828 1.079 1 64.69 94 GLY B N 1
ATOM 3116 C CA . GLY B 1 94 ? -19.828 6.613 0.969 1 64.69 94 GLY B CA 1
ATOM 3117 C C . GLY B 1 94 ? -18.578 5.832 1.33 1 64.69 94 GLY B C 1
ATOM 3118 O O . GLY B 1 94 ? -17.453 6.273 1.052 1 64.69 94 GLY B O 1
ATOM 3119 N N . SER B 1 95 ? -18.828 4.676 1.939 1 69.12 95 SER B N 1
ATOM 3120 C CA . SER B 1 95 ? -17.672 3.822 2.234 1 69.12 95 SER B CA 1
ATOM 3121 C C . SER B 1 95 ? -17.172 3.113 0.981 1 69.12 95 SER B C 1
ATOM 3123 O O . SER B 1 95 ? -17.812 3.18 -0.072 1 69.12 95 SER B O 1
ATOM 3125 N N . LEU B 1 96 ? -15.859 2.678 1.096 1 80.81 96 LEU B N 1
ATOM 3126 C CA . LEU B 1 96 ? -15.289 2.033 -0.08 1 80.81 96 LEU B CA 1
ATOM 3127 C C . LEU B 1 96 ? -15.133 0.532 0.146 1 80.81 96 LEU B C 1
ATOM 3129 O O . LEU B 1 96 ? -14.781 0.098 1.246 1 80.81 96 LEU B O 1
ATOM 3133 N N . SER B 1 97 ? -15.602 -0.214 -0.831 1 79.25 97 SER B N 1
ATOM 3134 C CA . SER B 1 97 ? -15.352 -1.651 -0.819 1 79.25 97 SER B CA 1
ATOM 3135 C C . SER B 1 97 ? -14.039 -1.991 -1.516 1 79.25 97 SER B C 1
ATOM 3137 O O . SER B 1 97 ? -13.734 -1.443 -2.578 1 79.25 97 SER B O 1
ATOM 3139 N N . LEU B 1 98 ? -13.227 -2.717 -0.835 1 79.75 98 LEU B N 1
ATOM 3140 C CA . LEU B 1 98 ? -11.93 -3.115 -1.378 1 79.75 98 LEU B CA 1
ATOM 3141 C C . LEU B 1 98 ? -11.922 -4.598 -1.735 1 79.75 98 LEU B C 1
ATOM 3143 O O . LEU B 1 98 ? -12.312 -5.438 -0.92 1 79.75 98 LEU B O 1
ATOM 3147 N N . VAL B 1 99 ? -11.594 -4.879 -2.949 1 76.5 99 VAL B N 1
ATOM 3148 C CA . VAL B 1 99 ? -11.414 -6.246 -3.43 1 76.5 99 VAL B CA 1
ATOM 3149 C C . VAL B 1 99 ? -10.016 -6.402 -4.023 1 76.5 99 VAL B C 1
ATOM 3151 O O . VAL B 1 99 ? -9.258 -5.434 -4.109 1 76.5 99 VAL B O 1
ATOM 3154 N N . GLY B 1 100 ? -9.531 -7.625 -4.266 1 76.81 100 GLY B N 1
ATOM 3155 C CA . GLY B 1 100 ? -8.219 -7.867 -4.84 1 76.81 100 GLY B CA 1
ATOM 3156 C C . GLY B 1 100 ? -8.016 -7.176 -6.172 1 76.81 100 GLY B C 1
ATOM 3157 O O . GLY B 1 100 ? -6.926 -6.66 -6.449 1 76.81 100 GLY B O 1
ATOM 3158 N N . GLY B 1 101 ? -8.945 -7 -7.031 1 81.06 101 GLY B N 1
ATOM 3159 C CA . GLY B 1 101 ? -8.914 -6.312 -8.312 1 81.06 101 GLY B CA 1
ATOM 3160 C C . GLY B 1 101 ? -8.109 -7.055 -9.359 1 81.06 101 GLY B C 1
ATOM 3161 O O . GLY B 1 101 ? -7.605 -8.148 -9.109 1 81.06 101 GLY B O 1
ATOM 3162 N N . ASP B 1 102 ? -8.008 -6.527 -10.523 1 87.06 102 ASP B N 1
ATOM 3163 C CA . ASP B 1 102 ? -7.289 -7.129 -11.641 1 87.06 102 ASP B CA 1
ATOM 3164 C C . ASP B 1 102 ? -5.848 -6.633 -11.703 1 87.06 102 ASP B C 1
ATOM 3166 O O . ASP B 1 102 ? -5.602 -5.426 -11.75 1 87.06 102 ASP B O 1
ATOM 3170 N N . PRO B 1 103 ? -4.926 -7.613 -11.688 1 90.19 103 PRO B N 1
ATOM 3171 C CA . PRO B 1 103 ? -3.518 -7.215 -11.664 1 90.19 103 PRO B CA 1
ATOM 3172 C C . PRO B 1 103 ? -3.078 -6.523 -12.953 1 90.19 103 PRO B C 1
ATOM 3174 O O . PRO B 1 103 ? -2.139 -5.723 -12.938 1 90.19 103 PRO B O 1
ATOM 3177 N N . VAL B 1 104 ? -3.686 -6.801 -14.047 1 91.69 104 VAL B N 1
ATOM 3178 C CA . VAL B 1 104 ? -3.262 -6.246 -15.328 1 91.69 104 VAL B CA 1
ATOM 3179 C C . VAL B 1 104 ? -3.525 -4.742 -15.352 1 91.69 104 VAL B C 1
ATOM 3181 O O . VAL B 1 104 ? -2.635 -3.953 -15.68 1 91.69 104 VAL B O 1
ATOM 3184 N N . GLY B 1 105 ? -4.719 -4.367 -15.062 1 93.19 105 GLY B N 1
ATOM 3185 C CA . GLY B 1 105 ? -5.016 -2.945 -14.977 1 93.19 105 GLY B CA 1
ATOM 3186 C C . GLY B 1 105 ? -4.145 -2.215 -13.969 1 93.19 105 GLY B C 1
ATOM 3187 O O . GLY B 1 105 ? -3.734 -1.078 -14.211 1 93.19 105 GLY B O 1
ATOM 3188 N N . ALA B 1 106 ? -3.922 -2.84 -12.859 1 94.56 106 ALA B N 1
ATOM 3189 C CA . ALA B 1 106 ? -3.061 -2.264 -11.828 1 94.56 106 ALA B CA 1
ATOM 3190 C C . ALA B 1 106 ? -1.655 -2.012 -12.367 1 94.56 106 ALA B C 1
ATOM 3192 O O . ALA B 1 106 ? -1.051 -0.977 -12.078 1 94.56 106 ALA B O 1
ATOM 3193 N N . LEU B 1 107 ? -1.164 -2.957 -13.125 1 93.69 107 LEU B N 1
ATOM 3194 C CA . LEU B 1 107 ? 0.194 -2.863 -13.648 1 93.69 107 LEU B CA 1
ATOM 3195 C C . LEU B 1 107 ? 0.311 -1.729 -14.656 1 93.69 107 LEU B C 1
ATOM 3197 O O . LEU B 1 107 ? 1.306 -1 -14.672 1 93.69 107 LEU B O 1
ATOM 3201 N N . ILE B 1 108 ? -0.64 -1.6 -15.461 1 93.94 108 ILE B N 1
ATOM 3202 C CA . ILE B 1 108 ? -0.628 -0.539 -16.453 1 93.94 108 ILE B CA 1
ATOM 3203 C C . ILE B 1 108 ? -0.645 0.823 -15.766 1 93.94 108 ILE B C 1
ATOM 3205 O O . ILE B 1 108 ? 0.178 1.689 -16.078 1 93.94 108 ILE B O 1
ATOM 3209 N N . ALA B 1 109 ? -1.568 0.997 -14.875 1 96.19 109 ALA B N 1
ATOM 3210 C CA . ALA B 1 109 ? -1.71 2.268 -14.172 1 96.19 109 ALA B CA 1
ATOM 3211 C C . ALA B 1 109 ? -0.456 2.59 -13.367 1 96.19 109 ALA B C 1
ATOM 3213 O O . ALA B 1 109 ? 0.016 3.729 -13.367 1 96.19 109 ALA B O 1
ATOM 3214 N N . ALA B 1 110 ? 0.055 1.615 -12.672 1 96.25 110 ALA B N 1
ATOM 3215 C CA . ALA B 1 110 ? 1.242 1.804 -11.844 1 96.25 110 ALA B CA 1
ATOM 3216 C C . ALA B 1 110 ? 2.457 2.154 -12.695 1 96.25 110 ALA B C 1
ATOM 3218 O O . ALA B 1 110 ? 3.268 3.002 -12.312 1 96.25 110 ALA B O 1
ATOM 3219 N N . THR B 1 111 ? 2.621 1.488 -13.82 1 94.5 111 THR B N 1
ATOM 3220 C CA . THR B 1 111 ? 3.762 1.734 -14.703 1 94.5 111 THR B CA 1
ATOM 3221 C C . THR B 1 111 ? 3.73 3.162 -15.242 1 94.5 111 THR B C 1
ATOM 3223 O O . THR B 1 111 ? 4.758 3.846 -15.258 1 94.5 111 THR B O 1
ATOM 3226 N N . VAL B 1 112 ? 2.623 3.58 -15.641 1 96.12 112 VAL B N 1
ATOM 3227 C CA . VAL B 1 112 ? 2.49 4.941 -16.156 1 96.12 112 VAL B CA 1
ATOM 3228 C C . VAL B 1 112 ? 2.768 5.945 -15.031 1 96.12 112 VAL B C 1
ATOM 3230 O O . VAL B 1 112 ? 3.471 6.938 -15.242 1 96.12 112 VAL B O 1
ATOM 3233 N N . ALA B 1 113 ? 2.164 5.715 -13.883 1 96.88 113 ALA B N 1
ATOM 3234 C CA . ALA B 1 113 ? 2.367 6.609 -12.75 1 96.88 113 ALA B CA 1
ATOM 3235 C C . ALA B 1 113 ? 3.848 6.73 -12.406 1 96.88 113 ALA B C 1
ATOM 3237 O O . ALA B 1 113 ? 4.352 7.836 -12.188 1 96.88 113 ALA B O 1
ATOM 3238 N N . VAL B 1 114 ? 4.512 5.617 -12.352 1 96.06 114 VAL B N 1
ATOM 3239 C CA . VAL B 1 114 ? 5.926 5.602 -11.977 1 96.06 114 VAL B CA 1
ATOM 3240 C C . VAL B 1 114 ? 6.75 6.301 -13.055 1 96.06 114 VAL B C 1
ATOM 3242 O O . VAL B 1 114 ? 7.676 7.051 -12.742 1 96.06 114 VAL B O 1
ATOM 3245 N N . PHE B 1 115 ? 6.438 6.066 -14.297 1 94.81 115 PHE B N 1
ATOM 3246 C CA . PHE B 1 115 ? 7.176 6.68 -15.391 1 94.81 115 PHE B CA 1
ATOM 3247 C C . PHE B 1 115 ? 6.996 8.195 -15.391 1 94.81 115 PHE B C 1
ATOM 3249 O O . PHE B 1 115 ? 7.965 8.938 -15.539 1 94.81 115 PHE B O 1
ATOM 3256 N N . VAL B 1 116 ? 5.812 8.617 -15.219 1 96.38 116 VAL B N 1
ATOM 3257 C CA . VAL B 1 116 ? 5.52 10.047 -15.195 1 96.38 116 VAL B CA 1
ATOM 3258 C C . VAL B 1 116 ? 6.16 10.68 -13.961 1 96.38 116 VAL B C 1
ATOM 3260 O O . VAL B 1 116 ? 6.754 11.758 -14.047 1 96.38 116 VAL B O 1
ATOM 3263 N N . GLY B 1 117 ? 5.957 10.039 -12.82 1 95.81 117 GLY B N 1
ATOM 3264 C CA . GLY B 1 117 ? 6.559 10.547 -11.594 1 95.81 117 GLY B CA 1
ATOM 3265 C C . GLY B 1 117 ? 8.07 10.688 -11.688 1 95.81 117 GLY B C 1
ATOM 3266 O O . GLY B 1 117 ? 8.633 11.672 -11.211 1 95.81 117 GLY B O 1
ATOM 3267 N N . LYS B 1 118 ? 8.688 9.703 -12.266 1 93.75 118 LYS B N 1
ATOM 3268 C CA . LYS B 1 118 ? 10.141 9.727 -12.43 1 93.75 118 LYS B CA 1
ATOM 3269 C C . LYS B 1 118 ? 10.562 10.867 -13.352 1 93.75 118 LYS B C 1
ATOM 3271 O O . LYS B 1 118 ? 11.562 11.547 -13.094 1 93.75 118 LYS B O 1
ATOM 3276 N N . LYS B 1 119 ? 9.852 11.109 -14.375 1 94.19 119 LYS B N 1
ATOM 3277 C CA . LYS B 1 119 ? 10.172 12.133 -15.367 1 94.19 119 LYS B CA 1
ATOM 3278 C C . LYS B 1 119 ? 10.047 13.531 -14.766 1 94.19 119 LYS B C 1
ATOM 3280 O O . LYS B 1 119 ? 10.805 14.438 -15.125 1 94.19 119 LYS B O 1
ATOM 3285 N N . ILE B 1 120 ? 9.164 13.711 -13.883 1 94.25 120 ILE B N 1
ATOM 3286 C CA . ILE B 1 120 ? 8.891 15.055 -13.391 1 94.25 120 ILE B CA 1
ATOM 3287 C C . ILE B 1 120 ? 9.758 15.344 -12.164 1 94.25 120 ILE B C 1
ATOM 3289 O O . ILE B 1 120 ? 9.867 16.484 -11.727 1 94.25 120 ILE B O 1
ATOM 3293 N N . THR B 1 121 ? 10.242 14.328 -11.625 1 92.75 121 THR B N 1
ATOM 3294 C CA . THR B 1 121 ? 11.086 14.508 -10.445 1 92.75 121 THR B CA 1
ATOM 3295 C C . THR B 1 121 ? 12.297 15.375 -10.758 1 92.75 121 THR B C 1
ATOM 3297 O O . THR B 1 121 ? 13.016 15.117 -11.727 1 92.75 121 THR B O 1
ATOM 3300 N N . GLY B 1 122 ? 12.578 16.453 -10.031 1 89.56 122 GLY B N 1
ATOM 3301 C CA . GLY B 1 122 ? 13.727 17.328 -10.203 1 89.56 122 GLY B CA 1
ATOM 3302 C C . GLY B 1 122 ? 13.477 18.453 -11.195 1 89.56 122 GLY B C 1
ATOM 3303 O O . GLY B 1 122 ? 14.367 19.25 -11.477 1 89.56 122 GLY B O 1
ATOM 3304 N N . THR B 1 123 ? 12.258 18.578 -11.688 1 88.88 123 THR B N 1
ATOM 3305 C CA . THR B 1 123 ? 11.984 19.562 -12.734 1 88.88 123 THR B CA 1
ATOM 3306 C C . THR B 1 123 ? 11.406 20.828 -12.133 1 88.88 123 THR B C 1
ATOM 3308 O O . THR B 1 123 ? 11.453 21.891 -12.758 1 88.88 123 THR B O 1
ATOM 3311 N N . SER B 1 124 ? 10.859 20.797 -10.922 1 84.5 124 SER B N 1
ATOM 3312 C CA . SER B 1 124 ? 10.219 21.953 -10.297 1 84.5 124 SER B CA 1
ATOM 3313 C C . SER B 1 124 ? 10.828 22.25 -8.922 1 84.5 124 SER B C 1
ATOM 3315 O O . SER B 1 124 ? 11.32 21.328 -8.258 1 84.5 124 SER B O 1
ATOM 3317 N N . LYS B 1 125 ? 10.836 23.5 -8.578 1 82.38 125 LYS B N 1
ATOM 3318 C CA . LYS B 1 125 ? 11.289 23.906 -7.25 1 82.38 125 LYS B CA 1
ATOM 3319 C C . LYS B 1 125 ? 10.312 23.453 -6.172 1 82.38 125 LYS B C 1
ATOM 3321 O O . LYS B 1 125 ? 10.664 23.375 -4.996 1 82.38 125 LYS B O 1
ATOM 3326 N N . LEU B 1 126 ? 9.117 23.094 -6.562 1 88.69 126 LEU B N 1
ATOM 3327 C CA . LEU B 1 126 ? 8.078 22.594 -5.66 1 88.69 126 LEU B CA 1
ATOM 3328 C C . LEU B 1 126 ? 7.777 21.125 -5.934 1 88.69 126 LEU B C 1
ATOM 3330 O O . LEU B 1 126 ? 6.609 20.75 -6.043 1 88.69 126 LEU B O 1
ATOM 3334 N N . ASP B 1 127 ? 8.758 20.406 -6.117 1 88.12 127 ASP B N 1
ATOM 3335 C CA . ASP B 1 127 ? 8.656 18.984 -6.469 1 88.12 127 ASP B CA 1
ATOM 3336 C C . ASP B 1 127 ? 7.805 18.234 -5.461 1 88.12 127 ASP B C 1
ATOM 3338 O O . ASP B 1 127 ? 7.094 17.281 -5.824 1 88.12 127 ASP B O 1
ATOM 3342 N N . MET B 1 128 ? 7.848 18.703 -4.238 1 87 128 MET B N 1
ATOM 3343 C CA . MET B 1 128 ? 7.117 18 -3.189 1 87 128 MET B CA 1
ATOM 3344 C C . MET B 1 128 ? 5.617 18.031 -3.459 1 87 128 MET B C 1
ATOM 3346 O O . MET B 1 128 ? 4.895 17.109 -3.055 1 87 128 MET B O 1
ATOM 3350 N N . ILE B 1 129 ? 5.184 19 -4.156 1 90.56 129 ILE B N 1
ATOM 3351 C CA . ILE B 1 129 ? 3.76 19.156 -4.438 1 90.56 129 ILE B CA 1
ATOM 3352 C C . ILE B 1 129 ? 3.463 18.656 -5.852 1 90.56 129 ILE B C 1
ATOM 3354 O O . ILE B 1 129 ? 2.496 17.922 -6.07 1 90.56 129 ILE B O 1
ATOM 3358 N N . THR B 1 130 ? 4.266 19.047 -6.746 1 92.69 130 THR B N 1
ATOM 3359 C CA . THR B 1 130 ? 4.008 18.781 -8.156 1 92.69 130 THR B CA 1
ATOM 3360 C C . THR B 1 130 ? 4.043 17.281 -8.438 1 92.69 130 THR B C 1
ATOM 3362 O O . THR B 1 130 ? 3.23 16.781 -9.211 1 92.69 130 THR B O 1
ATOM 3365 N N . ILE B 1 131 ? 4.957 16.578 -7.824 1 94.31 131 ILE B N 1
ATOM 3366 C CA . ILE B 1 131 ? 5.152 15.164 -8.102 1 94.31 131 ILE B CA 1
ATOM 3367 C C . ILE B 1 131 ? 3.881 14.391 -7.75 1 94.31 131 ILE B C 1
ATOM 3369 O O . ILE B 1 131 ? 3.293 13.734 -8.609 1 94.31 131 ILE B O 1
ATOM 3373 N N . PRO B 1 132 ? 3.439 14.523 -6.535 1 94.38 132 PRO B N 1
ATOM 3374 C CA . PRO B 1 132 ? 2.264 13.719 -6.195 1 94.38 132 PRO B CA 1
ATOM 3375 C C . PRO B 1 132 ? 1.008 14.164 -6.941 1 94.38 132 PRO B C 1
ATOM 3377 O O . PRO B 1 132 ? 0.169 13.336 -7.297 1 94.38 132 PRO B O 1
ATOM 3380 N N . ILE B 1 133 ? 0.825 15.445 -7.195 1 95.56 133 ILE B N 1
ATOM 3381 C CA . ILE B 1 133 ? -0.365 15.922 -7.887 1 95.56 133 ILE B CA 1
ATOM 3382 C C . ILE B 1 133 ? -0.392 15.367 -9.312 1 95.56 133 ILE B C 1
ATOM 3384 O O . ILE B 1 133 ? -1.392 14.781 -9.734 1 95.56 133 ILE B O 1
ATOM 3388 N N . VAL B 1 134 ? 0.671 15.492 -9.992 1 96 134 VAL B N 1
ATOM 3389 C CA . VAL B 1 134 ? 0.735 15.07 -11.383 1 96 134 VAL B CA 1
ATOM 3390 C C . VAL B 1 134 ? 0.674 13.547 -11.461 1 96 134 VAL B C 1
ATOM 3392 O O . VAL B 1 134 ? -0.022 12.984 -12.32 1 96 134 VAL B O 1
ATOM 3395 N N . THR B 1 135 ? 1.4 12.859 -10.617 1 96.25 135 THR B N 1
ATOM 3396 C CA . THR B 1 135 ? 1.489 11.406 -10.648 1 96.25 135 THR B CA 1
ATOM 3397 C C . THR B 1 135 ? 0.148 10.773 -10.289 1 96.25 135 THR B C 1
ATOM 3399 O O . THR B 1 135 ? -0.295 9.828 -10.953 1 96.25 135 THR B O 1
ATOM 3402 N N . VAL B 1 136 ? -0.482 11.289 -9.266 1 96.19 136 VAL B N 1
ATOM 3403 C CA . VAL B 1 136 ? -1.772 10.75 -8.844 1 96.19 136 VAL B CA 1
ATOM 3404 C C . VAL B 1 136 ? -2.824 11.031 -9.914 1 96.19 136 VAL B C 1
ATOM 3406 O O . VAL B 1 136 ? -3.654 10.18 -10.219 1 96.19 136 VAL B O 1
ATOM 3409 N N . LEU B 1 137 ? -2.779 12.211 -10.461 1 97.06 137 LEU B N 1
ATOM 3410 C CA . LEU B 1 137 ? -3.785 12.594 -11.445 1 97.06 137 LEU B CA 1
ATOM 3411 C C . LEU B 1 137 ? -3.619 11.797 -12.734 1 97.06 137 LEU B C 1
ATOM 3413 O O . LEU B 1 137 ? -4.57 11.18 -13.211 1 97.06 137 LEU B O 1
ATOM 3417 N N . ILE B 1 138 ? -2.43 11.797 -13.281 1 97.12 138 ILE B N 1
ATOM 3418 C CA . ILE B 1 138 ? -2.205 11.078 -14.539 1 97.12 138 ILE B CA 1
ATOM 3419 C C . ILE B 1 138 ? -2.332 9.578 -14.305 1 97.12 138 ILE B C 1
ATOM 3421 O O . ILE B 1 138 ? -2.984 8.875 -15.078 1 97.12 138 ILE B O 1
ATOM 3425 N N . GLY B 1 139 ? -1.661 9.086 -13.281 1 95.75 139 GLY B N 1
ATOM 3426 C CA . GLY B 1 139 ? -1.795 7.672 -12.953 1 95.75 139 GLY B CA 1
ATOM 3427 C C . GLY B 1 139 ? -3.225 7.266 -12.648 1 95.75 139 GLY B C 1
ATOM 3428 O O . GLY B 1 139 ? -3.658 6.176 -13.031 1 95.75 139 GLY B O 1
ATOM 3429 N N . GLY B 1 140 ? -3.898 8.125 -11.922 1 96.12 140 GLY B N 1
ATOM 3430 C CA . GLY B 1 140 ? -5.285 7.852 -11.578 1 96.12 140 GLY B CA 1
ATOM 3431 C C . GLY B 1 140 ? -6.199 7.816 -12.789 1 96.12 140 GLY B C 1
ATOM 3432 O O . GLY B 1 140 ? -7.062 6.941 -12.898 1 96.12 140 GLY B O 1
ATOM 3433 N N . VAL B 1 141 ? -6.035 8.734 -13.68 1 96.69 141 VAL B N 1
ATOM 3434 C CA . VAL B 1 141 ? -6.848 8.781 -14.891 1 96.69 141 VAL B CA 1
ATOM 3435 C C . VAL B 1 141 ? -6.594 7.535 -15.734 1 96.69 141 VAL B C 1
ATOM 3437 O O . VAL B 1 141 ? -7.539 6.895 -16.203 1 96.69 141 VAL B O 1
ATOM 3440 N N . VAL B 1 142 ? -5.371 7.211 -15.875 1 96.31 142 VAL B N 1
ATOM 3441 C CA . VAL B 1 142 ? -5.027 6.004 -16.625 1 96.31 142 VAL B CA 1
ATOM 3442 C C . VAL B 1 142 ? -5.578 4.773 -15.898 1 96.31 142 VAL B C 1
ATOM 3444 O O . VAL B 1 142 ? -6.016 3.814 -16.531 1 96.31 142 VAL B O 1
ATOM 3447 N N . GLY B 1 143 ? -5.477 4.824 -14.609 1 95.12 143 GLY B N 1
ATOM 3448 C CA . GLY B 1 143 ? -6.012 3.723 -13.82 1 95.12 143 GLY B CA 1
ATOM 3449 C C . GLY B 1 143 ? -7.496 3.506 -14.031 1 95.12 143 GLY B C 1
ATOM 3450 O O . GLY B 1 143 ? -7.934 2.389 -14.32 1 95.12 143 GLY B O 1
ATOM 3451 N N . VAL B 1 144 ? -8.242 4.562 -13.977 1 92.62 144 VAL B N 1
ATOM 3452 C CA . VAL B 1 144 ? -9.695 4.477 -14.141 1 92.62 144 VAL B CA 1
ATOM 3453 C C . VAL B 1 144 ? -10.031 4.027 -15.555 1 92.62 144 VAL B C 1
ATOM 3455 O O . VAL B 1 144 ? -10.914 3.191 -15.758 1 92.62 144 VAL B O 1
ATOM 3458 N N . LEU B 1 145 ? -9.328 4.516 -16.5 1 92.75 145 LEU B N 1
ATOM 3459 C CA . LEU B 1 145 ? -9.578 4.16 -17.906 1 92.75 145 LEU B CA 1
ATOM 3460 C C . LEU B 1 145 ? -9.156 2.719 -18.172 1 92.75 145 LEU B C 1
ATOM 3462 O O . LEU B 1 145 ? -9.852 1.994 -18.891 1 92.75 145 LEU B O 1
ATOM 3466 N N . SER B 1 146 ? -8.047 2.371 -17.656 1 91.25 146 SER B N 1
ATOM 3467 C CA . SER B 1 146 ? -7.566 1.008 -17.844 1 91.25 146 SER B CA 1
ATOM 3468 C C . SER B 1 146 ? -8.531 -0.008 -17.234 1 91.25 146 SER B C 1
ATOM 3470 O O . SER B 1 146 ? -8.812 -1.042 -17.844 1 91.25 146 SER B O 1
ATOM 3472 N N . SER B 1 147 ? -8.938 0.268 -16.031 1 88.25 147 SER B N 1
ATOM 3473 C CA . SER B 1 147 ? -9.859 -0.662 -15.391 1 88.25 147 SER B CA 1
ATOM 3474 C C . SER B 1 147 ? -11.141 -0.81 -16.203 1 88.25 147 SER B C 1
ATOM 3476 O O . SER B 1 147 ? -11.695 -1.907 -16.312 1 88.25 147 SER B O 1
ATOM 3478 N N . GLY B 1 148 ? -11.672 0.254 -16.734 1 88.19 148 GLY B N 1
ATOM 3479 C CA . GLY B 1 148 ? -12.891 0.222 -17.531 1 88.19 148 GLY B CA 1
ATOM 3480 C C . GLY B 1 148 ? -12.734 -0.545 -18.828 1 88.19 148 GLY B C 1
ATOM 3481 O O . GLY B 1 148 ? -13.695 -1.129 -19.328 1 88.19 148 GLY B O 1
ATOM 3482 N N . VAL B 1 149 ? -11.531 -0.602 -19.297 1 89.88 149 VAL B N 1
ATOM 3483 C CA . VAL B 1 149 ? -11.289 -1.232 -20.594 1 89.88 149 VAL B CA 1
ATOM 3484 C C . VAL B 1 149 ? -10.789 -2.658 -20.391 1 89.88 149 VAL B C 1
ATOM 3486 O O . VAL B 1 149 ? -11.234 -3.586 -21.062 1 89.88 149 VAL B O 1
ATOM 3489 N N . ILE B 1 150 ? -9.883 -2.842 -19.516 1 90.19 150 ILE B N 1
ATOM 3490 C CA . ILE B 1 150 ? -9.18 -4.109 -19.359 1 90.19 150 ILE B CA 1
ATOM 3491 C C . ILE B 1 150 ? -10.109 -5.141 -18.734 1 90.19 150 ILE B C 1
ATOM 3493 O O . ILE B 1 150 ? -10.094 -6.312 -19.109 1 90.19 150 ILE B O 1
ATOM 3497 N N . GLN B 1 151 ? -10.883 -4.691 -17.781 1 87.62 151 GLN B N 1
ATOM 3498 C CA . GLN B 1 151 ? -11.719 -5.633 -17.047 1 87.62 151 GLN B CA 1
ATOM 3499 C C . GLN B 1 151 ? -12.68 -6.359 -17.984 1 87.62 151 GLN B C 1
ATOM 3501 O O . GLN B 1 151 ? -12.773 -7.59 -17.953 1 87.62 151 GLN B O 1
ATOM 3506 N N . PRO B 1 152 ? -13.414 -5.652 -18.859 1 89.69 152 PRO B N 1
ATOM 3507 C CA . PRO B 1 152 ? -14.297 -6.355 -19.781 1 89.69 152 PRO B CA 1
ATOM 3508 C C . PRO B 1 152 ? -13.531 -7.25 -20.766 1 89.69 152 PRO B C 1
ATOM 3510 O O . PRO B 1 152 ? -14.031 -8.312 -21.141 1 89.69 152 PRO B O 1
ATOM 3513 N N . ILE B 1 153 ? -12.398 -6.852 -21.156 1 92.12 153 ILE B N 1
ATOM 3514 C CA . ILE B 1 153 ? -11.594 -7.648 -22.078 1 92.12 153 ILE B CA 1
ATOM 3515 C C . ILE B 1 153 ? -11.18 -8.953 -21.406 1 92.12 153 ILE B C 1
ATOM 3517 O O . ILE B 1 153 ? -11.266 -10.023 -22 1 92.12 153 ILE B O 1
ATOM 3521 N N . LEU B 1 154 ? -10.742 -8.859 -20.188 1 90.81 154 LEU B N 1
ATOM 3522 C CA . LEU B 1 154 ? -10.328 -10.047 -19.453 1 90.81 154 LEU B CA 1
ATOM 3523 C C . LEU B 1 154 ? -11.516 -10.992 -19.234 1 90.81 154 LEU B C 1
ATOM 3525 O O . LEU B 1 154 ? -11.359 -12.211 -19.297 1 90.81 154 LEU B O 1
ATOM 3529 N N . LEU B 1 155 ? -12.625 -10.414 -18.953 1 90.62 155 LEU B N 1
ATOM 3530 C CA . LEU B 1 155 ? -13.828 -11.219 -18.766 1 90.62 1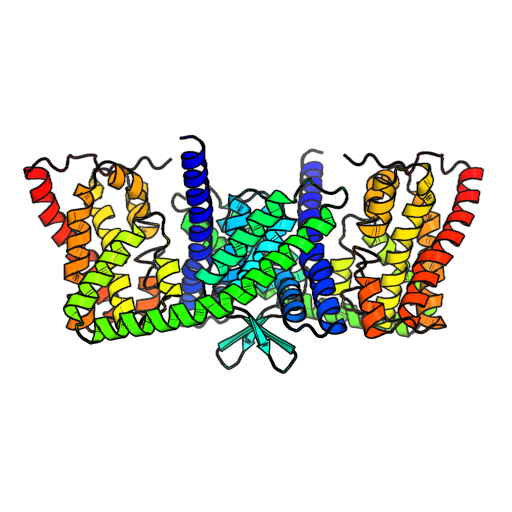55 LEU B CA 1
ATOM 3531 C C . LEU B 1 155 ? -14.188 -11.969 -20.031 1 90.62 155 LEU B C 1
ATOM 3533 O O . LEU B 1 155 ? -14.547 -13.148 -19.984 1 90.62 155 LEU B O 1
ATOM 3537 N N . GLN B 1 156 ? -14.125 -11.305 -21.109 1 93.5 156 GLN B N 1
ATOM 3538 C CA . GLN B 1 156 ? -14.398 -11.945 -22.391 1 93.5 156 GLN B CA 1
ATOM 3539 C C . GLN B 1 156 ? -13.383 -13.047 -22.688 1 93.5 156 GLN B C 1
ATOM 3541 O O . GLN B 1 156 ? -13.75 -14.117 -23.172 1 93.5 156 GLN B O 1
ATOM 3546 N N . LEU B 1 157 ? -12.164 -12.758 -22.438 1 92.81 157 LEU B N 1
ATOM 3547 C CA . LEU B 1 157 ? -11.117 -13.758 -22.656 1 92.81 157 LEU B CA 1
ATOM 3548 C C . LEU B 1 157 ? -11.336 -14.969 -21.75 1 92.81 157 LEU B C 1
ATOM 3550 O O . LEU B 1 157 ? -11.141 -16.109 -22.188 1 92.81 157 LEU B O 1
ATOM 3554 N N . SER B 1 158 ? -11.609 -14.672 -20.562 1 92.5 158 SER B N 1
ATOM 3555 C CA . SER B 1 158 ? -11.883 -15.742 -19.594 1 92.5 158 SER B CA 1
ATOM 3556 C C . SER B 1 158 ? -12.992 -16.656 -20.109 1 92.5 158 SER B C 1
ATOM 3558 O O . SER B 1 158 ? -12.859 -17.891 -20.062 1 92.5 158 SER B O 1
ATOM 3560 N N . GLN B 1 159 ? -14.094 -16.078 -20.609 1 93.94 159 GLN B N 1
ATOM 3561 C CA . GLN B 1 159 ? -15.234 -16.844 -21.109 1 93.94 159 GLN B CA 1
ATOM 3562 C C . GLN B 1 159 ? -14.852 -17.641 -22.359 1 93.94 159 GLN B C 1
ATOM 3564 O O . GLN B 1 159 ? -15.242 -18.797 -22.5 1 93.94 159 GLN B O 1
ATOM 3569 N N . MET B 1 160 ? -14.125 -17.031 -23.188 1 94.5 160 MET B N 1
ATOM 3570 C CA . MET B 1 160 ? -13.711 -17.672 -24.438 1 94.5 160 MET B CA 1
ATOM 3571 C C . MET B 1 160 ? -12.805 -18.875 -24.156 1 94.5 160 MET B C 1
ATOM 3573 O O . MET B 1 160 ? -13 -19.953 -24.719 1 94.5 160 MET B O 1
ATOM 3577 N N . ILE B 1 161 ? -11.867 -18.703 -23.312 1 93.62 161 ILE B N 1
ATOM 3578 C CA . ILE B 1 161 ? -10.906 -19.766 -23 1 93.62 161 ILE B CA 1
ATOM 3579 C C . ILE B 1 161 ? -11.594 -20.891 -22.234 1 93.62 161 ILE B C 1
ATOM 3581 O O . ILE B 1 161 ? -11.43 -22.062 -22.562 1 93.62 161 ILE B O 1
ATOM 3585 N N . SER B 1 162 ? -12.312 -20.531 -21.25 1 94.5 162 SER B N 1
ATOM 3586 C CA . SER B 1 162 ? -13.016 -21.531 -20.453 1 94.5 162 SER B CA 1
ATOM 3587 C C . SER B 1 162 ? -14 -22.328 -21.297 1 94.5 162 SER B C 1
ATOM 3589 O O . SER B 1 162 ? -14.141 -23.547 -21.125 1 94.5 162 SER B O 1
ATOM 3591 N N . GLY B 1 163 ? -14.695 -21.609 -22.141 1 93.12 163 GLY B N 1
ATOM 3592 C CA . GLY B 1 163 ? -15.609 -22.281 -23.062 1 93.12 163 GLY B CA 1
ATOM 3593 C C . GLY B 1 163 ? -14.914 -23.25 -24 1 93.12 163 GLY B C 1
ATOM 3594 O O . GLY B 1 163 ? -15.414 -24.344 -24.25 1 93.12 163 GLY B O 1
ATOM 3595 N N . ALA B 1 164 ? -13.805 -22.859 -24.484 1 90.75 164 ALA B N 1
ATOM 3596 C CA . ALA B 1 164 ? -13.039 -23.688 -25.391 1 90.75 164 ALA B CA 1
ATOM 3597 C C . ALA B 1 164 ? -12.523 -24.953 -24.688 1 90.75 164 ALA B C 1
ATOM 3599 O O . ALA B 1 164 ? -12.539 -26.031 -25.266 1 90.75 164 ALA B O 1
ATOM 3600 N N . VAL B 1 165 ? -12.102 -24.828 -23.562 1 91.44 165 VAL B N 1
ATOM 3601 C CA . VAL B 1 165 ? -11.555 -25.953 -22.797 1 91.44 165 VAL B CA 1
ATOM 3602 C C . VAL B 1 165 ? -12.68 -26.906 -22.406 1 91.44 165 VAL B C 1
ATOM 3604 O O . VAL B 1 165 ? -12.492 -28.125 -22.438 1 91.44 165 VAL B O 1
ATOM 3607 N N . GLU B 1 166 ? -13.758 -26.359 -22.047 1 90.38 166 GLU B N 1
ATOM 3608 C CA . GLU B 1 166 ? -14.898 -27.188 -21.672 1 90.38 166 GLU B CA 1
ATOM 3609 C C . GLU B 1 166 ? -15.445 -27.953 -22.875 1 90.38 166 GLU B C 1
ATOM 3611 O O . GLU B 1 166 ? -16.016 -29.031 -22.734 1 90.38 166 GLU B O 1
ATOM 3616 N N . GLY B 1 167 ? -15.312 -27.375 -24.031 1 92.19 167 GLY B N 1
ATOM 3617 C CA . GLY B 1 167 ? -15.688 -28.078 -25.25 1 92.19 167 GLY B CA 1
ATOM 3618 C C . GLY B 1 167 ? -14.797 -29.281 -25.547 1 92.19 167 GLY B C 1
ATOM 3619 O O . GLY B 1 167 ? -15.25 -30.25 -26.141 1 92.19 167 GLY B O 1
ATOM 3620 N N . SER B 1 168 ? -13.516 -29.156 -25.234 1 95.88 168 SER B N 1
ATOM 3621 C CA . SER B 1 168 ? -12.531 -30.219 -25.344 1 95.88 168 SER B CA 1
ATOM 3622 C C . SER B 1 168 ? -11.641 -30.281 -24.109 1 95.88 168 SER B C 1
ATOM 3624 O O . SER B 1 168 ? -10.469 -29.906 -24.156 1 95.88 168 SER B O 1
ATOM 3626 N N . PRO B 1 169 ? -12.203 -30.922 -23.141 1 95 169 PRO B N 1
ATOM 3627 C CA . PRO B 1 169 ? -11.547 -30.828 -21.844 1 95 169 PRO B CA 1
ATOM 3628 C C . PRO B 1 169 ? -10.164 -31.469 -21.828 1 95 169 PRO B C 1
ATOM 3630 O O . PRO B 1 169 ? -9.258 -30.969 -21.156 1 95 169 PRO B O 1
ATOM 3633 N N . VAL B 1 170 ? -9.969 -32.5 -22.531 1 96.88 170 VAL B N 1
ATOM 3634 C CA . VAL B 1 170 ? -8.688 -33.188 -22.531 1 96.88 170 VAL B CA 1
ATOM 3635 C C . VAL B 1 170 ? -7.633 -32.344 -23.203 1 96.88 170 VAL B C 1
ATOM 3637 O O . VAL B 1 170 ? -6.609 -32 -22.609 1 96.88 170 VAL B O 1
ATOM 3640 N N . VAL B 1 171 ? -7.883 -31.859 -24.406 1 97.12 171 VAL B N 1
ATOM 3641 C CA . VAL B 1 171 ? -6.934 -31.062 -25.172 1 97.12 171 VAL B CA 1
ATOM 3642 C C . VAL B 1 171 ? -6.758 -29.703 -24.5 1 97.12 171 VAL B C 1
ATOM 3644 O O . VAL B 1 171 ? -5.641 -29.172 -24.438 1 97.12 171 VAL B O 1
ATOM 3647 N N . GLY B 1 172 ? -7.852 -29.172 -24.094 1 96.69 172 GLY B N 1
ATOM 3648 C CA . GLY B 1 172 ? -7.801 -27.875 -23.422 1 96.69 172 GLY B CA 1
ATOM 3649 C C . GLY B 1 172 ? -6.938 -27.875 -22.188 1 96.69 172 GLY B C 1
ATOM 3650 O O . GLY B 1 172 ? -6.117 -26.984 -21.984 1 96.69 172 GLY B O 1
ATOM 3651 N N . SER B 1 173 ? -7.176 -28.875 -21.406 1 97.12 173 SER B N 1
ATOM 3652 C CA . SER B 1 173 ? -6.387 -28.984 -20.172 1 97.12 173 SER B CA 1
ATOM 3653 C C . SER B 1 173 ? -4.906 -29.156 -20.484 1 97.12 173 SER B C 1
ATOM 3655 O O . SER B 1 173 ? -4.051 -28.609 -19.781 1 97.12 173 SER B O 1
ATOM 3657 N N . MET B 1 174 ? -4.645 -29.906 -21.516 1 97.62 174 MET B N 1
ATOM 3658 C CA . MET B 1 174 ? -3.266 -30.156 -21.922 1 97.62 174 MET B CA 1
ATOM 3659 C C . MET B 1 174 ? -2.58 -28.859 -22.328 1 97.62 174 MET B C 1
ATOM 3661 O O . MET B 1 174 ? -1.476 -28.562 -21.875 1 97.62 174 MET B O 1
ATOM 3665 N N . ILE B 1 175 ? -3.191 -28.094 -23.094 1 97.31 175 ILE B N 1
ATOM 3666 C CA . ILE B 1 175 ? -2.625 -26.875 -23.641 1 97.31 175 ILE B CA 1
ATOM 3667 C C . ILE B 1 175 ? -2.436 -25.844 -22.531 1 97.31 175 ILE B C 1
ATOM 3669 O O . ILE B 1 175 ? -1.37 -25.234 -22.406 1 97.31 175 ILE B O 1
ATOM 3673 N N . MET B 1 176 ? -3.449 -25.688 -21.75 1 97.25 176 MET B N 1
ATOM 3674 C CA . MET B 1 176 ? -3.395 -24.672 -20.688 1 97.25 176 MET B CA 1
ATOM 3675 C C . MET B 1 176 ? -2.342 -25.031 -19.656 1 97.25 176 MET B C 1
ATOM 3677 O O . MET B 1 176 ? -1.66 -24.156 -19.125 1 97.25 176 MET B O 1
ATOM 3681 N N . SER B 1 177 ? -2.273 -26.234 -19.359 1 98 177 SER B N 1
ATOM 3682 C CA . SER B 1 177 ? -1.261 -26.703 -18.422 1 98 177 SER B CA 1
ATOM 3683 C C . SER B 1 177 ? 0.145 -26.406 -18.938 1 98 177 SER B C 1
ATOM 3685 O O . SER B 1 177 ? 0.983 -25.891 -18.188 1 98 177 SER B O 1
ATOM 3687 N N . VAL B 1 178 ? 0.399 -26.688 -20.172 1 97.25 178 VAL B N 1
ATOM 3688 C CA . VAL B 1 178 ? 1.713 -26.484 -20.766 1 97.25 178 VAL B CA 1
ATOM 3689 C C . VAL B 1 178 ? 2.012 -24.984 -20.828 1 97.25 178 VAL B C 1
ATOM 3691 O O . VAL B 1 178 ? 3.131 -24.547 -20.547 1 97.25 178 VAL B O 1
ATOM 3694 N N . LEU B 1 179 ? 1.037 -24.266 -21.172 1 96.31 179 LEU B N 1
ATOM 3695 C CA . LEU B 1 179 ? 1.208 -22.812 -21.266 1 96.31 179 LEU B CA 1
ATOM 3696 C C . LEU B 1 179 ? 1.594 -22.219 -19.906 1 96.31 179 LEU B C 1
ATOM 3698 O O . LEU B 1 179 ? 2.473 -21.359 -19.828 1 96.31 179 LEU B O 1
ATOM 3702 N N . PHE B 1 180 ? 0.96 -22.656 -18.906 1 96.69 180 PHE B N 1
ATOM 3703 C CA . PHE B 1 180 ? 1.229 -22.109 -17.578 1 96.69 180 PHE B CA 1
ATOM 3704 C C . PHE B 1 180 ? 2.518 -22.688 -17 1 96.69 180 PHE B C 1
ATOM 3706 O O . PHE B 1 180 ? 3.18 -22.031 -16.188 1 96.69 180 PHE B O 1
ATOM 3713 N N . ALA B 1 181 ? 2.857 -23.875 -17.438 1 96.19 181 ALA B N 1
ATOM 3714 C CA . ALA B 1 181 ? 4.18 -24.391 -17.094 1 96.19 181 ALA B CA 1
ATOM 3715 C C . ALA B 1 181 ? 5.281 -23.516 -17.688 1 96.19 181 ALA B C 1
ATOM 3717 O O . ALA B 1 181 ? 6.27 -23.219 -17 1 96.19 181 ALA B O 1
ATOM 3718 N N . ILE B 1 182 ? 5.043 -23.078 -18.875 1 93.81 182 ILE B N 1
ATOM 3719 C CA . ILE B 1 182 ? 5.996 -22.203 -19.547 1 93.81 182 ILE B CA 1
ATOM 3720 C C . ILE B 1 182 ? 5.988 -20.828 -18.891 1 93.81 182 ILE B C 1
ATOM 3722 O O . ILE B 1 182 ? 7.047 -20.219 -18.688 1 93.81 182 ILE B O 1
ATOM 3726 N N . ALA B 1 183 ? 4.812 -20.375 -18.609 1 92.31 183 ALA B N 1
ATOM 3727 C CA . ALA B 1 183 ? 4.688 -19.062 -17.984 1 92.31 183 ALA B CA 1
ATOM 3728 C C . ALA B 1 183 ? 5.414 -19.031 -16.641 1 92.31 183 ALA B C 1
ATOM 3730 O O . ALA B 1 183 ? 6.047 -18.031 -16.297 1 92.31 183 ALA B O 1
ATOM 3731 N N . LEU B 1 184 ? 5.281 -20.047 -15.906 1 91.62 184 LEU B N 1
ATOM 3732 C CA . LEU B 1 184 ? 5.941 -20.141 -14.602 1 91.62 184 LEU B CA 1
ATOM 3733 C C . LEU B 1 184 ? 7.453 -20.016 -14.75 1 91.62 184 LEU B C 1
ATOM 3735 O O . LEU B 1 184 ? 8.117 -19.406 -13.906 1 91.62 184 LEU B O 1
ATOM 3739 N N . MET B 1 185 ? 7.969 -20.578 -15.828 1 90.06 185 MET B N 1
ATOM 3740 C CA . MET B 1 185 ? 9.414 -20.609 -16.047 1 90.06 185 MET B CA 1
ATOM 3741 C C . MET B 1 185 ? 9.875 -19.375 -16.828 1 90.06 185 MET B C 1
ATOM 3743 O O . MET B 1 185 ? 11.055 -19.266 -17.156 1 90.06 185 MET B O 1
ATOM 3747 N N . SER B 1 186 ? 9.047 -18.469 -17.125 1 84.12 186 SER B N 1
ATOM 3748 C CA . SER B 1 186 ? 9.352 -17.234 -17.828 1 84.12 186 SER B CA 1
ATOM 3749 C C . SER B 1 186 ? 9.367 -16.047 -16.859 1 84.12 186 SER B C 1
ATOM 3751 O O . SER B 1 186 ? 9.055 -16.188 -15.672 1 84.12 186 SER B O 1
ATOM 3753 N N . PRO B 1 187 ? 9.836 -14.961 -17.375 1 79.25 187 PRO B N 1
ATOM 3754 C CA . PRO B 1 187 ? 9.836 -13.773 -16.516 1 79.25 187 PRO B CA 1
ATOM 3755 C C . PRO B 1 187 ? 8.43 -13.258 -16.219 1 79.25 187 PRO B C 1
ATOM 3757 O O . PRO B 1 187 ? 8.258 -12.359 -15.391 1 79.25 187 PRO B O 1
ATOM 3760 N N . LEU B 1 188 ? 7.457 -13.875 -16.75 1 81.44 188 LEU B N 1
ATOM 3761 C CA . LEU B 1 188 ? 6.07 -13.531 -16.469 1 81.44 188 LEU B CA 1
ATOM 3762 C C . LEU B 1 188 ? 5.621 -14.156 -15.148 1 81.44 188 LEU B C 1
ATOM 3764 O O . LEU B 1 188 ? 6.242 -15.102 -14.664 1 81.44 188 LEU B O 1
ATOM 3768 N N . SER B 1 189 ? 4.688 -13.547 -14.523 1 85.25 189 SER B N 1
ATOM 3769 C CA . SER B 1 189 ? 4.113 -14.117 -13.305 1 85.25 189 SER B CA 1
ATOM 3770 C C . SER B 1 189 ? 2.871 -14.945 -13.617 1 85.25 189 SER B C 1
ATOM 3772 O O . SER B 1 189 ? 1.812 -14.391 -13.922 1 85.25 189 SER B O 1
ATOM 3774 N N . SER B 1 190 ? 3.094 -16.25 -13.539 1 91.19 190 SER B N 1
ATOM 3775 C CA . SER B 1 190 ? 1.965 -17.141 -13.773 1 91.19 190 SER B CA 1
ATOM 3776 C C . SER B 1 190 ? 0.846 -16.906 -12.773 1 91.19 190 SER B C 1
ATOM 3778 O O . SER B 1 190 ? -0.334 -17.047 -13.102 1 91.19 190 SER B O 1
ATOM 3780 N N . ALA B 1 191 ? 1.221 -16.547 -11.562 1 89.81 191 ALA B N 1
ATOM 3781 C CA . ALA B 1 191 ? 0.223 -16.234 -10.539 1 89.81 191 ALA B CA 1
ATOM 3782 C C . ALA B 1 191 ? -0.603 -15.016 -10.922 1 89.81 191 ALA B C 1
ATOM 3784 O O . ALA B 1 191 ? -1.828 -15.016 -10.789 1 89.81 191 ALA B O 1
ATOM 3785 N N . ALA B 1 192 ? 0.079 -14.023 -11.398 1 88 192 ALA B N 1
ATOM 3786 C CA . ALA B 1 192 ? -0.609 -12.805 -11.836 1 88 192 ALA B CA 1
ATOM 3787 C C . ALA B 1 192 ? -1.573 -13.102 -12.977 1 88 192 ALA B C 1
ATOM 3789 O O . ALA B 1 192 ? -2.695 -12.594 -13 1 88 192 ALA B O 1
ATOM 3790 N N . LEU B 1 193 ? -1.112 -13.953 -13.898 1 91 193 LEU B N 1
ATOM 3791 C CA . LEU B 1 193 ? -1.914 -14.289 -15.07 1 91 193 LEU B CA 1
ATOM 3792 C C . LEU B 1 193 ? -3.145 -15.102 -14.672 1 91 193 LEU B C 1
ATOM 3794 O O . LEU B 1 193 ? -4.234 -14.883 -15.211 1 91 193 LEU B O 1
ATOM 3798 N N . SER B 1 194 ? -2.912 -16 -13.805 1 94.38 194 SER B N 1
ATOM 3799 C CA . SER B 1 194 ? -4.016 -16.828 -13.344 1 94.38 194 SER B CA 1
ATOM 3800 C C . SER B 1 194 ? -5.105 -15.992 -12.688 1 94.38 194 SER B C 1
ATOM 3802 O O . SER B 1 194 ? -6.293 -16.188 -12.953 1 94.38 194 SER B O 1
ATOM 3804 N N . ILE B 1 195 ? -4.707 -15.078 -11.906 1 90.81 195 ILE B N 1
ATOM 3805 C CA . ILE B 1 195 ? -5.668 -14.211 -11.234 1 90.81 195 ILE B CA 1
ATOM 3806 C C . ILE B 1 195 ? -6.34 -13.297 -12.25 1 90.81 195 ILE B C 1
ATOM 3808 O O . ILE B 1 195 ? -7.555 -13.086 -12.203 1 90.81 195 ILE B O 1
ATOM 3812 N N . ALA B 1 196 ? -5.582 -12.797 -13.141 1 90.38 196 ALA B N 1
ATOM 3813 C CA . ALA B 1 196 ? -6.09 -11.852 -14.133 1 90.38 196 ALA B CA 1
ATOM 3814 C C . ALA B 1 196 ? -7.137 -12.508 -15.031 1 90.38 196 ALA B C 1
ATOM 3816 O O . ALA B 1 196 ? -8.156 -11.898 -15.352 1 90.38 196 ALA B O 1
ATOM 3817 N N . LEU B 1 197 ? -6.918 -13.742 -15.422 1 92.25 197 LEU B N 1
ATOM 3818 C CA . LEU B 1 197 ? -7.801 -14.406 -16.375 1 92.25 197 LEU B CA 1
ATOM 3819 C C . LEU B 1 197 ? -9.008 -15.016 -15.664 1 92.25 197 LEU B C 1
ATOM 3821 O O . LEU B 1 197 ? -10.078 -15.141 -16.25 1 92.25 197 LEU B O 1
ATOM 3825 N N . ALA B 1 198 ? -8.758 -15.336 -14.398 1 92.56 198 ALA B N 1
ATOM 3826 C CA . ALA B 1 198 ? -9.844 -15.867 -13.578 1 92.56 198 ALA B CA 1
ATOM 3827 C C . ALA B 1 198 ? -10.664 -16.891 -14.359 1 92.56 198 ALA B C 1
ATOM 3829 O O . ALA B 1 198 ? -11.891 -16.766 -14.469 1 92.56 198 ALA B O 1
ATOM 3830 N N . LEU B 1 199 ? -10.055 -17.969 -14.797 1 95.25 199 LEU B N 1
ATOM 3831 C CA . LEU B 1 199 ? -10.703 -18.969 -15.633 1 95.25 199 LEU B CA 1
ATOM 3832 C C . LEU B 1 199 ? -11.586 -19.891 -14.797 1 95.25 199 LEU B C 1
ATOM 3834 O O . LEU B 1 199 ? -11.719 -19.703 -13.586 1 95.25 199 LEU B O 1
ATOM 3838 N N . SER B 1 200 ? -12.258 -20.781 -15.484 1 96.12 200 SER B N 1
ATOM 3839 C CA . SER B 1 200 ? -13.156 -21.703 -14.805 1 96.12 200 SER B CA 1
ATOM 3840 C C . SER B 1 200 ? -12.391 -22.625 -13.859 1 96.12 200 SER B C 1
ATOM 3842 O O . SER B 1 200 ? -11.188 -22.828 -14.023 1 96.12 200 SER B O 1
ATOM 3844 N N . PRO B 1 201 ? -13.008 -23.156 -12.891 1 96.5 201 PRO B N 1
ATOM 3845 C CA . PRO B 1 201 ? -12.344 -24.016 -11.906 1 96.5 201 PRO B CA 1
ATOM 3846 C C . PRO B 1 201 ? -11.617 -25.188 -12.547 1 96.5 201 PRO B C 1
ATOM 3848 O O . PRO B 1 201 ? -10.523 -25.562 -12.109 1 96.5 201 PRO B O 1
ATOM 3851 N N . LEU B 1 202 ? -12.227 -25.75 -13.508 1 96.44 202 LEU B N 1
ATOM 3852 C CA . LEU B 1 202 ? -11.602 -26.875 -14.195 1 96.44 202 LEU B CA 1
ATOM 3853 C C . LEU B 1 202 ? -10.305 -26.453 -14.867 1 96.44 202 LEU B C 1
ATOM 3855 O O . LEU B 1 202 ? -9.297 -27.156 -14.781 1 96.44 202 LEU B O 1
ATOM 3859 N N . VAL B 1 203 ? -10.352 -25.312 -15.531 1 97.19 203 VAL B N 1
ATOM 3860 C CA . VAL B 1 203 ? -9.172 -24.812 -16.219 1 97.19 203 VAL B CA 1
ATOM 3861 C C . VAL B 1 203 ? -8.094 -24.438 -15.203 1 97.19 203 VAL B C 1
ATOM 3863 O O . VAL B 1 203 ? -6.914 -24.734 -15.391 1 97.19 203 VAL B O 1
ATOM 3866 N N . ASN B 1 204 ? -8.523 -23.844 -14.117 1 97.75 204 ASN B N 1
ATOM 3867 C CA . ASN B 1 204 ? -7.582 -23.484 -13.062 1 97.75 204 ASN B CA 1
ATOM 3868 C C . ASN B 1 204 ? -6.914 -24.734 -12.469 1 97.75 204 ASN B C 1
ATOM 3870 O O . ASN B 1 204 ? -5.75 -24.672 -12.062 1 97.75 204 ASN B O 1
ATOM 3874 N N . GLY B 1 205 ? -7.711 -25.766 -12.398 1 97.75 205 GLY B N 1
ATOM 3875 C CA . GLY B 1 205 ? -7.117 -27.031 -11.969 1 97.75 205 GLY B CA 1
ATOM 3876 C C . GLY B 1 205 ? -5.992 -27.5 -12.883 1 97.75 205 GLY B C 1
ATOM 3877 O O . GLY B 1 205 ? -4.961 -27.969 -12.406 1 97.75 205 GLY B O 1
ATOM 3878 N N . ALA B 1 206 ? -6.203 -27.359 -14.133 1 97.94 206 ALA B N 1
ATOM 3879 C CA . ALA B 1 206 ? -5.188 -27.734 -15.109 1 97.94 206 ALA B CA 1
ATOM 3880 C C . ALA B 1 206 ? -3.941 -26.875 -14.969 1 97.94 206 ALA B C 1
ATOM 3882 O O . ALA B 1 206 ? -2.816 -27.375 -15.062 1 97.94 206 ALA B O 1
ATOM 3883 N N . LEU B 1 207 ? -4.172 -25.562 -14.781 1 98.06 207 LEU B N 1
ATOM 3884 C CA . LEU B 1 207 ? -3.059 -24.641 -14.586 1 98.06 207 LEU B CA 1
ATOM 3885 C C . LEU B 1 207 ? -2.207 -25.062 -13.391 1 98.06 207 LEU B C 1
ATOM 3887 O O . LEU B 1 207 ? -0.976 -25.078 -13.477 1 98.06 207 LEU B O 1
ATOM 3891 N N . LEU B 1 208 ? -2.883 -25.391 -12.344 1 98.19 208 LEU B N 1
ATOM 3892 C CA . LEU B 1 208 ? -2.207 -25.734 -11.094 1 98.19 208 LEU B CA 1
ATOM 3893 C C . LEU B 1 208 ? -1.367 -27 -11.258 1 98.19 208 LEU B C 1
ATOM 3895 O O . LEU B 1 208 ? -0.25 -27.078 -10.742 1 98.19 208 LEU B O 1
ATOM 3899 N N . ILE B 1 209 ? -1.889 -27.969 -11.945 1 98.19 209 ILE B N 1
ATOM 3900 C CA . ILE B 1 209 ? -1.148 -29.203 -12.18 1 98.19 209 ILE B CA 1
ATOM 3901 C C . ILE B 1 209 ? 0.084 -28.922 -13.031 1 98.19 209 ILE B C 1
ATOM 3903 O O . ILE B 1 209 ? 1.174 -29.422 -12.758 1 98.19 209 ILE B O 1
ATOM 3907 N N . GLY B 1 210 ? -0.066 -28.141 -14.023 1 97.5 210 GLY B N 1
ATOM 3908 C CA . GLY B 1 210 ? 1.051 -27.766 -14.875 1 97.5 210 GLY B CA 1
ATOM 3909 C C . GLY B 1 210 ? 2.16 -27.047 -14.125 1 97.5 210 GLY B C 1
ATOM 3910 O O . GLY B 1 210 ? 3.342 -27.344 -14.328 1 97.5 210 GLY B O 1
ATOM 3911 N N . THR B 1 211 ? 1.771 -26.156 -13.344 1 96.75 211 THR B N 1
ATOM 3912 C CA . THR B 1 211 ? 2.766 -25.391 -12.602 1 96.75 211 THR B CA 1
ATOM 3913 C C . THR B 1 211 ? 3.389 -26.234 -11.5 1 96.75 211 THR B C 1
ATOM 3915 O O . THR B 1 211 ? 4.598 -26.188 -11.273 1 96.75 211 THR B O 1
ATOM 3918 N N . THR B 1 212 ? 2.607 -27 -10.828 1 97.5 212 THR B N 1
ATOM 3919 C CA . THR B 1 212 ? 3.113 -27.859 -9.766 1 97.5 212 THR B CA 1
ATOM 3920 C C . THR B 1 212 ? 4.117 -28.859 -10.32 1 97.5 212 THR B C 1
ATOM 3922 O O . THR B 1 212 ? 5.129 -29.156 -9.672 1 97.5 212 THR B O 1
ATOM 3925 N N . SER B 1 213 ? 3.83 -29.406 -11.453 1 96.94 213 SER B N 1
ATOM 3926 C CA . SER B 1 213 ? 4.703 -30.406 -12.055 1 96.94 213 SER B CA 1
ATOM 3927 C C . SER B 1 213 ? 6.102 -29.844 -12.289 1 96.94 213 SER B C 1
ATOM 3929 O O . SER B 1 213 ? 7.094 -30.562 -12.195 1 96.94 213 SER B O 1
ATOM 3931 N N . GLN B 1 214 ? 6.191 -28.547 -12.555 1 95.75 214 GLN B N 1
ATOM 3932 C CA . GLN B 1 214 ? 7.496 -27.938 -12.781 1 95.75 214 GLN B CA 1
ATOM 3933 C C . GLN B 1 214 ? 8.32 -27.906 -11.5 1 95.75 214 GLN B C 1
ATOM 3935 O O . GLN B 1 214 ? 9.531 -28.125 -11.531 1 95.75 214 GLN B O 1
ATOM 3940 N N . PHE B 1 215 ? 7.711 -27.656 -10.391 1 95.56 215 PHE B N 1
ATOM 3941 C CA . PHE B 1 215 ? 8.398 -27.625 -9.109 1 95.56 215 PHE B CA 1
ATOM 3942 C C . PHE B 1 215 ? 9.055 -28.969 -8.805 1 95.56 215 PHE B C 1
ATOM 3944 O O . PHE B 1 215 ? 10.242 -29.016 -8.477 1 95.56 215 PHE B O 1
ATOM 3951 N N . PHE B 1 216 ? 8.375 -29.984 -8.992 1 95.88 216 PHE B N 1
ATOM 3952 C CA . PHE B 1 216 ? 8.852 -31.312 -8.617 1 95.88 216 PHE B CA 1
ATOM 3953 C C . PHE B 1 216 ? 9.773 -31.891 -9.688 1 95.88 216 PHE B C 1
ATOM 3955 O O . PHE B 1 216 ? 10.789 -32.5 -9.375 1 95.88 216 PHE B O 1
ATOM 3962 N N . ALA B 1 217 ? 9.43 -31.672 -10.898 1 93.69 217 ALA B N 1
ATOM 3963 C CA . ALA B 1 217 ? 10.25 -32.188 -11.984 1 93.69 217 ALA B CA 1
ATOM 3964 C C . ALA B 1 217 ? 11.664 -31.625 -11.938 1 93.69 217 ALA B C 1
ATOM 3966 O O . ALA B 1 217 ? 12.641 -32.375 -11.961 1 93.69 217 ALA B O 1
ATOM 3967 N N . TYR B 1 218 ? 11.766 -30.375 -11.812 1 92.31 218 TYR B N 1
ATOM 3968 C CA . TYR B 1 218 ? 13.094 -29.75 -11.82 1 92.31 218 TYR B CA 1
ATOM 3969 C C . TYR B 1 218 ? 13.844 -30.047 -10.531 1 92.31 218 TYR B C 1
ATOM 3971 O O . TYR B 1 218 ? 15.055 -30.266 -10.547 1 92.31 218 TYR B O 1
ATOM 3979 N N . ALA B 1 219 ? 13.164 -30 -9.43 1 92.19 219 ALA B N 1
ATOM 3980 C CA . ALA B 1 219 ? 13.812 -30.25 -8.141 1 92.19 219 ALA B CA 1
ATOM 3981 C C . ALA B 1 219 ? 14.391 -31.656 -8.078 1 92.19 219 ALA B C 1
ATOM 3983 O O . ALA B 1 219 ? 15.531 -31.844 -7.645 1 92.19 219 ALA B O 1
ATOM 3984 N N . PHE B 1 220 ? 13.688 -32.656 -8.531 1 91.56 220 PHE B N 1
ATOM 3985 C CA . PHE B 1 220 ? 14.117 -34.031 -8.375 1 91.56 220 PHE B CA 1
ATOM 3986 C C . PHE B 1 220 ? 15.07 -34.438 -9.484 1 91.56 220 PHE B C 1
ATOM 3988 O O . PHE B 1 220 ? 15.961 -35.25 -9.281 1 91.56 220 PHE B O 1
ATOM 3995 N N . VAL B 1 221 ? 14.883 -33.875 -10.625 1 84.88 221 VAL B N 1
ATOM 3996 C CA . VAL B 1 221 ? 15.797 -34.188 -11.719 1 84.88 221 VAL B CA 1
ATOM 3997 C C . VAL B 1 221 ? 17.156 -33.562 -11.461 1 84.88 221 VAL B C 1
ATOM 3999 O O . VAL B 1 221 ? 18.188 -34.094 -11.859 1 84.88 221 VAL B O 1
ATOM 4002 N N . SER B 1 222 ? 17.156 -32.438 -10.766 1 85.19 222 SER B N 1
ATOM 4003 C CA . SER B 1 222 ? 18.406 -31.75 -10.508 1 85.19 222 SER B CA 1
ATOM 4004 C C . SER B 1 222 ? 18.953 -32.094 -9.125 1 85.19 222 SER B C 1
ATOM 4006 O O . SER B 1 222 ? 19.812 -31.391 -8.594 1 85.19 222 SER B O 1
ATOM 4008 N N . TRP B 1 223 ? 18.422 -33.094 -8.516 1 85.38 223 TRP B N 1
ATOM 4009 C CA . TRP B 1 223 ? 18.766 -33.438 -7.141 1 85.38 223 TRP B CA 1
ATOM 4010 C C . TRP B 1 223 ? 20.25 -33.75 -7.02 1 85.38 223 TRP B C 1
ATOM 4012 O O . TRP B 1 223 ? 20.875 -33.5 -5.988 1 85.38 223 TRP B O 1
ATOM 4022 N N . ARG B 1 224 ? 20.875 -34.25 -8.023 1 81.25 224 ARG B N 1
ATOM 4023 C CA . ARG B 1 224 ? 22.281 -34.625 -7.984 1 81.25 224 ARG B CA 1
ATOM 4024 C C . ARG B 1 224 ? 23.188 -33.438 -8.242 1 81.25 224 ARG B C 1
ATOM 4026 O O . ARG B 1 224 ? 24.344 -33.438 -7.824 1 81.25 224 ARG B O 1
ATOM 4033 N N . ASP B 1 225 ? 22.672 -32.5 -8.828 1 85 225 ASP B N 1
ATOM 4034 C CA . ASP B 1 225 ? 23.484 -31.344 -9.242 1 85 225 ASP B CA 1
ATOM 4035 C C . ASP B 1 225 ? 23.438 -30.234 -8.188 1 85 225 ASP B C 1
ATOM 4037 O O . ASP B 1 225 ? 24.281 -29.328 -8.203 1 85 225 ASP B O 1
ATOM 4041 N N . ASN B 1 226 ? 22.516 -30.312 -7.234 1 85.75 226 ASN B N 1
ATOM 4042 C CA . ASN B 1 226 ? 22.297 -29.172 -6.34 1 85.75 226 ASN B CA 1
ATOM 4043 C C . ASN B 1 226 ? 22.375 -29.594 -4.875 1 85.75 226 ASN B C 1
ATOM 4045 O O . ASN B 1 226 ? 22.219 -30.781 -4.559 1 85.75 226 ASN B O 1
ATOM 4049 N N . ASP B 1 227 ? 22.688 -28.688 -4.008 1 85.69 227 ASP B N 1
ATOM 4050 C CA . ASP B 1 227 ? 22.688 -28.938 -2.566 1 85.69 227 ASP B CA 1
ATOM 4051 C C . ASP B 1 227 ? 21.266 -28.859 -2 1 85.69 227 ASP B C 1
ATOM 4053 O O . ASP B 1 227 ? 20.297 -28.656 -2.742 1 85.69 227 ASP B O 1
ATOM 4057 N N . MET B 1 228 ? 21.125 -29.125 -0.772 1 86.56 228 MET B N 1
ATOM 4058 C CA . MET B 1 228 ? 19.828 -29.172 -0.119 1 86.56 228 MET B CA 1
ATOM 4059 C C . MET B 1 228 ? 19.125 -27.812 -0.216 1 86.56 228 MET B C 1
ATOM 4061 O O . MET B 1 228 ? 17.891 -27.75 -0.327 1 86.56 228 MET B O 1
ATOM 4065 N N . GLY B 1 229 ? 19.891 -26.75 -0.225 1 82.25 229 GLY B N 1
ATOM 4066 C CA . GLY B 1 229 ? 19.312 -25.422 -0.381 1 82.25 229 GLY B CA 1
ATOM 4067 C C . GLY B 1 229 ? 18.688 -25.203 -1.746 1 82.25 229 GLY B C 1
ATOM 4068 O O . GLY B 1 229 ? 17.594 -24.656 -1.851 1 82.25 229 GLY B O 1
ATOM 4069 N N . GLY B 1 230 ? 19.453 -25.562 -2.668 1 85 230 GLY B N 1
ATOM 4070 C CA . GLY B 1 230 ? 18.938 -25.453 -4.023 1 85 230 GLY B CA 1
ATOM 4071 C C . GLY B 1 230 ? 17.734 -26.344 -4.266 1 85 230 GLY B C 1
ATOM 4072 O O . GLY B 1 230 ? 16.781 -25.938 -4.941 1 85 230 GLY B O 1
ATOM 4073 N N . PHE B 1 231 ? 17.844 -27.547 -3.721 1 91.19 231 PHE B N 1
ATOM 4074 C CA . PHE B 1 231 ? 16.75 -28.5 -3.867 1 91.19 231 PHE B CA 1
ATOM 4075 C C . PHE B 1 231 ? 15.469 -27.969 -3.229 1 91.19 231 PHE B C 1
ATOM 4077 O O . PHE B 1 231 ? 14.414 -27.938 -3.869 1 91.19 231 PHE B O 1
ATOM 4084 N N . LEU B 1 232 ? 15.57 -27.469 -2.051 1 90.31 232 LEU B N 1
ATOM 4085 C CA . LEU B 1 232 ? 14.406 -26.969 -1.335 1 90.31 232 LEU B CA 1
ATOM 4086 C C . LEU B 1 232 ? 13.93 -25.656 -1.938 1 90.31 232 LEU B C 1
ATOM 4088 O O . LEU B 1 232 ? 12.727 -25.359 -1.947 1 90.31 232 LEU B O 1
ATOM 4092 N N . GLY B 1 233 ? 14.883 -24.906 -2.385 1 89.12 2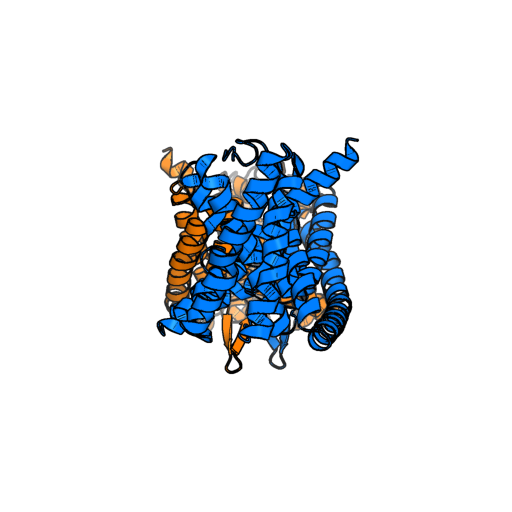33 GLY B N 1
ATOM 4093 C CA . GLY B 1 233 ? 14.516 -23.656 -3.033 1 89.12 233 GLY B CA 1
ATOM 4094 C C . GLY B 1 233 ? 13.633 -23.859 -4.25 1 89.12 233 GLY B C 1
ATOM 4095 O O . GLY B 1 233 ? 12.641 -23.141 -4.422 1 89.12 233 GLY B O 1
ATOM 4096 N N . GLN B 1 234 ? 13.984 -24.844 -4.992 1 90.5 234 GLN B N 1
ATOM 4097 C CA . GLN B 1 234 ? 13.203 -25.125 -6.191 1 90.5 234 GLN B CA 1
ATOM 4098 C C . GLN B 1 234 ? 11.867 -25.766 -5.836 1 90.5 234 GLN B C 1
ATOM 4100 O O . GLN B 1 234 ? 10.844 -25.484 -6.461 1 90.5 234 GLN B O 1
ATOM 4105 N N . LEU B 1 235 ? 11.859 -26.609 -4.848 1 91.75 235 LEU B N 1
ATOM 4106 C CA . LEU B 1 235 ? 10.688 -27.406 -4.496 1 91.75 235 LEU B CA 1
ATOM 4107 C C . LEU B 1 235 ? 9.641 -26.547 -3.783 1 91.75 235 LEU B C 1
ATOM 4109 O O . LEU B 1 235 ? 8.445 -26.734 -3.992 1 91.75 235 LEU B O 1
ATOM 4113 N N . ILE B 1 236 ? 10.109 -25.578 -3.02 1 90.88 236 ILE B N 1
ATOM 4114 C CA . ILE B 1 236 ? 9.188 -24.922 -2.102 1 90.88 236 ILE B CA 1
ATOM 4115 C C . ILE B 1 236 ? 9.039 -23.453 -2.486 1 90.88 236 ILE B C 1
ATOM 4117 O O . ILE B 1 236 ? 7.98 -22.844 -2.281 1 90.88 236 ILE B O 1
ATOM 4121 N N . VAL B 1 237 ? 10.102 -22.875 -3.049 1 87.06 237 VAL B N 1
ATOM 4122 C CA . VAL B 1 237 ? 10.062 -21.438 -3.312 1 87.06 237 VAL B CA 1
ATOM 4123 C C . VAL B 1 237 ? 9.648 -21.188 -4.762 1 87.06 237 VAL B C 1
ATOM 4125 O O . VAL B 1 237 ? 8.578 -20.625 -5.016 1 87.06 237 VAL B O 1
ATOM 4128 N N . THR B 1 238 ? 10.5 -21.609 -5.664 1 87.31 238 THR B N 1
ATOM 4129 C CA . THR B 1 238 ? 10.172 -21.359 -7.062 1 87.31 238 THR B CA 1
ATOM 4130 C C . THR B 1 238 ? 11.039 -22.219 -7.98 1 87.31 238 THR B C 1
ATOM 4132 O O . THR B 1 238 ? 12.227 -22.406 -7.723 1 87.31 238 THR B O 1
ATOM 4135 N N . ALA B 1 239 ? 10.32 -22.703 -8.953 1 90.06 239 ALA B N 1
ATOM 4136 C CA . ALA B 1 239 ? 11.039 -23.469 -9.969 1 90.06 239 ALA B CA 1
ATOM 4137 C C . ALA B 1 239 ? 11.812 -22.547 -10.898 1 90.06 239 ALA B C 1
ATOM 4139 O O . ALA B 1 239 ? 12.711 -22.984 -11.625 1 90.06 239 ALA B O 1
ATOM 4140 N N . LYS B 1 240 ? 11.578 -21.328 -10.828 1 85.25 240 LYS B N 1
ATOM 4141 C CA . LYS B 1 240 ? 12.188 -20.328 -11.695 1 85.25 240 LYS B CA 1
ATOM 4142 C C . LYS B 1 240 ? 13.695 -20.25 -11.469 1 85.25 240 LYS B C 1
ATOM 4144 O O . LYS B 1 240 ? 14.43 -19.703 -12.297 1 85.25 240 LYS B O 1
ATOM 4149 N N . LEU B 1 241 ? 14.18 -20.781 -10.414 1 83.69 241 LEU B N 1
ATOM 4150 C CA . LEU B 1 241 ? 15.609 -20.797 -10.133 1 83.69 241 LEU B CA 1
ATOM 4151 C C . LEU B 1 241 ? 16.391 -21.453 -11.258 1 83.69 241 LEU B C 1
ATOM 4153 O O . LEU B 1 241 ? 17.578 -21.188 -11.445 1 83.69 241 LEU B O 1
ATOM 4157 N N . GLN B 1 242 ? 15.719 -22.188 -12.023 1 87.06 242 GLN B N 1
ATOM 4158 C CA . GLN B 1 242 ? 16.359 -22.922 -13.102 1 87.06 242 GLN B CA 1
ATOM 4159 C C . GLN B 1 242 ? 16.312 -22.141 -14.414 1 87.06 242 GLN B C 1
ATOM 4161 O O . GLN B 1 242 ? 16.859 -22.594 -15.43 1 87.06 242 GLN B O 1
ATOM 4166 N N . LEU B 1 243 ? 15.82 -20.953 -14.352 1 84.12 243 LEU B N 1
ATOM 4167 C CA . LEU B 1 243 ? 15.609 -20.188 -15.57 1 84.12 243 LEU B CA 1
ATOM 4168 C C . LEU B 1 243 ? 16.938 -19.953 -16.297 1 84.12 243 LEU B C 1
ATOM 4170 O O . LEU B 1 243 ? 17 -20.094 -17.516 1 84.12 243 LEU B O 1
ATOM 4174 N N . PRO B 1 244 ? 17.984 -19.625 -15.641 1 83.31 244 PRO B N 1
ATOM 4175 C CA . PRO B 1 244 ? 19.25 -19.422 -16.359 1 83.31 244 PRO B CA 1
ATOM 4176 C C . PRO B 1 244 ? 19.719 -20.688 -17.078 1 83.31 244 PRO B C 1
ATOM 4178 O O . PRO B 1 244 ? 20.266 -20.609 -18.172 1 83.31 244 PRO B O 1
ATOM 4181 N N . ASN B 1 245 ? 19.5 -21.766 -16.469 1 86.81 245 ASN B N 1
ATOM 4182 C CA . ASN B 1 245 ? 19.891 -23.031 -17.062 1 86.81 245 ASN B CA 1
ATOM 4183 C C . ASN B 1 245 ? 19.016 -23.375 -18.266 1 86.81 245 ASN B C 1
ATOM 4185 O O . ASN B 1 245 ? 19.484 -24 -19.219 1 86.81 245 ASN B O 1
ATOM 4189 N N . LEU B 1 246 ? 17.766 -22.969 -18.125 1 87.25 246 LEU B N 1
ATOM 4190 C CA . LEU B 1 246 ? 16.844 -23.219 -19.219 1 87.25 246 LEU B CA 1
ATOM 4191 C C . LEU B 1 246 ? 17.203 -22.391 -20.453 1 87.25 246 LEU B C 1
ATOM 4193 O O . LEU B 1 246 ? 16.984 -22.828 -21.578 1 87.25 246 LEU B O 1
ATOM 4197 N N . ILE B 1 247 ? 17.688 -21.281 -20.188 1 83.75 247 ILE B N 1
ATOM 4198 C CA . ILE B 1 247 ? 18.078 -20.406 -21.297 1 83.75 247 ILE B CA 1
ATOM 4199 C C . ILE B 1 247 ? 19.328 -20.969 -21.969 1 83.75 247 ILE B C 1
ATOM 4201 O O . ILE B 1 247 ? 19.453 -20.906 -23.203 1 83.75 247 ILE B O 1
ATOM 4205 N N . LYS B 1 248 ? 20.203 -21.547 -21.219 1 84.5 248 LYS B N 1
ATOM 4206 C CA . LYS B 1 248 ? 21.438 -22.125 -21.75 1 84.5 248 LYS B CA 1
ATOM 4207 C C . LYS B 1 248 ? 21.141 -23.391 -22.547 1 84.5 248 LYS B C 1
ATOM 4209 O O . LYS B 1 248 ? 21.703 -23.594 -23.625 1 84.5 248 LYS B O 1
ATOM 4214 N N . ASN B 1 249 ? 20.266 -24.188 -21.922 1 88.19 249 ASN B N 1
ATOM 4215 C CA . ASN B 1 249 ? 19.906 -25.438 -22.578 1 88.19 249 ASN B CA 1
ATOM 4216 C C . ASN B 1 249 ? 18.406 -25.688 -22.516 1 88.19 249 ASN B C 1
ATOM 4218 O O . ASN B 1 249 ? 17.906 -26.375 -21.625 1 88.19 249 ASN B O 1
ATOM 4222 N N . PRO B 1 250 ? 17.672 -25.344 -23.531 1 89.56 250 PRO B N 1
ATOM 4223 C CA . PRO B 1 250 ? 16.219 -25.484 -23.547 1 89.56 250 PRO B CA 1
ATOM 4224 C C . PRO B 1 250 ? 15.758 -26.938 -23.609 1 89.56 250 PRO B C 1
ATOM 4226 O O . PRO B 1 250 ? 14.594 -27.234 -23.344 1 89.56 250 PRO B O 1
ATOM 4229 N N . THR B 1 251 ? 16.578 -27.844 -23.891 1 89.19 251 THR B N 1
ATOM 4230 C CA . THR B 1 251 ? 16.203 -29.234 -24.016 1 89.19 251 THR B CA 1
ATOM 4231 C C . THR B 1 251 ? 15.789 -29.812 -22.656 1 89.19 251 THR B C 1
ATOM 4233 O O . THR B 1 251 ? 15.055 -30.797 -22.594 1 89.19 251 THR B O 1
ATOM 4236 N N . VAL B 1 252 ? 16.234 -29.156 -21.641 1 87.25 252 VAL B N 1
ATOM 4237 C CA . VAL B 1 252 ? 15.945 -29.656 -20.297 1 87.25 252 VAL B CA 1
ATOM 4238 C C . VAL B 1 252 ? 14.469 -29.453 -19.969 1 87.25 252 VAL B C 1
ATOM 4240 O O . VAL B 1 252 ? 13.938 -30.078 -19.062 1 87.25 252 VAL B O 1
ATOM 4243 N N . MET B 1 253 ? 13.766 -28.656 -20.797 1 92.25 253 MET B N 1
ATOM 4244 C CA . MET B 1 253 ? 12.367 -28.344 -20.516 1 92.25 253 MET B CA 1
ATOM 4245 C C . MET B 1 253 ? 11.438 -29.406 -21.109 1 92.25 253 MET B C 1
ATOM 4247 O O . MET B 1 253 ? 10.266 -29.484 -20.75 1 92.25 253 MET B O 1
ATOM 4251 N N . ILE B 1 254 ? 11.922 -30.203 -21.953 1 92.94 254 ILE B N 1
ATOM 4252 C CA . ILE B 1 254 ? 11.094 -31.156 -22.703 1 92.94 254 ILE B CA 1
ATOM 4253 C C . ILE B 1 254 ? 10.414 -32.125 -21.734 1 92.94 254 ILE B C 1
ATOM 4255 O O . ILE B 1 254 ? 9.203 -32.344 -21.812 1 92.94 254 ILE B O 1
ATOM 4259 N N . GLY B 1 255 ? 11.164 -32.719 -20.844 1 92.94 255 GLY B N 1
ATOM 4260 C CA . GLY B 1 255 ? 10.617 -33.656 -19.875 1 92.94 255 GLY B CA 1
ATOM 4261 C C . GLY B 1 255 ? 9.508 -33.094 -19.031 1 92.94 255 GLY B C 1
ATOM 4262 O O . GLY B 1 255 ? 8.383 -33.594 -19.047 1 92.94 255 GLY B O 1
ATOM 4263 N N . PRO B 1 256 ? 9.867 -31.984 -18.359 1 94.81 256 PRO B N 1
ATOM 4264 C CA . PRO B 1 256 ? 8.867 -31.375 -17.484 1 94.81 256 PRO B CA 1
ATOM 4265 C C . PRO B 1 256 ? 7.637 -30.891 -18.234 1 94.81 256 PRO B C 1
ATOM 4267 O O . PRO B 1 256 ? 6.516 -30.969 -17.734 1 94.81 256 PRO B O 1
ATOM 4270 N N . LEU B 1 257 ? 7.738 -30.391 -19.453 1 96.19 257 LEU B N 1
ATOM 4271 C CA . LEU B 1 257 ? 6.602 -29.906 -20.219 1 96.19 257 LEU B CA 1
ATOM 4272 C C . LEU B 1 257 ? 5.723 -31.062 -20.672 1 96.19 257 LEU B C 1
ATOM 4274 O O . LEU B 1 257 ? 4.492 -30.938 -20.703 1 96.19 257 LEU B O 1
ATOM 4278 N N . LEU B 1 258 ? 6.352 -32.094 -21.031 1 96.44 258 LEU B N 1
ATOM 4279 C CA . LEU B 1 258 ? 5.594 -33.281 -21.406 1 96.44 258 LEU B CA 1
ATOM 4280 C C . LEU B 1 258 ? 4.809 -33.844 -20.234 1 96.44 258 LEU B C 1
ATOM 4282 O O . LEU B 1 258 ? 3.684 -34.312 -20.391 1 96.44 258 LEU B O 1
ATOM 4286 N N . SER B 1 259 ? 5.461 -33.844 -19.125 1 96.5 259 SER B N 1
ATOM 4287 C CA . SER B 1 259 ? 4.766 -34.312 -17.922 1 96.5 259 SER B CA 1
ATOM 4288 C C . SER B 1 259 ? 3.545 -33.438 -17.625 1 96.5 259 SER B C 1
ATOM 4290 O O . SER B 1 259 ? 2.498 -33.969 -17.234 1 96.5 259 SER B O 1
ATOM 4292 N N . ALA B 1 260 ? 3.682 -32.125 -17.766 1 97.25 260 ALA B N 1
ATOM 4293 C CA . ALA B 1 260 ? 2.564 -31.219 -17.547 1 97.25 260 ALA B CA 1
ATOM 4294 C C . ALA B 1 260 ? 1.425 -31.516 -18.531 1 97.25 260 ALA B C 1
ATOM 4296 O O . ALA B 1 260 ? 0.251 -31.453 -18.156 1 97.25 260 ALA B O 1
ATOM 4297 N N . ALA B 1 261 ? 1.734 -31.812 -19.734 1 97.5 261 ALA B N 1
ATOM 4298 C CA . ALA B 1 261 ? 0.747 -32.062 -20.781 1 97.5 261 ALA B CA 1
ATOM 4299 C C . ALA B 1 261 ? -0.039 -33.344 -20.5 1 97.5 261 ALA B C 1
ATOM 4301 O O . ALA B 1 261 ? -1.252 -33.375 -20.719 1 97.5 261 ALA B O 1
ATOM 4302 N N . ILE B 1 262 ? 0.589 -34.312 -20 1 97.19 262 ILE B N 1
ATOM 4303 C CA . ILE B 1 262 ? -0.024 -35.625 -19.828 1 97.19 262 ILE B CA 1
ATOM 4304 C C . ILE B 1 262 ? -0.812 -35.656 -18.516 1 97.19 262 ILE B C 1
ATOM 4306 O O . ILE B 1 262 ? -1.911 -36.219 -18.453 1 97.19 262 ILE B O 1
ATOM 4310 N N . CYS B 1 263 ? -0.335 -35.094 -17.484 1 97.75 263 CYS B N 1
ATOM 4311 C CA . CYS B 1 263 ? -0.891 -35.25 -16.141 1 97.75 263 CYS B CA 1
ATOM 4312 C C . CYS B 1 263 ? -2.096 -34.312 -15.945 1 97.75 263 CYS B C 1
ATOM 4314 O O . CYS B 1 263 ? -2.982 -34.625 -15.141 1 97.75 263 CYS B O 1
ATOM 4316 N N . ALA B 1 264 ? -2.125 -33.219 -16.625 1 97.81 264 ALA B N 1
ATOM 4317 C CA . ALA B 1 264 ? -3.199 -32.25 -16.422 1 97.81 264 ALA B CA 1
ATOM 4318 C C . ALA B 1 264 ? -4.555 -32.844 -16.797 1 97.81 264 ALA B C 1
ATOM 4320 O O . ALA B 1 264 ? -5.504 -32.781 -16 1 97.81 264 ALA B O 1
ATOM 4321 N N . PRO B 1 265 ? -4.734 -33.469 -18.016 1 97.38 265 PRO B N 1
ATOM 4322 C CA . PRO B 1 265 ? -6.023 -34.062 -18.344 1 97.38 265 PRO B CA 1
ATOM 4323 C C . PRO B 1 265 ? -6.355 -35.25 -17.422 1 97.38 265 PRO B C 1
ATOM 4325 O O . PRO B 1 265 ? -7.531 -35.5 -17.141 1 97.38 265 PRO B O 1
ATOM 4328 N N . LEU B 1 266 ? -5.379 -35.938 -17.016 1 97.62 266 LEU B N 1
ATOM 4329 C CA . LEU B 1 266 ? -5.605 -37.031 -16.078 1 97.62 266 LEU B CA 1
ATOM 4330 C C . LEU B 1 266 ? -6.227 -36.531 -14.781 1 97.62 266 LEU B C 1
ATOM 4332 O O . LEU B 1 266 ? -7.133 -37.156 -14.227 1 97.62 266 LEU B O 1
ATOM 4336 N N . ALA B 1 267 ? -5.758 -35.469 -14.266 1 97.94 267 ALA B N 1
ATOM 4337 C CA . ALA B 1 267 ? -6.25 -34.875 -13.016 1 97.94 267 ALA B CA 1
ATOM 4338 C C . ALA B 1 267 ? -7.621 -34.25 -13.211 1 97.94 267 ALA B C 1
ATOM 4340 O O . ALA B 1 267 ? -8.531 -34.438 -12.406 1 97.94 267 ALA B O 1
ATOM 4341 N N . THR B 1 268 ? -7.777 -33.438 -14.25 1 96.75 268 THR B N 1
ATOM 4342 C CA . THR B 1 268 ? -8.992 -32.625 -14.422 1 96.75 268 THR B CA 1
ATOM 4343 C C . THR B 1 268 ? -10.133 -33.5 -14.938 1 96.75 268 THR B C 1
ATOM 4345 O O . THR B 1 268 ? -11.227 -33.531 -14.359 1 96.75 268 THR B O 1
ATOM 4348 N N . VAL B 1 269 ? -9.891 -34.219 -16.047 1 96 269 VAL B N 1
ATOM 4349 C CA . VAL B 1 269 ? -10.938 -35.031 -16.656 1 96 269 VAL B CA 1
ATOM 4350 C C . VAL B 1 269 ? -11.078 -36.344 -15.914 1 96 269 VAL B C 1
ATOM 4352 O O . VAL B 1 269 ? -12.188 -36.844 -15.719 1 96 269 VAL B O 1
ATOM 4355 N N . GLY B 1 270 ? -10.031 -36.906 -15.5 1 96.31 270 GLY B N 1
ATOM 4356 C CA . GLY B 1 270 ? -10.062 -38.188 -14.828 1 96.31 270 GLY B CA 1
ATOM 4357 C C . GLY B 1 270 ? -10.578 -38.094 -13.406 1 96.31 270 GLY B C 1
ATOM 4358 O O . GLY B 1 270 ? -11.414 -38.906 -12.992 1 96.31 270 GLY B O 1
ATOM 4359 N N . PHE B 1 271 ? -10.109 -37.156 -12.664 1 96.88 271 PHE B N 1
ATOM 4360 C CA . PHE B 1 271 ? -10.438 -37.125 -11.242 1 96.88 271 PHE B CA 1
ATOM 4361 C C . PHE B 1 271 ? -11.297 -35.906 -10.914 1 96.88 271 PHE B C 1
ATOM 4363 O O . PHE B 1 271 ? -11.719 -35.719 -9.773 1 96.88 271 PHE B O 1
ATOM 4370 N N . GLY B 1 272 ? -11.547 -35.031 -11.828 1 95.12 272 GLY B N 1
ATOM 4371 C CA . GLY B 1 272 ? -12.367 -33.844 -11.586 1 95.12 272 GLY B CA 1
ATOM 4372 C C . GLY B 1 272 ? -11.664 -32.781 -10.75 1 95.12 272 GLY B C 1
ATOM 4373 O O . GLY B 1 272 ? -12.297 -32.094 -9.945 1 95.12 272 GLY B O 1
ATOM 4374 N N . PHE B 1 273 ? -10.43 -32.719 -10.906 1 96.88 273 PHE B N 1
ATOM 4375 C CA . PHE B 1 273 ? -9.602 -31.781 -10.141 1 96.88 273 PHE B CA 1
ATOM 4376 C C . PHE B 1 273 ? -9.898 -30.344 -10.523 1 96.88 273 PHE B C 1
ATOM 4378 O O . PHE B 1 273 ? -9.938 -30 -11.703 1 96.88 273 PHE B O 1
ATOM 4385 N N . GLN B 1 274 ? -10.18 -29.484 -9.516 1 96.62 274 GLN B N 1
ATOM 4386 C CA . GLN B 1 274 ? -10.523 -28.078 -9.711 1 96.62 274 GLN B CA 1
ATOM 4387 C C . GLN B 1 274 ? -9.75 -27.188 -8.75 1 96.62 274 GLN B C 1
ATOM 4389 O O . GLN B 1 274 ? -9.227 -27.656 -7.742 1 96.62 274 GLN B O 1
ATOM 4394 N N . ALA B 1 275 ? -9.578 -25.969 -9.109 1 96.38 275 ALA B N 1
ATOM 4395 C CA . ALA B 1 275 ? -8.891 -24.984 -8.273 1 96.38 275 ALA B CA 1
ATOM 4396 C C . ALA B 1 275 ? -9.422 -23.578 -8.531 1 96.38 275 ALA B C 1
ATOM 4398 O O . ALA B 1 275 ? -10.219 -23.359 -9.445 1 96.38 275 ALA B O 1
ATOM 4399 N N . VAL B 1 276 ? -9.039 -22.656 -7.676 1 94.62 276 VAL B N 1
ATOM 4400 C CA . VAL B 1 276 ? -9.438 -21.266 -7.824 1 94.62 276 VAL B CA 1
ATOM 4401 C C . VAL B 1 276 ? -8.312 -20.484 -8.5 1 94.62 276 VAL B C 1
ATOM 4403 O O . VAL B 1 276 ? -7.164 -20.922 -8.531 1 94.62 276 VAL B O 1
ATOM 4406 N N . PRO B 1 277 ? -8.617 -19.344 -9.055 1 93.94 277 PRO B N 1
ATOM 4407 C CA . PRO B 1 277 ? -7.621 -18.547 -9.781 1 93.94 277 PRO B CA 1
ATOM 4408 C C . PRO B 1 277 ? -6.414 -18.203 -8.914 1 93.94 277 PRO B C 1
ATOM 4410 O O . PRO B 1 277 ? -5.293 -18.109 -9.422 1 93.94 277 PRO B O 1
ATOM 4413 N N . GLU B 1 278 ? -6.574 -18.047 -7.645 1 90.75 278 GLU B N 1
ATOM 4414 C CA . GLU B 1 278 ? -5.516 -17.625 -6.734 1 90.75 278 GLU B CA 1
ATOM 4415 C C . GLU B 1 278 ? -4.418 -18.672 -6.625 1 90.75 278 GLU B C 1
ATOM 4417 O O . GLU B 1 278 ? -3.248 -18.344 -6.422 1 90.75 278 GLU B O 1
ATOM 4422 N N . VAL B 1 279 ? -4.801 -19.953 -6.82 1 94.94 279 VAL B N 1
ATOM 4423 C CA . VAL B 1 279 ? -3.801 -21 -6.629 1 94.94 279 VAL B CA 1
ATOM 4424 C C . VAL B 1 279 ? -3.379 -21.562 -7.984 1 94.94 279 VAL B C 1
ATOM 4426 O O . VAL B 1 279 ? -2.34 -22.219 -8.094 1 94.94 279 VAL B O 1
ATOM 4429 N N . GLY B 1 280 ? -4.156 -21.266 -8.977 1 94.81 280 GLY B N 1
ATOM 4430 C CA . GLY B 1 280 ? -3.918 -21.844 -10.281 1 94.81 280 GLY B CA 1
ATOM 4431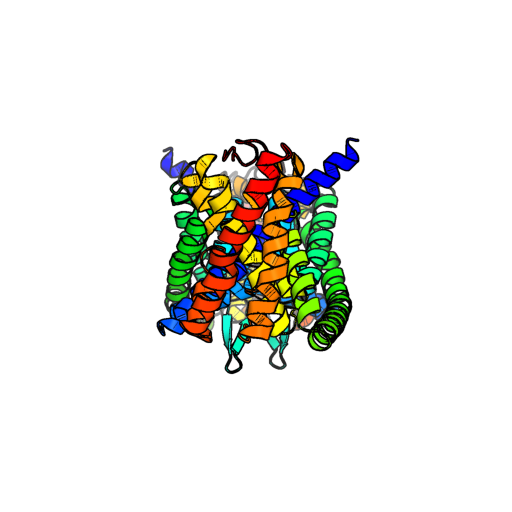 C C . GLY B 1 280 ? -2.508 -21.609 -10.797 1 94.81 280 GLY B C 1
ATOM 4432 O O . GLY B 1 280 ? -1.894 -22.516 -11.367 1 94.81 280 GLY B O 1
ATOM 4433 N N . GLY B 1 281 ? -2.033 -20.438 -10.555 1 93.5 281 GLY B N 1
ATOM 4434 C CA . GLY B 1 281 ? -0.72 -20.094 -11.078 1 93.5 281 GLY B CA 1
ATOM 4435 C C . GLY B 1 281 ? 0.377 -20.156 -10.031 1 93.5 281 GLY B C 1
ATOM 4436 O O . GLY B 1 281 ? 1.515 -19.766 -10.289 1 93.5 281 GLY B O 1
ATOM 4437 N N . MET B 1 282 ? 0.152 -20.734 -8.891 1 91.75 282 MET B N 1
ATOM 4438 C CA . MET B 1 282 ? 1.101 -20.672 -7.781 1 91.75 28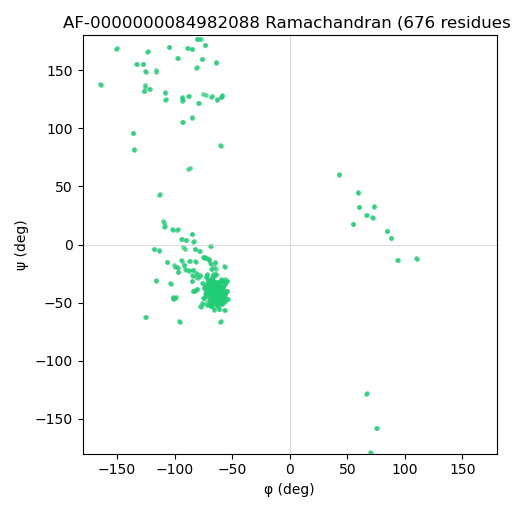2 MET B CA 1
ATOM 4439 C C . MET B 1 282 ? 1.969 -21.922 -7.742 1 91.75 282 MET B C 1
ATOM 4441 O O . MET B 1 282 ? 3.059 -21.922 -7.168 1 91.75 282 MET B O 1
ATOM 4445 N N . GLY B 1 283 ? 1.462 -23.016 -8.328 1 94.31 283 GLY B N 1
ATOM 4446 C CA . GLY B 1 283 ? 2.18 -24.281 -8.234 1 94.31 283 GLY B CA 1
ATOM 4447 C C . GLY B 1 283 ? 2.23 -24.844 -6.82 1 94.31 283 GLY B C 1
ATOM 4448 O O . GLY B 1 283 ? 1.198 -24.969 -6.16 1 94.31 283 GLY B O 1
ATOM 4449 N N . PHE B 1 284 ? 3.418 -25.156 -6.375 1 94.81 284 PHE B N 1
ATOM 4450 C CA . PHE B 1 284 ? 3.604 -25.734 -5.047 1 94.81 284 PHE B CA 1
ATOM 4451 C C . PHE B 1 284 ? 4.258 -24.734 -4.109 1 94.81 284 PHE B C 1
ATOM 4453 O O . PHE B 1 284 ? 4.691 -25.094 -3.012 1 94.81 284 PHE B O 1
ATOM 4460 N N . SER B 1 285 ? 4.281 -23.484 -4.465 1 91.75 285 SER B N 1
ATOM 4461 C CA . SER B 1 285 ? 5.02 -22.438 -3.77 1 91.75 285 SER B CA 1
ATOM 4462 C C . SER B 1 285 ? 4.504 -22.25 -2.346 1 91.75 285 SER B C 1
ATOM 4464 O O . SER B 1 285 ? 3.303 -22.078 -2.131 1 91.75 285 SER B O 1
ATOM 4466 N N . ALA B 1 286 ? 5.418 -22.344 -1.351 1 91.25 286 ALA B N 1
ATOM 4467 C CA . ALA B 1 286 ? 5.168 -22.094 0.066 1 91.25 286 ALA B CA 1
ATOM 4468 C C . ALA B 1 286 ? 4.012 -22.938 0.584 1 91.25 286 ALA B C 1
ATOM 4470 O O . ALA B 1 286 ? 3.34 -22.562 1.547 1 91.25 286 ALA B O 1
ATOM 4471 N N . PHE B 1 287 ? 3.629 -24 -0.147 1 94.31 287 PHE B N 1
ATOM 4472 C CA . PHE B 1 287 ? 2.596 -24.953 0.233 1 94.31 287 PHE B CA 1
ATOM 4473 C C . PHE B 1 287 ? 1.224 -24.281 0.246 1 94.31 287 PHE B C 1
ATOM 4475 O O . PHE B 1 287 ? 0.329 -24.703 0.981 1 94.31 287 PHE B O 1
ATOM 4482 N N . VAL B 1 288 ? 1.132 -23.281 -0.514 1 93.44 288 VAL B N 1
ATOM 4483 C CA . VAL B 1 288 ? -0.131 -22.562 -0.571 1 93.44 288 VAL B CA 1
ATOM 4484 C C . VAL B 1 288 ? -1.217 -23.453 -1.167 1 93.44 288 VAL B C 1
ATOM 4486 O O . VAL B 1 288 ? -2.293 -23.609 -0.583 1 93.44 288 VAL B O 1
ATOM 4489 N N . SER B 1 289 ? -0.892 -24.016 -2.299 1 95.56 289 SER B N 1
ATOM 4490 C CA . SER B 1 289 ? -1.89 -24.812 -3 1 95.56 289 SER B CA 1
ATOM 4491 C C . SER B 1 289 ? -2.229 -26.078 -2.221 1 95.56 289 SER B C 1
ATOM 4493 O O . SER B 1 289 ? -3.4 -26.438 -2.094 1 95.56 289 SER B O 1
ATOM 4495 N N . PRO B 1 290 ? -1.225 -26.797 -1.594 1 95.81 290 PRO B N 1
ATOM 4496 C CA . PRO B 1 290 ? -1.563 -28 -0.824 1 95.81 290 PRO B CA 1
ATOM 4497 C C . PRO B 1 290 ? -2.477 -27.688 0.363 1 95.81 290 PRO B C 1
ATOM 4499 O O . PRO B 1 290 ? -3.408 -28.453 0.638 1 95.81 290 PRO B O 1
ATOM 4502 N N . ILE B 1 291 ? -2.182 -26.641 0.971 1 95.12 291 ILE B N 1
ATOM 4503 C CA . ILE B 1 291 ? -2.971 -26.297 2.15 1 95.12 291 ILE B CA 1
ATOM 4504 C C . ILE B 1 291 ? -4.375 -25.875 1.727 1 95.12 291 ILE B C 1
ATOM 4506 O O . ILE B 1 291 ? -5.359 -26.234 2.375 1 95.12 291 ILE B O 1
ATOM 4510 N N . TRP B 1 292 ? -4.465 -25.141 0.707 1 94.69 292 TRP B N 1
ATOM 4511 C CA . TRP B 1 292 ? -5.777 -24.734 0.211 1 94.69 292 TRP B CA 1
ATOM 4512 C C . TRP B 1 292 ? -6.586 -25.953 -0.229 1 94.69 292 TRP B C 1
ATOM 4514 O O . TRP B 1 292 ? -7.785 -26.047 0.055 1 94.69 292 TRP B O 1
ATOM 4524 N N . LEU B 1 293 ? -5.953 -26.844 -0.936 1 96.38 293 LEU B N 1
ATOM 4525 C CA . LEU B 1 293 ? -6.629 -28.047 -1.415 1 96.38 293 LEU B CA 1
ATOM 4526 C C . LEU B 1 293 ? -7.094 -28.906 -0.248 1 96.38 293 LEU B C 1
ATOM 4528 O O . LEU B 1 293 ? -8.18 -29.5 -0.301 1 96.38 293 LEU B O 1
ATOM 4532 N N . LEU B 1 294 ? -6.25 -28.984 0.71 1 95.31 294 LEU B N 1
ATOM 4533 C CA . LEU B 1 294 ? -6.617 -29.75 1.896 1 95.31 294 LEU B CA 1
ATOM 4534 C C . LEU B 1 294 ? -7.855 -29.156 2.561 1 95.31 294 LEU B C 1
ATOM 4536 O O . LEU B 1 294 ? -8.742 -29.891 3.008 1 95.31 294 LEU B O 1
ATOM 4540 N N . ASN B 1 295 ? -7.898 -27.906 2.645 1 94.5 295 ASN B N 1
ATOM 4541 C CA . ASN B 1 295 ? -9.008 -27.219 3.295 1 94.5 295 ASN B CA 1
ATOM 4542 C C . ASN B 1 295 ? -10.289 -27.312 2.473 1 94.5 295 ASN B C 1
ATOM 4544 O O . ASN B 1 295 ? -11.383 -27.391 3.031 1 94.5 295 ASN B O 1
ATOM 4548 N N . ASN B 1 296 ? -10.227 -27.312 1.152 1 92.19 296 ASN B N 1
ATOM 4549 C CA . ASN B 1 296 ? -11.422 -27.203 0.318 1 92.19 296 ASN B CA 1
ATOM 4550 C C . ASN B 1 296 ? -11.812 -28.547 -0.283 1 92.19 296 ASN B C 1
ATOM 4552 O O . ASN B 1 296 ? -12.984 -28.797 -0.564 1 92.19 296 ASN B O 1
ATOM 4556 N N . GLY B 1 297 ? -10.883 -29.438 -0.618 1 93.31 297 GLY B N 1
ATOM 4557 C CA . GLY B 1 297 ? -11.156 -30.734 -1.24 1 93.31 297 GLY B CA 1
ATOM 4558 C C . GLY B 1 297 ? -10.719 -31.906 -0.393 1 93.31 297 GLY B C 1
ATOM 4559 O O . GLY B 1 297 ? -10.961 -33.062 -0.752 1 93.31 297 GLY B O 1
ATOM 4560 N N . GLY B 1 298 ? -10.125 -31.594 0.687 1 93.38 298 GLY B N 1
ATOM 4561 C CA . GLY B 1 298 ? -9.695 -32.656 1.589 1 93.38 298 GLY B CA 1
ATOM 4562 C C . GLY B 1 298 ? -8.461 -33.406 1.103 1 93.38 298 GLY B C 1
ATOM 4563 O O . GLY B 1 298 ? -7.707 -32.875 0.28 1 93.38 298 GLY B O 1
ATOM 4564 N N . LEU B 1 299 ? -8.289 -34.594 1.584 1 94.75 299 LEU B N 1
ATOM 4565 C CA . LEU B 1 299 ? -7.113 -35.406 1.28 1 94.75 299 LEU B CA 1
ATOM 4566 C C . LEU B 1 299 ? -7.164 -35.906 -0.157 1 94.75 299 LEU B C 1
ATOM 4568 O O . LEU B 1 299 ? -6.121 -36.156 -0.771 1 94.75 299 LEU B O 1
ATOM 4572 N N . SER B 1 300 ? -8.344 -36 -0.63 1 96.06 300 SER B N 1
ATOM 4573 C CA . SER B 1 300 ? -8.484 -36.5 -2.004 1 96.06 300 SER B CA 1
ATOM 4574 C C . SER B 1 300 ? -7.906 -35.469 -2.996 1 96.06 300 SER B C 1
ATOM 4576 O O . SER B 1 300 ? -7.16 -35.875 -3.902 1 96.06 300 SER B O 1
ATOM 4578 N N . ALA B 1 301 ? -8.273 -34.219 -2.777 1 96.19 301 ALA B N 1
ATOM 4579 C CA . ALA B 1 301 ? -7.758 -33.188 -3.672 1 96.19 301 ALA B CA 1
ATOM 4580 C C . ALA B 1 301 ? -6.242 -33.062 -3.559 1 96.19 301 ALA B C 1
ATOM 4582 O O . ALA B 1 301 ? -5.547 -32.906 -4.566 1 96.19 301 ALA B O 1
ATOM 4583 N N . LEU B 1 302 ? -5.762 -33.125 -2.373 1 97.06 302 LEU B N 1
ATOM 4584 C CA . LEU B 1 302 ? -4.32 -33.062 -2.15 1 97.06 302 LEU B CA 1
ATOM 4585 C C . LEU B 1 302 ? -3.635 -34.281 -2.777 1 97.06 302 LEU B C 1
ATOM 4587 O O . LEU B 1 302 ? -2.561 -34.156 -3.365 1 97.06 302 LEU B O 1
ATOM 4591 N N . GLY B 1 303 ? -4.246 -35.375 -2.617 1 97.19 303 GLY B N 1
ATOM 4592 C CA . GLY B 1 303 ? -3.701 -36.594 -3.207 1 97.19 303 GLY B CA 1
ATOM 4593 C C . GLY B 1 303 ? -3.586 -36.531 -4.719 1 97.19 303 GLY B C 1
ATOM 4594 O O . GLY B 1 303 ? -2.609 -37 -5.297 1 97.19 303 GLY B O 1
ATOM 4595 N N . ILE B 1 304 ? -4.59 -36 -5.297 1 97.38 304 ILE B N 1
ATOM 4596 C CA . ILE B 1 304 ? -4.586 -35.844 -6.75 1 97.38 304 ILE B CA 1
ATOM 4597 C C . ILE B 1 304 ? -3.455 -34.906 -7.18 1 97.38 304 ILE B C 1
ATOM 4599 O O . ILE B 1 304 ? -2.773 -35.188 -8.172 1 97.38 304 ILE B O 1
ATOM 4603 N N . GLN B 1 305 ? -3.312 -33.781 -6.441 1 97.44 305 GLN B N 1
ATOM 4604 C CA . GLN B 1 305 ? -2.223 -32.875 -6.785 1 97.44 305 GLN B CA 1
ATOM 4605 C C . GLN B 1 305 ? -0.87 -33.594 -6.668 1 97.44 305 GLN B C 1
ATOM 4607 O O . GLN B 1 305 ? 0.009 -33.375 -7.508 1 97.44 305 GLN B O 1
ATOM 4612 N N . LEU B 1 306 ? -0.698 -34.375 -5.605 1 97.31 306 LEU B N 1
ATOM 4613 C CA . LEU B 1 306 ? 0.582 -35.031 -5.375 1 97.31 306 LEU B CA 1
ATOM 4614 C C . LEU B 1 306 ? 0.814 -36.125 -6.395 1 97.31 306 LEU B C 1
ATOM 4616 O O . LEU B 1 306 ? 1.943 -36.344 -6.848 1 97.31 306 LEU B O 1
ATOM 4620 N N . LEU B 1 307 ? -0.187 -36.781 -6.738 1 97.62 307 LEU B N 1
ATOM 4621 C CA . LEU B 1 307 ? -0.06 -37.875 -7.711 1 97.62 307 LEU B CA 1
ATOM 4622 C C . LEU B 1 307 ? 0.211 -37.312 -9.102 1 97.62 307 LEU B C 1
ATOM 4624 O O . LEU B 1 307 ? 1.183 -37.688 -9.758 1 97.62 307 LEU B O 1
ATOM 4628 N N . CYS B 1 308 ? -0.65 -36.375 -9.516 1 97.62 308 CYS B N 1
ATOM 4629 C CA . CYS B 1 308 ? -0.59 -35.875 -10.891 1 97.62 308 CYS B CA 1
ATOM 4630 C C . CYS B 1 308 ? 0.383 -34.719 -11 1 97.62 308 CYS B C 1
ATOM 4632 O O . CYS B 1 308 ? 0.847 -34.375 -12.094 1 97.62 308 CYS B O 1
ATOM 4634 N N . GLY B 1 309 ? 0.654 -34.062 -9.898 1 96.75 309 GLY B N 1
ATOM 4635 C CA . GLY B 1 309 ? 1.541 -32.906 -9.938 1 96.75 309 GLY B CA 1
ATOM 4636 C C . GLY B 1 309 ? 2.951 -33.219 -9.477 1 96.75 309 GLY B C 1
ATOM 4637 O O . GLY B 1 309 ? 3.885 -32.469 -9.75 1 96.75 309 GLY B O 1
ATOM 4638 N N . ALA B 1 310 ? 3.148 -34.281 -8.812 1 96.75 310 ALA B N 1
ATOM 4639 C CA . ALA B 1 310 ? 4.465 -34.562 -8.25 1 96.75 310 ALA B CA 1
ATOM 4640 C C . ALA B 1 310 ? 4.965 -35.938 -8.695 1 96.75 310 ALA B C 1
ATOM 4642 O O . ALA B 1 310 ? 5.844 -36.031 -9.555 1 96.75 310 ALA B O 1
ATOM 4643 N N . VAL B 1 311 ? 4.273 -37.031 -8.336 1 97.12 311 VAL B N 1
ATOM 4644 C CA . VAL B 1 311 ? 4.754 -38.406 -8.531 1 97.12 311 VAL B CA 1
ATOM 4645 C C . VAL B 1 311 ? 4.855 -38.719 -10.023 1 97.12 311 VAL B C 1
ATOM 4647 O O . VAL B 1 311 ? 5.922 -39.094 -10.516 1 97.12 311 VAL B O 1
ATOM 4650 N N . LEU B 1 312 ? 3.822 -38.562 -10.711 1 97.38 312 LEU B N 1
ATOM 4651 C CA . LEU B 1 312 ? 3.799 -38.906 -12.125 1 97.38 312 LEU B CA 1
ATOM 4652 C C . LEU B 1 312 ? 4.754 -38.031 -12.922 1 97.38 312 LEU B C 1
ATOM 4654 O O . LEU B 1 312 ? 5.492 -38.5 -13.781 1 97.38 312 LEU B O 1
ATOM 4658 N N . PRO B 1 313 ? 4.699 -36.781 -12.633 1 96.94 313 PRO B N 1
ATOM 4659 C CA . PRO B 1 313 ? 5.629 -35.906 -13.367 1 96.94 313 PRO B CA 1
ATOM 4660 C C . PRO B 1 313 ? 7.09 -36.281 -13.117 1 96.94 313 PRO B C 1
ATOM 4662 O O . PRO B 1 313 ? 7.918 -36.188 -14.031 1 96.94 313 PRO B O 1
ATOM 4665 N N . ILE B 1 314 ? 7.445 -36.625 -11.906 1 96.25 314 ILE B N 1
ATOM 4666 C CA . ILE B 1 314 ? 8.812 -37.062 -11.602 1 96.25 314 ILE B CA 1
ATOM 4667 C C . ILE B 1 314 ? 9.164 -38.281 -12.438 1 96.25 314 ILE B C 1
ATOM 4669 O O . ILE B 1 314 ? 10.234 -38.344 -13.047 1 96.25 314 ILE B O 1
ATOM 4673 N N . LEU B 1 315 ? 8.273 -39.219 -12.516 1 95.88 315 LEU B N 1
ATOM 4674 C CA . LEU B 1 315 ? 8.508 -40.469 -13.242 1 95.88 315 LEU B CA 1
ATOM 4675 C C . LEU B 1 315 ? 8.617 -40.219 -14.742 1 95.88 315 LEU B C 1
ATOM 4677 O O . LEU B 1 315 ? 9.508 -40.75 -15.406 1 95.88 315 LEU B O 1
ATOM 4681 N N . ILE B 1 316 ? 7.723 -39.406 -15.227 1 95.62 316 ILE B N 1
ATOM 4682 C CA . ILE B 1 316 ? 7.719 -39.125 -16.656 1 95.62 316 ILE B CA 1
ATOM 4683 C C . ILE B 1 316 ? 8.992 -38.375 -17.031 1 95.62 316 ILE B C 1
ATOM 4685 O O . ILE B 1 316 ? 9.641 -38.688 -18.031 1 95.62 316 ILE B O 1
ATOM 4689 N N . THR B 1 317 ? 9.312 -37.344 -16.266 1 94 317 THR B N 1
ATOM 4690 C CA . THR B 1 317 ? 10.492 -36.531 -16.562 1 94 317 THR B CA 1
ATOM 4691 C C . THR B 1 317 ? 11.758 -37.375 -16.453 1 94 317 THR B C 1
ATOM 4693 O O . THR B 1 317 ? 12.695 -37.219 -17.234 1 94 317 THR B O 1
ATOM 4696 N N . TYR B 1 318 ? 11.789 -38.281 -15.492 1 91.75 318 TYR B N 1
ATOM 4697 C CA . TYR B 1 318 ? 12.938 -39.156 -15.352 1 91.75 318 TYR B CA 1
ATOM 4698 C C . TYR B 1 318 ? 13.07 -40.062 -16.578 1 91.75 318 TYR B C 1
ATOM 4700 O O . TYR B 1 318 ? 14.188 -40.344 -17.031 1 91.75 318 TYR B O 1
ATOM 4708 N N . GLY B 1 319 ? 12.008 -40.594 -16.984 1 92.62 319 GLY B N 1
ATOM 4709 C CA . GLY B 1 319 ? 12.031 -41.406 -18.188 1 92.62 319 GLY B CA 1
ATOM 4710 C C . GLY B 1 319 ? 12.516 -40.656 -19.406 1 92.62 319 GLY B C 1
ATOM 4711 O O . GLY B 1 319 ? 13.328 -41.188 -20.172 1 92.62 319 GLY B O 1
ATOM 4712 N N . VAL B 1 320 ? 12.016 -39.5 -19.578 1 91.62 320 VAL B N 1
ATOM 4713 C CA . VAL B 1 320 ? 12.383 -38.719 -20.734 1 91.62 320 VAL B CA 1
ATOM 4714 C C . VAL B 1 320 ? 13.844 -38.281 -20.625 1 91.62 320 VAL B C 1
ATOM 4716 O O . VAL B 1 320 ? 14.562 -38.25 -21.625 1 91.62 320 VAL B O 1
ATOM 4719 N N . ASN B 1 321 ? 14.273 -37.906 -19.469 1 87.94 321 ASN B N 1
ATOM 4720 C CA . ASN B 1 321 ? 15.648 -37.438 -19.266 1 87.94 321 ASN B CA 1
ATOM 4721 C C . ASN B 1 321 ? 16.656 -38.562 -19.531 1 87.94 321 ASN B C 1
ATOM 4723 O O . ASN B 1 321 ? 17.781 -38.312 -19.969 1 87.94 321 ASN B O 1
ATOM 4727 N N . LYS B 1 322 ? 16.266 -39.781 -19.188 1 87.69 322 LYS B N 1
ATOM 4728 C CA . LYS B 1 322 ? 17.141 -40.906 -19.5 1 87.69 322 LYS B CA 1
ATOM 4729 C C . LYS B 1 322 ? 17.438 -41 -21 1 87.69 322 LYS B C 1
ATOM 4731 O O . LYS B 1 322 ? 18.562 -41.281 -21.406 1 87.69 322 LYS B O 1
ATOM 4736 N N . VAL B 1 323 ? 16.406 -40.688 -21.734 1 88.69 323 VAL B N 1
ATOM 4737 C CA . VAL B 1 323 ? 16.562 -40.688 -23.188 1 88.69 323 VAL B CA 1
ATOM 4738 C C . VAL B 1 323 ? 17.406 -39.5 -23.641 1 88.69 323 VAL B C 1
ATOM 4740 O O . VAL B 1 323 ? 18.234 -39.625 -24.531 1 88.69 323 VAL B O 1
ATOM 4743 N N . LEU B 1 324 ? 17.203 -38.406 -23.016 1 87 324 LEU B N 1
ATOM 4744 C CA . LEU B 1 324 ? 17.938 -37.188 -23.391 1 87 324 LEU B CA 1
ATOM 4745 C C . LEU B 1 324 ? 19.406 -37.281 -23.016 1 87 324 LEU B C 1
ATOM 4747 O O . LEU B 1 324 ? 20.266 -36.75 -23.734 1 87 324 LEU B O 1
ATOM 4751 N N . TYR B 1 325 ? 19.688 -37.938 -21.938 1 83.12 325 TYR B N 1
ATOM 4752 C CA . TYR B 1 325 ? 21.078 -38.188 -21.562 1 83.12 325 TYR B CA 1
ATOM 4753 C C . TYR B 1 325 ? 21.75 -39.156 -22.531 1 83.12 325 TYR B C 1
ATOM 4755 O O . TYR B 1 325 ? 22.922 -38.969 -22.891 1 83.12 325 TYR B O 1
ATOM 4763 N N . ALA B 1 326 ? 21.031 -40.062 -22.922 1 84.75 326 ALA B N 1
ATOM 4764 C CA . ALA B 1 326 ? 21.562 -41.094 -23.828 1 84.75 326 ALA B CA 1
ATOM 4765 C C . ALA B 1 326 ? 21.859 -40.469 -25.203 1 84.75 326 ALA B C 1
ATOM 4767 O O . ALA B 1 326 ? 22.797 -40.906 -25.875 1 84.75 326 ALA B O 1
ATOM 4768 N N . THR B 1 327 ? 21.078 -39.469 -25.562 1 84.75 327 THR B N 1
ATOM 4769 C CA . THR B 1 327 ? 21.25 -38.875 -26.875 1 84.75 327 THR B CA 1
ATOM 4770 C C . THR B 1 327 ? 22.203 -37.688 -26.781 1 84.75 327 THR B C 1
ATOM 4772 O O . THR B 1 327 ? 22.438 -37 -27.781 1 84.75 327 THR B O 1
ATOM 4775 N N . HIS B 1 328 ? 22.703 -37.312 -25.625 1 79.94 328 HIS B N 1
ATOM 4776 C CA . HIS B 1 328 ? 23.703 -36.281 -25.375 1 79.94 328 HIS B CA 1
ATOM 4777 C C . HIS B 1 328 ? 23.125 -34.906 -25.594 1 79.94 328 HIS B C 1
ATOM 4779 O O . HIS B 1 328 ? 23.844 -33.969 -25.969 1 79.94 328 HIS B O 1
ATOM 4785 N N . PHE B 1 329 ? 21.891 -34.844 -25.484 1 81.69 329 PHE B N 1
ATOM 4786 C CA . PHE B 1 329 ? 21.266 -33.531 -25.531 1 81.69 329 PHE B CA 1
ATOM 4787 C C . PHE B 1 329 ? 21.359 -32.812 -24.188 1 81.69 329 PHE B C 1
ATOM 4789 O O . PHE B 1 329 ? 21.297 -31.594 -24.109 1 81.69 329 PHE B O 1
ATOM 4796 N N . MET B 1 330 ? 21.469 -33.719 -23.172 1 80.44 330 MET B N 1
ATOM 4797 C CA . MET B 1 330 ? 21.625 -33.188 -21.812 1 80.44 330 MET B CA 1
ATOM 4798 C C . MET B 1 330 ? 22.859 -33.781 -21.156 1 80.44 330 MET B C 1
ATOM 4800 O O . MET B 1 330 ? 23.25 -34.906 -21.438 1 80.44 330 MET B O 1
ATOM 4804 N N . ARG B 1 331 ? 23.609 -32.906 -20.469 1 80.5 331 ARG B N 1
ATOM 4805 C CA . ARG B 1 331 ? 24.781 -33.344 -19.703 1 80.5 331 ARG B CA 1
ATOM 4806 C C . ARG B 1 331 ? 24.578 -33.094 -18.219 1 80.5 331 ARG B C 1
ATOM 4808 O O . ARG B 1 331 ? 23.812 -32.219 -17.828 1 80.5 331 ARG B O 1
ATOM 4815 N N . PHE B 1 332 ? 25.25 -34.062 -17.469 1 77.5 332 PHE B N 1
ATOM 4816 C CA . PHE B 1 332 ? 25.203 -33.844 -16.031 1 77.5 332 PHE B CA 1
ATOM 4817 C C . PHE B 1 332 ? 25.797 -32.5 -15.656 1 77.5 332 PHE B C 1
ATOM 4819 O O . PHE B 1 332 ? 26.812 -32.062 -16.219 1 77.5 332 PHE B O 1
ATOM 4826 N N . GLY B 1 333 ? 25.031 -31.688 -14.844 1 78.38 333 GLY B N 1
ATOM 4827 C CA . GLY B 1 333 ? 25.5 -30.359 -14.445 1 78.38 333 GLY B CA 1
ATOM 4828 C C . GLY B 1 333 ? 24.734 -29.234 -15.102 1 78.38 333 GLY B C 1
ATOM 4829 O O . GLY B 1 333 ? 24.844 -28.078 -14.68 1 78.38 333 GLY B O 1
ATOM 4830 N N . ASP B 1 334 ? 24 -29.609 -16.031 1 81.69 334 ASP B N 1
ATOM 4831 C CA . ASP B 1 334 ? 23.266 -28.578 -16.75 1 81.69 334 ASP B CA 1
ATOM 4832 C C . ASP B 1 334 ? 22.234 -27.906 -15.844 1 81.69 334 ASP B C 1
ATOM 4834 O O . ASP B 1 334 ? 21.828 -26.766 -16.094 1 81.69 334 ASP B O 1
ATOM 4838 N N . LEU B 1 335 ? 21.859 -28.531 -14.766 1 83.56 335 LEU B N 1
ATOM 4839 C CA . LEU B 1 335 ? 20.812 -28 -13.898 1 83.56 335 LEU B CA 1
ATOM 4840 C C . LEU B 1 335 ? 21.406 -27.531 -12.57 1 83.56 335 LEU B C 1
ATOM 4842 O O . LEU B 1 335 ? 20.672 -27.359 -11.602 1 83.56 335 LEU B O 1
ATOM 4846 N N . ALA B 1 336 ? 22.688 -27.281 -12.562 1 83.19 336 ALA B N 1
ATOM 4847 C CA . ALA B 1 336 ? 23.344 -26.812 -11.344 1 83.19 336 ALA B CA 1
ATOM 4848 C C . ALA B 1 336 ? 23.016 -25.344 -11.078 1 83.19 336 ALA B C 1
ATOM 4850 O O . ALA B 1 336 ? 23.062 -24.516 -11.984 1 83.19 336 ALA B O 1
ATOM 4851 N N . LEU B 1 337 ? 22.578 -25.156 -9.812 1 80.12 337 LEU B N 1
ATOM 4852 C CA . LEU B 1 337 ? 22.172 -23.812 -9.422 1 80.12 337 LEU B CA 1
ATOM 4853 C C . LEU B 1 337 ? 23.344 -23.078 -8.773 1 80.12 337 LEU B C 1
ATOM 4855 O O . LEU B 1 337 ? 24.156 -23.672 -8.07 1 80.12 337 LEU B O 1
ATOM 4859 N N . SER B 1 338 ? 23.703 -21.844 -9.25 1 62.34 338 SER B N 1
ATOM 4860 C CA . SER B 1 338 ? 24.609 -20.984 -8.5 1 62.34 338 SER B CA 1
ATOM 4861 C C . SER B 1 338 ? 23.859 -20.109 -7.508 1 62.34 338 SER B C 1
ATOM 4863 O O . SER B 1 338 ? 23.219 -19.125 -7.902 1 62.34 338 SER B O 1
ATOM 4865 N N . VAL B 1 339 ? 23.266 -20.672 -6.566 1 52.69 339 VAL B N 1
ATOM 4866 C CA . VAL B 1 339 ? 22.453 -19.875 -5.648 1 52.69 339 VAL B CA 1
ATOM 4867 C C . VAL B 1 339 ? 23.344 -18.828 -4.953 1 52.69 339 VAL B C 1
ATOM 4869 O O . VAL B 1 339 ? 24.328 -19.188 -4.297 1 52.69 339 VAL B O 1
ATOM 4872 N N . GLU B 1 340 ? 23.594 -17.625 -5.527 1 41.84 340 GLU B N 1
ATOM 4873 C CA . GLU B 1 340 ? 24.219 -16.547 -4.75 1 41.84 340 GLU B CA 1
ATOM 4874 C C . GLU B 1 340 ? 23.297 -16.094 -3.621 1 41.84 340 GLU B C 1
ATOM 4876 O O . GLU B 1 340 ? 22.062 -16.125 -3.754 1 41.84 340 GLU B O 1
#

Sequence (680 aa):
MKAKQYVQEQVMKVSSGVAFAIFVAVGIGFLIQTLGNMTGIEMLFKIGKVTTVMLAPALGAGIAYKMEVNALVLFSAMSSATLGAGAVTILEDGSLSLVGGDPVGALIAATVAVFVGKKITGTSKLDMITIPIVTVLIGGVVGVLSSGVIQPILLQLSQMISGAVEGSPVVGSMIMSVLFAIALMSPLSSAALSIALALSPLVNGALLIGTTSQFFAYAFVSWRDNDMGGFLGQLIVTAKLQLPNLIKNPTVMIGPLLSAAICAPLATVGFGFQAVPEVGGMGFSAFVSPIWLLNNGGLSALGIQLLCGAVLPILITYGVNKVLYATHFMRFGDLALSVEMKAKQYVQEQVMKVSSGVAFAIFVAVGIGFLIQTLGNMTGIEMLFKIGKVTTVMLAPALGAGIAYKMEVNALVLFSAMSSATLGAGAVTILEDGSLSLVGGDPVGALIAATVAVFVGKKITGTSKLDMITIPIVTVLIGGVVGVLSSGVIQPILLQLSQMISGAVEGSPVVGSMIMSVLFAIALMSPLSSAALSIALALSPLVNGALLIGTTSQFFAYAFVSWRDNDMGGFLGQLIVTAKLQLPNLIKNPTVMIGPLLSAAICAPLATVGFGFQAVPEVGGMGFSAFVSPIWLLNNGGLSALGIQLLCGAVLPILITYGVNKVLYATHFMRFGDLALSVE

pLDDT: mean 90.6, std 7.95, range [41.72, 98.19]

Organism: NCBI:txid883103

Foldseek 3Di:
DVVVVVVVVLLLLLLVLLQVLLCFQQVVLLQQLLVCVVVVPVVSNVSSQVSNLQSQLSSLLSSLVSVVHDPLLSNLLSLLSQLQQVQWDQDPVRDIHGGNGANVRSNQLSVVLNVVLRVCQPVDPPNVPCSNVVSNVSSNVSSNVNNVPLLVVLQVQQCVLQVVCVVPVLQSLLVLLLVLLVCLLDSHQSLSVLLNNFHFFLSLQSLQLSNQLLLQQLLLVCVVQEDPVVSCCSNAAGVNLQNVLCVVAVVLVPLSSVLSNNLRCCLCVVVVATDTSSNSNVHCYNNSVLSNCCSPVNPSNNVSSCVSRHVSSNVSSVVVVVVCVVVVSDDRNSRHGPPD/DVVVVVVVVLLLLLLVLLQVLLCFQQVVLLLQLLVCVVVVPVVSNVSSQVSNLQSQLSSLLSSLVSVVHDPLLSNLLSLLSQLQQVQWDQDPVRDIHGGNGANVRSNQLSVVLNVVLRVCQPVDPPNVPCSNVVSNVSSNVSSNVNNVPLLVVLQVQQCVLQVVCVVPVLQSLLVLLLVLLVCLLDSHQSLSVLLNNFHFFLSLQSLQLSNQLLLQQLLVVCVVQEDPVVSCCSNAAGVNLQNVLCVVAVVLVPLSSVLSNNLRCCLCVVVVATDTSSNSNVHCYNNSVLSNCCSPVNPSNNVSSCVSRHVSSNVSSVVVVVVCVVVVSDDRNSRHGPPD